Protein AF-A0A6M0C6T9-F1 (afdb_monomer)

Radius of gyration: 27.0 Å; Cα contacts (8 Å, |Δi|>4): 445; chains: 1; bounding box: 64×97×62 Å

Structure (mmCIF, N/CA/C/O backbone):
data_AF-A0A6M0C6T9-F1
#
_entry.id   AF-A0A6M0C6T9-F1
#
loop_
_atom_site.group_PDB
_atom_site.id
_atom_site.type_symbol
_atom_site.label_atom_id
_atom_site.label_alt_id
_atom_site.label_comp_id
_atom_site.label_asym_id
_atom_site.label_entity_id
_atom_site.label_seq_id
_atom_site.pdbx_PDB_ins_code
_atom_site.Cartn_x
_atom_site.Cartn_y
_atom_site.Cartn_z
_atom_site.occupancy
_atom_site.B_iso_or_equiv
_atom_site.auth_seq_id
_atom_site.auth_comp_id
_atom_site.auth_asym_id
_atom_site.auth_atom_id
_atom_site.pdbx_PDB_model_num
ATOM 1 N N . VAL A 1 1 ? 12.564 0.897 -23.174 1.00 91.88 1 VAL A N 1
ATOM 2 C CA . VAL A 1 1 ? 12.042 -0.488 -23.169 1.00 91.88 1 VAL A CA 1
ATOM 3 C C . VAL A 1 1 ? 11.862 -0.918 -24.610 1.00 91.88 1 VAL A C 1
ATOM 5 O O . VAL A 1 1 ? 11.403 -0.101 -25.399 1.00 91.88 1 VAL A O 1
ATOM 8 N N . TYR A 1 2 ? 12.271 -2.134 -24.960 1.00 96.06 2 TYR A N 1
ATOM 9 C CA . TYR A 1 2 ? 12.149 -2.689 -26.308 1.00 96.06 2 TYR A CA 1
ATOM 10 C C . TYR A 1 2 ? 11.137 -3.834 -26.308 1.00 96.06 2 TYR A C 1
ATOM 12 O O . TYR A 1 2 ? 11.176 -4.668 -25.407 1.00 96.06 2 TYR A O 1
ATOM 20 N N . HIS A 1 3 ? 10.261 -3.887 -27.311 1.00 96.38 3 HIS A N 1
ATOM 21 C CA . HIS A 1 3 ? 9.415 -5.054 -27.562 1.00 96.38 3 HIS A CA 1
ATOM 22 C C . HIS A 1 3 ? 10.214 -6.077 -28.382 1.00 96.38 3 HIS A C 1
ATOM 24 O O . HIS A 1 3 ? 10.801 -5.726 -29.409 1.00 96.38 3 HIS A O 1
ATOM 30 N N . ALA A 1 4 ? 10.281 -7.320 -27.910 1.00 96.69 4 ALA A N 1
ATOM 31 C CA . ALA A 1 4 ? 11.021 -8.397 -28.552 1.00 96.69 4 ALA A CA 1
ATOM 32 C C . ALA A 1 4 ? 10.250 -9.722 -28.487 1.00 96.69 4 ALA A C 1
ATOM 34 O O . ALA A 1 4 ? 9.297 -9.873 -27.728 1.00 96.69 4 ALA A O 1
ATOM 35 N N . ARG A 1 5 ? 10.700 -10.704 -29.273 1.00 97.06 5 ARG A N 1
ATOM 36 C CA . ARG A 1 5 ? 10.168 -12.070 -29.271 1.00 97.06 5 ARG A CA 1
ATOM 37 C C . ARG A 1 5 ? 11.281 -13.064 -28.965 1.00 97.06 5 ARG A C 1
ATOM 39 O O . ARG A 1 5 ? 12.334 -13.036 -29.607 1.00 97.06 5 ARG A O 1
ATOM 46 N N . LEU A 1 6 ? 11.058 -13.935 -27.986 1.00 95.44 6 LEU A N 1
ATOM 47 C CA . LEU A 1 6 ? 11.992 -14.999 -27.630 1.00 95.44 6 LEU A CA 1
ATOM 48 C C . LEU A 1 6 ? 12.040 -16.078 -28.715 1.00 95.44 6 LEU A C 1
ATOM 50 O O . LEU A 1 6 ? 11.132 -16.226 -29.530 1.00 95.44 6 LEU A O 1
ATOM 54 N N . ARG A 1 7 ? 13.092 -16.905 -28.691 1.00 93.75 7 ARG A N 1
ATOM 55 C CA . ARG A 1 7 ? 13.186 -18.078 -29.582 1.00 93.75 7 ARG A CA 1
ATOM 56 C C . ARG A 1 7 ? 12.076 -19.106 -29.332 1.00 93.75 7 ARG A C 1
ATOM 58 O O . ARG A 1 7 ? 11.797 -19.892 -30.228 1.00 93.75 7 ARG A O 1
ATOM 65 N N . SER A 1 8 ? 11.469 -19.099 -28.143 1.00 93.38 8 SER A N 1
ATOM 66 C CA . SER A 1 8 ? 10.277 -19.886 -27.805 1.00 93.38 8 SER A CA 1
ATOM 67 C C . SER A 1 8 ? 9.006 -19.387 -28.503 1.00 93.38 8 SER A C 1
ATOM 69 O O . SER A 1 8 ? 8.052 -20.147 -28.615 1.00 93.38 8 SER A O 1
ATOM 71 N N . GLY A 1 9 ? 8.993 -18.144 -28.998 1.00 94.12 9 GLY A N 1
ATOM 72 C CA . GLY A 1 9 ? 7.828 -17.492 -29.603 1.00 94.12 9 GLY A CA 1
ATOM 73 C C . GLY A 1 9 ? 7.107 -16.506 -28.680 1.00 94.12 9 GLY A C 1
ATOM 74 O O . GLY A 1 9 ? 6.299 -15.726 -29.172 1.00 94.12 9 GLY A O 1
ATOM 75 N N . GLU A 1 10 ? 7.429 -16.497 -27.385 1.00 95.75 10 GLU A N 1
ATOM 76 C CA . GLU A 1 10 ? 6.835 -15.597 -26.388 1.00 95.75 10 GLU A CA 1
ATOM 77 C C . GLU A 1 10 ? 7.254 -14.137 -26.612 1.00 95.75 10 GLU A C 1
ATOM 79 O O . GLU A 1 10 ? 8.410 -13.851 -26.948 1.00 95.75 10 GLU A O 1
ATOM 84 N N . GLU A 1 11 ? 6.315 -13.213 -26.415 1.00 97.38 11 GLU A N 1
ATOM 85 C CA . GLU A 1 11 ? 6.551 -11.771 -26.501 1.00 97.38 11 GLU A CA 1
ATOM 86 C C . GLU A 1 11 ? 7.011 -11.214 -25.153 1.00 97.38 11 GLU A C 1
ATOM 88 O O . GLU A 1 11 ? 6.469 -11.544 -24.095 1.00 97.38 11 GLU A O 1
ATOM 93 N N . VAL A 1 12 ? 8.050 -10.379 -25.192 1.00 97.56 12 VAL A N 1
ATOM 94 C CA . VAL A 1 12 ? 8.719 -9.862 -23.997 1.00 97.56 12 VAL A CA 1
ATOM 95 C C . VAL A 1 12 ? 9.021 -8.374 -24.114 1.00 97.56 12 VAL A C 1
ATOM 97 O O . VAL A 1 12 ? 9.359 -7.861 -25.186 1.00 97.56 12 VAL A O 1
ATOM 100 N N . ALA A 1 13 ? 8.953 -7.682 -22.981 1.00 96.94 13 ALA A N 1
ATOM 101 C CA . ALA A 1 13 ? 9.485 -6.342 -22.817 1.00 96.94 13 ALA A CA 1
ATOM 102 C C . ALA A 1 13 ? 10.906 -6.425 -22.237 1.00 96.94 13 ALA A C 1
ATOM 104 O O . ALA A 1 13 ? 11.138 -7.029 -21.190 1.00 96.94 13 ALA A O 1
ATOM 105 N N . VAL A 1 14 ? 11.867 -5.796 -22.914 1.00 97.06 14 VAL A N 1
ATOM 106 C CA . VAL A 1 14 ? 13.274 -5.749 -22.498 1.00 97.06 14 VAL A CA 1
ATOM 107 C C . VAL A 1 14 ? 13.610 -4.324 -22.051 1.00 97.06 14 VAL A C 1
ATOM 109 O O . VAL A 1 14 ? 13.744 -3.408 -22.876 1.00 97.06 14 VAL A O 1
ATOM 112 N N . LYS A 1 15 ? 13.725 -4.100 -20.738 1.00 95.44 15 LYS A N 1
ATOM 113 C CA . LYS A 1 15 ? 14.252 -2.848 -20.172 1.00 95.44 15 LYS A CA 1
ATOM 114 C C . LYS A 1 15 ? 15.780 -2.923 -20.200 1.00 95.44 15 LYS A C 1
ATOM 116 O O . LYS A 1 15 ? 16.364 -3.886 -19.718 1.00 95.44 15 LYS A O 1
ATOM 121 N N . VAL A 1 16 ? 16.429 -1.926 -20.798 1.00 95.25 16 VAL A N 1
ATOM 122 C CA . VAL A 1 16 ? 17.894 -1.855 -20.915 1.00 95.25 16 VAL A CA 1
ATOM 123 C C . VAL A 1 16 ? 18.353 -0.555 -20.283 1.00 95.25 16 VAL A C 1
ATOM 125 O O . VAL A 1 16 ? 17.882 0.520 -20.665 1.00 95.25 16 VAL A O 1
ATOM 128 N N . GLN A 1 17 ? 19.273 -0.665 -19.333 1.00 93.19 17 GLN A N 1
ATOM 129 C CA . GLN A 1 17 ? 19.860 0.478 -18.656 1.00 93.19 17 GLN A CA 1
ATOM 130 C C . GLN A 1 17 ? 20.741 1.281 -19.621 1.00 93.19 17 GLN A C 1
ATOM 132 O O . GLN A 1 17 ? 21.410 0.729 -20.499 1.00 93.19 17 GLN A O 1
ATOM 137 N N . ARG A 1 18 ? 20.759 2.608 -19.462 1.00 91.19 18 ARG A N 1
ATOM 138 C CA . ARG A 1 18 ? 21.672 3.468 -20.227 1.00 91.19 18 ARG A CA 1
ATOM 139 C C . ARG A 1 18 ? 23.130 3.148 -19.855 1.00 91.19 18 ARG A C 1
ATOM 141 O O . ARG A 1 18 ? 23.414 2.912 -18.680 1.00 91.19 18 ARG A O 1
ATOM 148 N N . PRO A 1 19 ? 24.068 3.158 -20.818 1.00 89.94 19 PRO A N 1
ATOM 149 C CA . PRO A 1 19 ? 25.471 2.885 -20.526 1.00 89.94 19 PRO A CA 1
ATOM 150 C C . PRO A 1 19 ? 26.045 3.932 -19.562 1.00 89.94 19 PRO A C 1
ATOM 152 O O . PRO A 1 19 ? 25.688 5.106 -19.633 1.00 89.94 19 PRO A O 1
ATOM 155 N N . ASN A 1 20 ? 26.965 3.503 -18.694 1.00 88.19 20 ASN A N 1
ATOM 156 C CA . ASN A 1 20 ? 27.674 4.349 -17.722 1.00 88.19 20 ASN A CA 1
ATOM 157 C C . ASN A 1 20 ? 26.776 5.085 -16.709 1.00 88.19 20 ASN A C 1
ATOM 159 O O . ASN A 1 20 ? 27.197 6.095 -16.148 1.00 88.19 20 ASN A O 1
ATOM 163 N N . LEU A 1 21 ? 25.571 4.576 -16.434 1.00 88.62 21 LEU A N 1
ATOM 164 C CA . LEU A 1 21 ? 24.651 5.210 -15.488 1.00 88.62 21 LEU A CA 1
ATOM 165 C C . LEU A 1 21 ? 25.230 5.280 -14.063 1.00 88.62 21 LEU A C 1
ATOM 167 O O . LEU A 1 21 ? 25.170 6.330 -13.434 1.00 88.62 21 LEU A O 1
ATOM 171 N N . VAL A 1 22 ? 25.850 4.197 -13.581 1.00 88.81 22 VAL A N 1
ATOM 172 C CA . VAL A 1 22 ? 26.401 4.114 -12.215 1.00 88.81 22 VAL A CA 1
ATOM 173 C C . VAL A 1 22 ? 27.467 5.190 -11.941 1.00 88.81 22 VAL A C 1
ATOM 175 O O . VAL A 1 22 ? 27.299 5.927 -10.975 1.00 88.81 22 VAL A O 1
ATOM 178 N N . PRO A 1 23 ? 28.530 5.359 -12.759 1.00 91.31 23 PRO A N 1
ATOM 179 C CA . PRO A 1 23 ? 29.503 6.434 -12.543 1.00 91.31 23 PRO A CA 1
ATOM 180 C C . PRO A 1 23 ? 28.897 7.841 -12.518 1.00 91.31 23 PRO A C 1
ATOM 182 O O . PRO A 1 23 ? 29.332 8.667 -11.719 1.00 91.31 23 PRO A O 1
ATOM 185 N N . ILE A 1 24 ? 27.911 8.110 -13.381 1.00 91.00 24 ILE A N 1
ATOM 186 C CA . ILE A 1 24 ? 27.249 9.419 -13.465 1.00 91.00 24 ILE A CA 1
ATOM 187 C C . ILE A 1 24 ? 26.451 9.676 -12.184 1.00 91.00 24 ILE A C 1
ATOM 189 O O . ILE A 1 24 ? 26.677 10.680 -11.518 1.00 91.00 24 ILE A O 1
ATOM 193 N N . LEU A 1 25 ? 25.603 8.724 -11.783 1.00 91.19 25 LEU A N 1
ATOM 194 C CA . LEU A 1 25 ? 24.799 8.839 -10.565 1.00 91.19 25 LEU A CA 1
ATOM 195 C C . LEU A 1 25 ? 25.659 8.958 -9.304 1.00 91.19 25 LEU A C 1
ATOM 197 O O . LEU A 1 25 ? 25.353 9.759 -8.425 1.00 91.19 25 LEU A O 1
ATOM 201 N N . SER A 1 26 ? 26.759 8.204 -9.222 1.00 92.44 26 SER A N 1
ATOM 202 C CA . SER A 1 26 ? 27.710 8.310 -8.111 1.00 92.44 26 SER A CA 1
ATOM 203 C C . SER A 1 26 ? 28.325 9.707 -8.007 1.00 92.44 26 SER A C 1
ATOM 205 O O . SER A 1 26 ? 28.487 10.222 -6.900 1.00 92.44 26 SER A O 1
ATOM 207 N N . LEU A 1 27 ? 28.675 10.325 -9.142 1.00 93.19 27 LEU A N 1
ATOM 208 C CA . LEU A 1 27 ? 29.213 11.684 -9.168 1.00 93.19 27 LEU A CA 1
ATOM 209 C C . LEU A 1 27 ? 28.150 12.707 -8.752 1.00 93.19 27 LEU A C 1
ATOM 211 O O . LEU A 1 27 ? 28.436 13.569 -7.923 1.00 93.19 27 LEU A O 1
ATOM 215 N N . ASP A 1 28 ? 26.932 12.585 -9.274 1.00 93.06 28 ASP A N 1
ATOM 216 C CA . ASP A 1 28 ? 25.831 13.491 -8.950 1.00 93.06 28 ASP A CA 1
ATOM 217 C C . ASP A 1 28 ? 25.480 13.427 -7.458 1.00 93.06 28 ASP A C 1
ATOM 219 O O . ASP A 1 28 ? 25.371 14.463 -6.802 1.00 93.06 28 ASP A O 1
ATOM 223 N N . LEU A 1 29 ? 25.389 12.223 -6.882 1.00 92.81 29 LEU A N 1
ATOM 224 C CA . LEU A 1 29 ? 25.153 12.033 -5.447 1.00 92.81 29 LEU A CA 1
ATOM 225 C C . LEU A 1 29 ? 26.291 12.593 -4.596 1.00 92.81 29 LEU A C 1
ATOM 227 O O . LEU A 1 29 ? 26.033 13.242 -3.583 1.00 92.81 29 LEU A O 1
ATOM 231 N N . TYR A 1 30 ? 27.544 12.411 -5.020 1.00 92.75 30 TYR A N 1
ATOM 232 C CA . TYR A 1 30 ? 28.689 13.015 -4.343 1.00 92.75 30 TYR A CA 1
ATOM 233 C C . TYR A 1 30 ? 28.597 14.549 -4.330 1.00 92.75 30 TYR A C 1
ATOM 235 O O . TYR A 1 30 ? 28.773 15.167 -3.279 1.00 92.75 30 TYR A O 1
ATOM 243 N N . LEU A 1 31 ? 28.284 15.165 -5.475 1.00 93.69 31 LEU A N 1
ATOM 244 C CA . LEU A 1 31 ? 28.146 16.617 -5.599 1.00 93.69 31 LEU A CA 1
ATOM 245 C C . LEU A 1 31 ? 26.959 17.150 -4.790 1.00 93.69 31 LEU A C 1
ATOM 247 O O . LEU A 1 31 ? 27.109 18.153 -4.093 1.00 93.69 31 LEU A O 1
ATOM 251 N N . MET A 1 32 ? 25.811 16.469 -4.830 1.00 91.38 32 MET A N 1
ATOM 252 C CA . MET A 1 32 ? 24.633 16.829 -4.034 1.00 91.38 32 MET A CA 1
ATOM 253 C C . MET A 1 32 ? 24.922 16.742 -2.539 1.00 91.38 32 MET A C 1
ATOM 255 O O . MET A 1 32 ? 24.594 17.668 -1.803 1.00 91.38 32 MET A O 1
ATOM 259 N N . ARG A 1 33 ? 25.590 15.678 -2.083 1.00 90.38 33 ARG A N 1
ATOM 260 C CA . ARG A 1 33 ? 25.945 15.500 -0.670 1.00 90.38 33 ARG A CA 1
ATOM 261 C C . ARG A 1 33 ? 26.963 16.540 -0.205 1.00 90.38 33 ARG A C 1
ATOM 263 O O . ARG A 1 33 ? 26.847 17.067 0.899 1.00 90.38 33 ARG A O 1
ATOM 270 N N . TRP A 1 34 ? 27.940 16.863 -1.053 1.00 91.19 34 TRP A N 1
ATOM 271 C CA . TRP A 1 34 ? 28.908 17.930 -0.798 1.00 91.19 34 TRP A CA 1
ATOM 272 C C . TRP A 1 34 ? 28.225 19.300 -0.689 1.00 91.19 34 TRP A C 1
ATOM 274 O O . TRP A 1 34 ? 28.457 20.025 0.279 1.00 91.19 34 TRP A O 1
ATOM 284 N N . ALA A 1 35 ? 27.336 19.628 -1.632 1.00 89.12 35 ALA A N 1
ATOM 285 C CA . ALA A 1 35 ? 26.567 20.869 -1.611 1.00 89.12 35 ALA A CA 1
ATOM 286 C C . ALA A 1 35 ? 25.640 20.940 -0.390 1.00 89.12 35 ALA A C 1
ATOM 288 O O . ALA A 1 35 ? 25.595 21.970 0.278 1.00 89.12 35 ALA A O 1
ATOM 289 N N . ALA A 1 36 ? 24.967 19.839 -0.046 1.00 86.75 36 ALA A N 1
ATOM 290 C CA . ALA A 1 36 ? 24.113 19.741 1.131 1.00 86.75 36 ALA A CA 1
ATOM 291 C C . ALA A 1 36 ? 24.883 20.048 2.421 1.00 86.75 36 ALA A C 1
ATOM 293 O O . ALA A 1 36 ? 24.445 20.887 3.204 1.00 86.75 36 ALA A O 1
ATOM 294 N N . GLY A 1 37 ? 26.060 19.443 2.610 1.00 83.81 37 GLY A N 1
ATOM 295 C CA . GLY A 1 37 ? 26.902 19.705 3.781 1.00 83.81 37 GLY A CA 1
ATOM 296 C C . GLY A 1 37 ? 27.427 21.144 3.844 1.00 83.81 37 GLY A C 1
ATOM 297 O O . GLY A 1 37 ? 27.578 21.699 4.930 1.00 83.81 37 GLY A O 1
ATOM 298 N N . TRP A 1 38 ? 27.677 21.771 2.691 1.00 83.44 38 TRP A N 1
ATOM 299 C CA . TRP A 1 38 ? 28.150 23.155 2.628 1.00 83.44 38 TRP A CA 1
ATOM 300 C C . TRP A 1 38 ? 27.034 24.190 2.827 1.00 83.44 38 TRP A C 1
ATOM 302 O O . TRP A 1 38 ? 27.259 25.218 3.460 1.00 83.44 38 TRP A O 1
ATOM 312 N N . MET A 1 39 ? 25.833 23.922 2.308 1.00 81.38 39 MET A N 1
ATOM 313 C CA . MET A 1 39 ? 24.688 24.838 2.364 1.00 81.38 39 MET A CA 1
ATOM 314 C C . MET A 1 39 ? 23.868 24.703 3.649 1.00 81.38 39 MET A C 1
ATOM 316 O O . MET A 1 39 ? 23.213 25.669 4.040 1.00 81.38 39 MET A O 1
ATOM 320 N N . ALA A 1 40 ? 23.902 23.544 4.318 1.00 75.31 40 ALA A N 1
ATOM 321 C CA . ALA A 1 40 ? 23.134 23.291 5.538 1.00 75.31 40 ALA A CA 1
ATOM 322 C C . ALA A 1 40 ? 23.291 24.385 6.619 1.00 75.31 40 ALA A C 1
ATOM 324 O O . ALA A 1 40 ? 22.270 24.810 7.154 1.00 75.31 40 ALA A O 1
ATOM 325 N N . PRO A 1 41 ? 24.494 24.933 6.905 1.00 72.94 41 PRO A N 1
ATOM 326 C CA . PRO A 1 41 ? 24.654 25.990 7.910 1.00 72.94 41 PRO A CA 1
ATOM 327 C C . PRO A 1 41 ? 24.055 27.349 7.517 1.00 72.94 41 PRO A C 1
ATOM 329 O O . PRO A 1 41 ? 23.946 28.232 8.365 1.00 72.94 41 PRO A O 1
ATOM 332 N N . TRP A 1 42 ? 23.749 27.569 6.234 1.00 71.38 42 TRP A N 1
ATOM 333 C CA . TRP A 1 42 ? 23.302 28.865 5.699 1.00 71.38 42 TRP A CA 1
ATOM 334 C C . TRP A 1 42 ? 21.811 28.899 5.374 1.00 71.38 42 TRP A C 1
ATOM 336 O O . TRP A 1 42 ? 21.258 29.967 5.109 1.00 71.38 42 TRP A O 1
ATOM 346 N N . LEU A 1 43 ? 21.156 27.742 5.381 1.00 67.81 43 LEU A N 1
ATOM 347 C CA . LEU A 1 43 ? 19.734 27.633 5.121 1.00 67.81 43 LEU A CA 1
ATOM 348 C C . LEU A 1 43 ? 18.959 27.841 6.432 1.00 67.81 43 LEU A C 1
ATOM 350 O O . LEU A 1 43 ? 19.192 27.109 7.392 1.00 67.81 43 LEU A O 1
ATOM 354 N N . PRO A 1 44 ? 17.992 28.776 6.487 1.00 57.88 44 PRO A N 1
ATOM 355 C CA . PRO A 1 44 ? 17.074 28.928 7.616 1.00 57.88 44 PRO A CA 1
ATOM 356 C C . PRO A 1 44 ? 15.989 27.840 7.568 1.00 57.88 44 PRO A C 1
ATOM 358 O O . PRO A 1 44 ? 14.797 28.108 7.700 1.00 57.88 44 PRO A O 1
ATOM 361 N N . LEU A 1 45 ? 16.391 26.604 7.284 1.00 57.56 45 LEU A N 1
ATOM 362 C CA . LEU A 1 45 ? 15.492 25.474 7.207 1.00 57.56 45 LEU A CA 1
ATOM 363 C C . LEU A 1 45 ? 15.418 24.871 8.603 1.00 57.56 45 LEU A C 1
ATOM 365 O O . LEU A 1 45 ? 16.322 24.168 9.039 1.00 57.56 45 LEU A O 1
ATOM 369 N N . ASN A 1 46 ? 14.301 25.115 9.284 1.00 51.41 46 ASN A N 1
ATOM 370 C CA . ASN A 1 46 ? 13.904 24.400 10.497 1.00 51.41 46 ASN A CA 1
ATOM 371 C C . ASN A 1 46 ? 13.465 22.955 10.151 1.00 51.41 46 ASN A C 1
ATOM 373 O O . ASN A 1 46 ? 12.474 22.441 10.662 1.00 51.41 46 ASN A O 1
ATOM 377 N N . LEU A 1 47 ? 14.162 22.320 9.203 1.00 53.06 47 LEU A N 1
ATOM 378 C CA . LEU A 1 47 ? 13.990 20.921 8.857 1.00 53.06 47 LEU A CA 1
ATOM 379 C C . LEU A 1 47 ? 14.597 20.145 10.018 1.00 53.06 47 LEU A C 1
ATOM 381 O O . LEU A 1 47 ? 15.790 20.255 10.276 1.00 53.06 47 LEU A O 1
ATOM 385 N N . GLY A 1 48 ? 13.801 19.359 10.733 1.00 51.47 48 GLY A N 1
ATOM 386 C CA . GLY A 1 48 ? 14.278 18.513 11.830 1.00 51.47 48 GLY A CA 1
ATOM 387 C C . GLY A 1 48 ? 15.278 17.410 11.425 1.00 51.47 48 GLY A C 1
ATOM 388 O O . GLY A 1 48 ? 15.415 16.450 12.177 1.00 51.47 48 GLY A O 1
ATOM 389 N N . HIS A 1 49 ? 15.936 17.518 10.262 1.00 56.59 49 HIS A N 1
ATOM 390 C CA . HIS A 1 49 ? 16.902 16.580 9.692 1.00 56.59 49 HIS A CA 1
ATOM 391 C C . HIS A 1 49 ? 18.102 17.301 9.061 1.00 56.59 49 HIS A C 1
ATOM 393 O O . HIS A 1 49 ? 17.971 18.370 8.466 1.00 56.59 49 HIS A O 1
ATOM 399 N N . ASP A 1 50 ? 19.268 16.660 9.146 1.00 70.31 50 ASP A N 1
ATOM 400 C CA . ASP A 1 50 ? 20.471 17.041 8.407 1.00 70.31 50 ASP A CA 1
ATOM 401 C C . ASP A 1 50 ? 20.226 16.846 6.900 1.00 70.31 50 ASP A C 1
ATOM 403 O O . ASP A 1 50 ? 19.852 15.758 6.459 1.00 70.31 50 ASP A O 1
ATOM 407 N N . LEU A 1 51 ? 20.429 17.896 6.098 1.00 75.19 51 LEU A N 1
ATOM 408 C CA . LEU A 1 51 ? 20.231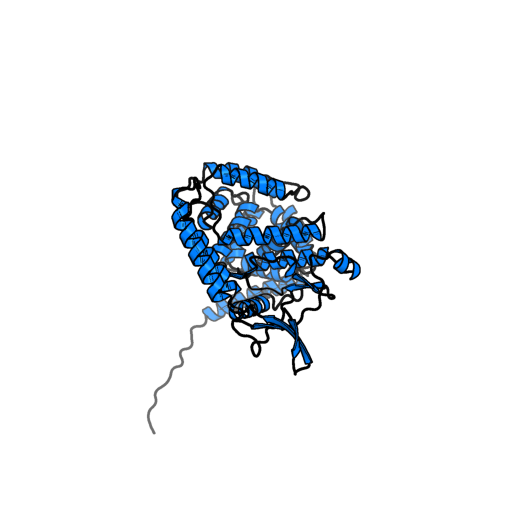 17.863 4.645 1.00 75.19 51 LEU A CA 1
ATOM 409 C C . LEU A 1 51 ? 21.069 16.758 3.978 1.00 75.19 51 LEU A C 1
ATOM 411 O O . LEU A 1 51 ? 20.670 16.211 2.952 1.00 75.19 51 LEU A O 1
ATOM 415 N N . THR A 1 52 ? 22.209 16.394 4.572 1.00 79.44 52 THR A N 1
ATOM 416 C CA . THR A 1 52 ? 23.040 15.284 4.088 1.00 79.44 52 THR A CA 1
ATOM 417 C C . THR A 1 52 ? 22.362 13.925 4.246 1.00 79.44 52 THR A C 1
ATOM 419 O O . THR A 1 52 ? 22.490 13.087 3.358 1.00 79.44 52 THR A O 1
ATOM 422 N N . LEU A 1 53 ? 21.574 13.728 5.306 1.00 78.62 53 LEU A N 1
ATOM 423 C CA . LEU A 1 53 ? 20.837 12.489 5.551 1.00 78.62 53 LEU A CA 1
ATOM 424 C C . LEU A 1 53 ? 19.733 12.278 4.507 1.00 78.62 53 LEU A C 1
ATOM 426 O O . LEU A 1 53 ? 19.550 11.166 4.023 1.00 78.62 53 LEU A O 1
ATOM 430 N N . ILE A 1 54 ? 19.064 13.358 4.092 1.00 79.75 54 ILE A N 1
ATOM 431 C CA . ILE A 1 54 ? 18.071 13.323 3.005 1.00 79.75 54 ILE A CA 1
ATOM 432 C C . ILE A 1 54 ? 18.730 12.886 1.690 1.00 79.75 54 ILE A C 1
ATOM 434 O O . ILE A 1 54 ? 18.181 12.060 0.961 1.00 79.75 54 ILE A O 1
ATOM 438 N N . VAL A 1 55 ? 19.919 13.418 1.384 1.00 85.88 55 VAL A N 1
ATOM 439 C CA . VAL A 1 55 ? 20.672 13.020 0.184 1.00 85.88 55 VAL A CA 1
ATOM 440 C C . VAL A 1 55 ? 21.118 11.559 0.266 1.00 85.88 55 VAL A C 1
ATOM 442 O O . VAL A 1 55 ? 21.043 10.851 -0.738 1.00 85.88 55 VAL A O 1
ATOM 445 N N . ASP A 1 56 ? 21.547 11.091 1.439 1.00 85.69 56 ASP A N 1
ATOM 446 C CA . ASP A 1 56 ? 21.956 9.699 1.645 1.00 85.69 56 ASP A CA 1
ATOM 447 C C . ASP A 1 56 ? 20.763 8.736 1.447 1.00 85.69 56 ASP A C 1
ATOM 449 O O . ASP A 1 56 ? 20.886 7.744 0.725 1.00 85.69 56 ASP A O 1
ATOM 453 N N . GLU A 1 57 ? 19.584 9.055 1.993 1.00 80.62 57 GLU A N 1
ATOM 454 C CA . GLU A 1 57 ? 18.351 8.283 1.771 1.00 80.62 57 GLU A CA 1
ATOM 455 C C . GLU A 1 57 ? 17.929 8.269 0.296 1.00 80.62 57 GLU A C 1
ATOM 457 O O . GLU A 1 57 ? 17.620 7.207 -0.258 1.00 80.62 57 GLU A O 1
ATOM 462 N N . PHE A 1 58 ? 17.964 9.432 -0.361 1.00 83.81 58 PHE A N 1
ATOM 463 C CA . PHE A 1 58 ? 17.691 9.548 -1.791 1.00 83.81 58 PHE A CA 1
ATOM 464 C C . PHE A 1 58 ? 18.647 8.676 -2.610 1.00 83.81 58 PHE A C 1
ATOM 466 O O . PHE A 1 58 ? 18.205 7.931 -3.484 1.00 83.81 58 PHE A O 1
ATOM 473 N N . GLY A 1 59 ? 19.942 8.704 -2.284 1.00 87.38 59 GLY A N 1
ATOM 474 C CA . GLY A 1 59 ? 20.960 7.889 -2.936 1.00 87.38 59 GLY A CA 1
ATOM 475 C C . GLY A 1 59 ? 20.692 6.393 -2.810 1.00 87.38 59 GLY A C 1
ATOM 476 O O . GLY A 1 59 ? 20.731 5.686 -3.816 1.00 87.38 59 GLY A O 1
ATOM 477 N N . VAL A 1 60 ? 20.359 5.907 -1.609 1.00 85.62 60 VAL A N 1
ATOM 478 C CA . VAL A 1 60 ? 20.011 4.491 -1.393 1.00 85.62 60 VAL A CA 1
ATOM 479 C C . VAL A 1 60 ? 18.852 4.069 -2.296 1.00 85.62 60 VAL A C 1
ATOM 481 O O . VAL A 1 60 ? 18.945 3.033 -2.955 1.00 85.62 60 VAL A O 1
ATOM 484 N N . LYS A 1 61 ? 17.787 4.875 -2.373 1.00 81.56 61 LYS A N 1
ATOM 485 C CA . LYS A 1 61 ? 16.623 4.574 -3.219 1.00 81.56 61 LYS A CA 1
ATOM 486 C C . LYS A 1 61 ? 16.966 4.586 -4.710 1.00 81.56 61 LYS A C 1
ATOM 488 O O . LYS A 1 61 ? 16.589 3.661 -5.421 1.00 81.56 61 LYS A O 1
ATOM 493 N N . LEU A 1 62 ? 17.763 5.552 -5.160 1.00 85.75 62 LEU A N 1
ATOM 494 C CA . LEU A 1 62 ? 18.235 5.638 -6.546 1.00 85.75 62 LEU A CA 1
ATOM 495 C C . LEU A 1 62 ? 19.051 4.406 -6.956 1.00 85.75 62 LEU A C 1
ATOM 497 O O . LEU A 1 62 ? 18.863 3.858 -8.040 1.00 85.75 62 LEU A O 1
ATOM 501 N N . PHE A 1 63 ? 19.945 3.938 -6.080 1.00 87.75 63 PHE A N 1
ATOM 502 C CA . PHE A 1 63 ? 20.741 2.739 -6.345 1.00 87.75 63 PHE A CA 1
ATOM 503 C C . PHE A 1 63 ? 19.908 1.450 -6.338 1.00 87.75 63 PHE A C 1
ATOM 505 O O . PHE A 1 63 ? 20.229 0.521 -7.077 1.00 87.75 63 PHE A O 1
ATOM 512 N N . GLN A 1 64 ? 18.840 1.392 -5.538 1.00 84.25 64 GLN A N 1
ATOM 513 C CA . GLN A 1 64 ? 17.883 0.281 -5.563 1.00 84.25 64 GLN A CA 1
ATOM 514 C C . GLN A 1 64 ? 17.075 0.244 -6.866 1.00 84.25 64 GLN A C 1
ATOM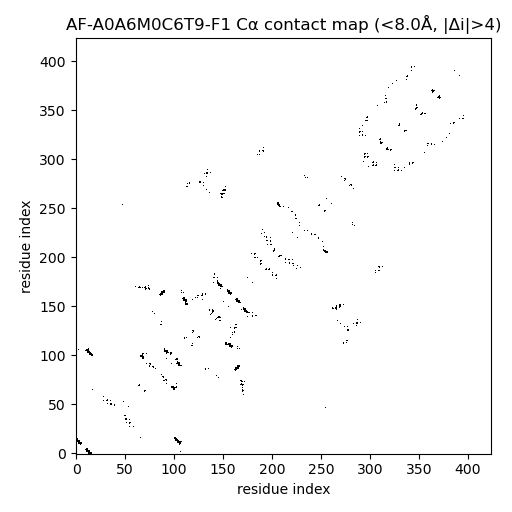 516 O O . GLN A 1 64 ? 16.815 -0.843 -7.378 1.00 84.25 64 GLN A O 1
ATOM 521 N N . GLU A 1 65 ? 16.717 1.406 -7.416 1.00 84.00 65 GLU A N 1
ATOM 522 C CA . GLU A 1 65 ? 15.938 1.529 -8.655 1.00 84.00 65 GLU A CA 1
ATOM 523 C C . GLU A 1 65 ? 16.732 1.089 -9.895 1.00 84.00 65 GLU A C 1
ATOM 525 O O . GLU A 1 65 ? 16.187 0.502 -10.828 1.00 84.00 65 GLU A O 1
ATOM 530 N N . ILE A 1 66 ? 18.046 1.327 -9.909 1.00 88.81 66 ILE A N 1
ATOM 531 C CA . ILE A 1 66 ? 18.902 0.936 -11.036 1.00 88.81 66 ILE A CA 1
ATOM 532 C C . ILE A 1 66 ? 19.337 -0.538 -11.003 1.00 88.81 66 ILE A C 1
ATOM 534 O O . ILE A 1 66 ? 19.975 -0.989 -11.959 1.00 88.81 66 ILE A O 1
ATOM 538 N N . ASP A 1 67 ? 19.032 -1.279 -9.931 1.00 92.12 67 ASP A N 1
ATOM 539 C CA . ASP A 1 67 ? 19.280 -2.719 -9.833 1.00 92.12 67 ASP A CA 1
ATOM 540 C C . ASP A 1 67 ? 18.079 -3.518 -10.359 1.00 92.12 67 ASP A C 1
ATOM 542 O O . ASP A 1 67 ? 17.131 -3.847 -9.642 1.00 92.12 67 ASP A O 1
ATOM 546 N N . TYR A 1 68 ? 18.152 -3.909 -11.629 1.00 95.12 68 TYR A N 1
ATOM 547 C CA . TYR A 1 68 ? 17.103 -4.699 -12.273 1.00 95.12 68 TYR A CA 1
ATOM 548 C C . TYR A 1 68 ? 16.945 -6.123 -11.725 1.00 95.12 68 TYR A C 1
ATOM 550 O O . TYR A 1 68 ? 15.893 -6.734 -11.924 1.00 95.12 68 TYR A O 1
ATOM 558 N N . LEU A 1 69 ? 17.930 -6.668 -10.999 1.00 95.38 69 LEU A N 1
ATOM 559 C CA . LEU A 1 69 ? 17.723 -7.932 -10.283 1.00 95.38 69 LEU A CA 1
ATOM 560 C C . LEU A 1 69 ? 16.798 -7.730 -9.084 1.00 95.38 69 LEU A C 1
ATOM 562 O O . LEU A 1 69 ? 15.980 -8.604 -8.792 1.00 95.38 69 LEU A O 1
ATOM 566 N N . ASN A 1 70 ? 16.921 -6.591 -8.400 1.00 94.00 70 ASN A N 1
ATOM 567 C CA . ASN A 1 70 ? 16.039 -6.223 -7.302 1.00 94.00 70 ASN A CA 1
ATOM 568 C C . ASN A 1 70 ? 14.605 -5.994 -7.803 1.00 94.00 70 ASN A C 1
ATOM 570 O O . ASN A 1 70 ? 13.678 -6.587 -7.257 1.00 94.00 70 ASN A O 1
ATOM 574 N N . GLU A 1 71 ? 14.432 -5.247 -8.898 1.00 94.75 71 GLU A N 1
ATOM 575 C CA . GLU A 1 71 ? 13.122 -5.050 -9.540 1.00 94.75 71 GLU A CA 1
ATOM 576 C C . GLU A 1 71 ? 12.463 -6.390 -9.924 1.00 94.75 71 GLU A C 1
ATOM 578 O O . GLU A 1 71 ? 11.294 -6.620 -9.614 1.00 94.75 71 GLU A O 1
ATOM 583 N N . GLY A 1 72 ? 13.216 -7.324 -10.520 1.00 96.00 72 GLY A N 1
ATOM 584 C CA . GLY A 1 72 ? 12.697 -8.655 -10.852 1.00 96.00 72 GLY A CA 1
ATOM 585 C C . GLY A 1 72 ? 12.247 -9.461 -9.624 1.00 96.00 72 GLY A C 1
ATOM 586 O O . GLY A 1 72 ? 11.193 -10.092 -9.650 1.00 96.00 72 GLY A O 1
ATOM 587 N N . ARG A 1 73 ? 13.005 -9.414 -8.519 1.00 96.19 73 ARG A N 1
ATOM 588 C CA . ARG A 1 73 ? 12.639 -10.101 -7.262 1.00 96.19 73 ARG A CA 1
ATOM 589 C C . ARG A 1 73 ? 11.409 -9.474 -6.616 1.00 96.19 73 ARG A C 1
ATOM 591 O O . ARG A 1 73 ? 10.564 -10.187 -6.080 1.00 96.19 73 ARG A O 1
ATOM 598 N N . ASN A 1 74 ? 11.307 -8.150 -6.678 1.00 95.94 74 ASN A N 1
ATOM 599 C CA . ASN A 1 74 ? 10.146 -7.411 -6.205 1.00 95.94 74 ASN A CA 1
ATOM 600 C C . ASN A 1 74 ? 8.885 -7.799 -6.983 1.00 95.94 74 ASN A C 1
ATOM 602 O O . ASN A 1 74 ? 7.852 -8.042 -6.361 1.00 95.94 74 ASN A O 1
ATOM 606 N N . ALA A 1 75 ? 8.985 -7.928 -8.309 1.00 95.94 75 ALA A N 1
ATOM 607 C CA . ALA A 1 75 ? 7.887 -8.381 -9.157 1.00 95.94 75 ALA A CA 1
ATOM 608 C C . ALA A 1 75 ? 7.417 -9.796 -8.781 1.00 95.94 75 ALA A C 1
ATOM 610 O O . ALA A 1 75 ? 6.222 -10.019 -8.608 1.00 95.94 75 ALA A O 1
ATOM 611 N N . GLU A 1 76 ? 8.335 -10.746 -8.576 1.00 96.38 76 GLU A N 1
ATOM 612 C CA . GLU A 1 76 ? 7.971 -12.107 -8.150 1.00 96.38 76 GLU A CA 1
ATOM 613 C C . GLU A 1 76 ? 7.331 -12.141 -6.762 1.00 96.38 76 GLU A C 1
ATOM 615 O O . GLU A 1 76 ? 6.337 -12.836 -6.554 1.00 96.38 76 GLU A O 1
ATOM 620 N N . LYS A 1 77 ? 7.866 -11.369 -5.811 1.00 96.62 77 LYS A N 1
ATOM 621 C CA . LYS A 1 77 ? 7.280 -11.254 -4.474 1.00 96.62 77 LYS A CA 1
ATOM 622 C C . LYS A 1 77 ? 5.874 -10.655 -4.532 1.00 96.62 77 LYS A C 1
ATOM 624 O O . LYS A 1 77 ? 4.972 -11.145 -3.858 1.00 96.62 77 LYS A O 1
ATOM 629 N N . PHE A 1 78 ? 5.676 -9.626 -5.352 1.00 96.25 78 PHE A N 1
ATOM 630 C CA . PHE A 1 78 ? 4.362 -9.035 -5.572 1.00 96.25 78 PHE A CA 1
ATOM 631 C C . PHE A 1 78 ? 3.402 -10.041 -6.226 1.00 96.25 78 PHE A C 1
ATOM 633 O O . PHE A 1 78 ? 2.283 -10.208 -5.750 1.00 96.25 78 PHE A O 1
ATOM 640 N N . ALA A 1 79 ? 3.849 -10.782 -7.245 1.00 95.75 79 ALA A N 1
ATOM 641 C CA . ALA A 1 79 ? 3.062 -11.846 -7.870 1.00 95.75 79 ALA A CA 1
ATOM 642 C C . ALA A 1 79 ? 2.655 -12.940 -6.872 1.00 95.75 79 ALA A C 1
ATOM 644 O O . ALA A 1 79 ? 1.519 -13.401 -6.910 1.00 95.75 79 ALA A O 1
ATOM 645 N N . ALA A 1 80 ? 3.551 -13.324 -5.959 1.00 96.06 80 ALA A N 1
ATOM 646 C CA . ALA A 1 80 ? 3.258 -14.307 -4.921 1.00 96.06 80 ALA A CA 1
ATOM 647 C C . ALA A 1 80 ? 2.191 -13.810 -3.931 1.00 96.06 80 ALA A C 1
ATOM 649 O O . ALA A 1 80 ? 1.290 -14.567 -3.582 1.00 96.06 80 ALA A O 1
ATOM 650 N N . ASN A 1 81 ? 2.247 -12.537 -3.525 1.00 94.81 81 ASN A N 1
ATOM 651 C CA . ASN A 1 81 ? 1.242 -11.941 -2.638 1.00 94.81 81 ASN A CA 1
ATOM 652 C C . ASN A 1 81 ? -0.161 -11.914 -3.273 1.00 94.81 81 ASN A C 1
ATOM 654 O O . ASN A 1 81 ? -1.163 -12.087 -2.584 1.00 94.81 81 ASN A O 1
ATOM 658 N N . PHE A 1 82 ? -0.238 -11.720 -4.590 1.00 95.25 82 PHE A N 1
ATOM 659 C CA . PHE A 1 82 ? -1.496 -11.675 -5.340 1.00 95.25 82 PHE A CA 1
ATOM 660 C C . PHE A 1 82 ? -1.847 -12.997 -6.044 1.00 95.25 82 PHE A C 1
ATOM 662 O O . PHE A 1 82 ? -2.737 -13.011 -6.889 1.00 95.25 82 PHE A O 1
ATOM 669 N N . ALA A 1 83 ? -1.203 -14.116 -5.694 1.00 92.38 83 ALA A N 1
ATOM 670 C CA . ALA A 1 83 ? -1.405 -15.400 -6.376 1.00 92.38 83 ALA A CA 1
ATOM 671 C C . ALA A 1 83 ? -2.870 -15.884 -6.353 1.00 92.38 83 ALA A C 1
ATOM 673 O O . ALA A 1 83 ? -3.341 -16.468 -7.329 1.00 92.38 83 ALA A O 1
ATOM 674 N N . ASP A 1 84 ? -3.593 -15.590 -5.270 1.00 88.75 84 ASP A N 1
ATOM 675 C CA . ASP A 1 84 ? -5.002 -15.961 -5.086 1.00 88.75 84 ASP A CA 1
ATOM 676 C C . ASP A 1 84 ? -5.991 -14.906 -5.623 1.00 88.75 84 ASP A C 1
ATOM 678 O O . ASP A 1 84 ? -7.208 -15.061 -5.491 1.00 88.75 84 ASP A O 1
ATOM 682 N N . ASP A 1 85 ? -5.498 -13.821 -6.230 1.00 91.00 85 ASP A N 1
ATOM 683 C CA . ASP A 1 85 ? -6.321 -12.724 -6.734 1.00 91.00 85 ASP A CA 1
ATOM 684 C C . ASP A 1 85 ? -6.263 -12.624 -8.262 1.00 91.00 85 ASP A C 1
ATOM 686 O O . ASP A 1 85 ? -5.322 -12.059 -8.823 1.00 91.00 85 ASP A O 1
ATOM 690 N N . PRO A 1 86 ? -7.296 -13.111 -8.972 1.00 90.56 86 PRO A N 1
ATOM 691 C CA . PRO A 1 86 ? -7.301 -13.082 -10.426 1.00 90.56 86 PRO A CA 1
ATOM 692 C C . PRO A 1 86 ? -7.457 -11.663 -10.990 1.00 90.56 86 PRO A C 1
ATOM 694 O O . PRO A 1 86 ? -7.328 -11.499 -12.198 1.00 90.56 86 PRO A O 1
ATOM 697 N N . SER A 1 87 ? -7.768 -10.650 -10.169 1.00 92.94 87 SER A N 1
ATOM 698 C CA . SER A 1 87 ? -7.965 -9.267 -10.630 1.00 92.94 87 SER A CA 1
ATOM 699 C C . SER A 1 87 ? -6.657 -8.517 -10.895 1.00 92.94 87 SER A C 1
ATOM 701 O O . SER A 1 87 ? -6.653 -7.559 -11.669 1.00 92.94 87 SER A O 1
ATOM 703 N N . VAL A 1 88 ? -5.543 -8.978 -10.319 1.00 95.06 88 VAL A N 1
ATOM 704 C CA . VAL A 1 88 ? -4.223 -8.352 -10.448 1.00 95.06 88 VAL A CA 1
ATOM 705 C C . VAL A 1 88 ? -3.344 -9.188 -11.376 1.00 95.06 88 VAL A C 1
ATOM 707 O O . VAL A 1 88 ? -3.230 -10.405 -11.244 1.00 95.06 88 VAL A O 1
ATOM 710 N N . LYS A 1 89 ? -2.702 -8.532 -12.344 1.00 95.38 89 LYS A N 1
AT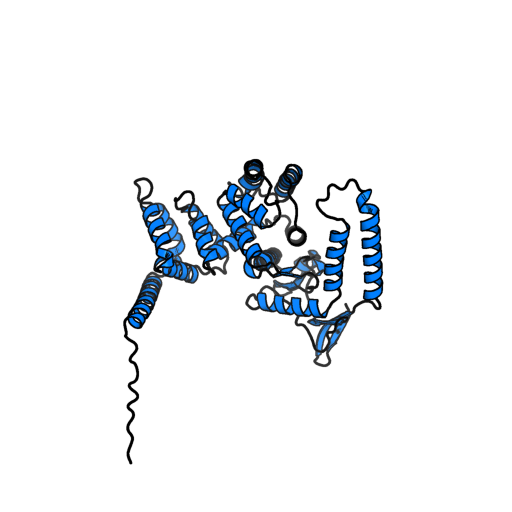OM 711 C CA . LYS A 1 89 ? -1.770 -9.148 -13.290 1.00 95.38 89 LYS A CA 1
ATOM 712 C C . LYS A 1 89 ? -0.361 -8.617 -13.048 1.00 95.38 89 LYS A C 1
ATOM 714 O O . LYS A 1 89 ? -0.113 -7.419 -12.989 1.00 95.38 89 LYS A O 1
ATOM 719 N N . VAL A 1 90 ? 0.584 -9.541 -12.957 1.00 96.12 90 VAL A N 1
ATOM 720 C CA . VAL A 1 90 ? 2.014 -9.248 -12.856 1.00 96.12 90 VAL A CA 1
ATOM 721 C C . VAL A 1 90 ? 2.710 -9.948 -14.020 1.00 96.12 90 VAL A C 1
ATOM 723 O O . VAL A 1 90 ? 2.383 -11.109 -14.301 1.00 96.12 90 VAL A O 1
ATOM 726 N N . PRO A 1 91 ? 3.608 -9.271 -14.754 1.00 95.94 91 PRO A N 1
ATOM 727 C CA . PRO A 1 91 ? 4.355 -9.898 -15.826 1.00 95.94 91 PRO A CA 1
ATOM 728 C C . PRO A 1 91 ? 5.340 -10.922 -15.263 1.00 95.94 91 PRO A C 1
ATOM 730 O O . PRO A 1 91 ? 6.037 -10.670 -14.280 1.00 95.94 91 PRO A O 1
ATOM 733 N N . SER A 1 92 ? 5.434 -12.071 -15.924 1.00 96.44 92 SER A N 1
ATOM 734 C CA . SER A 1 92 ? 6.433 -13.084 -15.573 1.00 96.44 92 SER A CA 1
ATOM 735 C C . SER A 1 92 ? 7.851 -12.578 -15.855 1.00 96.44 92 SER A C 1
ATOM 737 O O . SER A 1 92 ? 8.103 -11.980 -16.905 1.00 96.44 92 SER A O 1
ATOM 739 N N . ILE A 1 93 ? 8.792 -12.841 -14.944 1.00 97.50 93 ILE A N 1
ATOM 740 C CA . ILE A 1 93 ? 10.202 -12.468 -15.114 1.00 97.50 93 ILE A CA 1
ATOM 741 C C . ILE A 1 93 ? 10.965 -13.589 -15.817 1.00 97.50 93 ILE A C 1
ATOM 743 O O . ILE A 1 93 ? 10.977 -14.739 -15.382 1.00 97.50 93 ILE A O 1
ATOM 747 N N . TYR A 1 94 ? 11.678 -13.247 -16.889 1.00 97.31 94 TYR A N 1
ATOM 748 C CA . TYR A 1 94 ? 12.500 -14.200 -17.627 1.00 97.31 94 TYR A CA 1
ATOM 749 C C . TYR A 1 94 ? 13.954 -14.145 -17.150 1.00 97.31 94 TYR A C 1
ATOM 751 O O . TYR A 1 94 ? 14.828 -13.606 -17.829 1.00 97.31 94 TYR A O 1
ATOM 759 N N . TRP A 1 95 ? 14.235 -14.757 -15.995 1.00 97.25 95 TRP A N 1
ATOM 760 C CA . TRP A 1 95 ? 15.548 -14.711 -15.329 1.00 97.25 95 TRP A CA 1
ATOM 761 C C . TRP A 1 95 ? 16.740 -15.082 -16.207 1.00 97.25 95 TRP A C 1
ATOM 763 O O . TRP A 1 95 ? 17.812 -14.497 -16.078 1.00 97.25 95 TRP A O 1
ATOM 773 N N . ARG A 1 96 ? 16.556 -16.015 -17.147 1.00 96.56 96 ARG A N 1
ATOM 774 C CA . ARG A 1 96 ? 17.605 -16.416 -18.096 1.00 96.56 96 ARG A CA 1
ATOM 775 C C . ARG A 1 96 ? 18.110 -15.255 -18.967 1.00 96.56 96 ARG A C 1
ATOM 777 O O . ARG A 1 96 ? 19.236 -15.314 -19.454 1.00 96.56 96 ARG A O 1
ATOM 784 N N . TYR A 1 97 ? 17.277 -14.239 -19.180 1.00 96.00 97 TYR A N 1
ATOM 785 C CA . TYR A 1 97 ? 17.558 -13.056 -19.996 1.00 96.00 97 TYR A CA 1
ATOM 786 C C . TYR A 1 97 ? 17.626 -11.771 -19.156 1.00 96.00 97 TYR A C 1
ATOM 788 O O . TYR A 1 97 ? 17.622 -10.673 -19.713 1.00 96.00 97 TYR A O 1
ATOM 796 N N . THR A 1 98 ? 17.685 -11.897 -17.829 1.00 96.94 98 THR A N 1
ATOM 797 C CA . THR A 1 98 ? 17.750 -10.774 -16.891 1.00 96.94 98 THR A CA 1
ATOM 798 C C . THR A 1 98 ? 19.140 -10.702 -16.253 1.00 96.94 98 THR A C 1
ATOM 800 O O . THR A 1 98 ? 19.772 -11.713 -15.955 1.00 96.94 98 THR A O 1
ATOM 803 N N . SER A 1 99 ? 19.637 -9.485 -16.064 1.00 95.56 99 SER A N 1
ATOM 804 C CA . SER A 1 99 ? 20.903 -9.149 -15.409 1.00 95.56 99 SER A CA 1
ATOM 805 C C . SER A 1 99 ? 20.749 -7.825 -14.654 1.00 95.56 99 SER A C 1
ATOM 807 O O . SER A 1 99 ? 19.693 -7.203 -14.704 1.00 95.56 99 SER A O 1
ATOM 809 N N . THR A 1 100 ? 21.809 -7.336 -14.011 1.00 92.50 100 THR A N 1
ATOM 810 C CA . THR A 1 100 ? 21.796 -6.044 -13.297 1.00 92.50 100 THR A CA 1
ATOM 811 C C . THR A 1 100 ? 21.466 -4.843 -14.189 1.00 92.50 100 THR A C 1
ATOM 813 O O . THR A 1 100 ? 21.009 -3.826 -13.688 1.00 92.50 100 THR A O 1
ATOM 816 N N . CYS A 1 101 ? 21.693 -4.942 -15.505 1.00 94.31 101 CYS A N 1
ATOM 817 C CA . CYS A 1 101 ? 21.506 -3.839 -16.457 1.00 94.31 101 CYS A CA 1
ATOM 818 C C . CYS A 1 101 ? 20.432 -4.122 -17.521 1.00 94.31 101 CYS A C 1
ATOM 820 O O . CYS A 1 101 ? 20.148 -3.258 -18.355 1.00 94.31 101 CYS A O 1
ATOM 822 N N . VAL A 1 102 ? 19.851 -5.327 -17.528 1.00 96.31 102 VAL A N 1
ATOM 823 C CA . VAL A 1 102 ? 18.787 -5.722 -18.464 1.00 96.31 102 VAL A CA 1
ATOM 824 C C . VAL A 1 102 ? 17.697 -6.475 -17.708 1.00 96.31 102 VAL A C 1
ATOM 826 O O . VAL A 1 102 ? 17.994 -7.517 -17.138 1.00 96.31 102 VAL A O 1
ATOM 829 N N . LEU A 1 103 ? 16.452 -5.995 -17.744 1.00 97.00 103 LEU A N 1
ATOM 830 C CA . LEU A 1 103 ? 15.285 -6.701 -17.206 1.00 97.00 103 LEU A CA 1
ATOM 831 C C . LEU A 1 103 ? 14.418 -7.210 -18.353 1.00 97.00 103 LEU A C 1
ATOM 833 O O . LEU A 1 103 ? 13.957 -6.415 -19.174 1.00 97.00 103 LEU A O 1
ATOM 837 N N . THR A 1 104 ? 14.181 -8.520 -18.397 1.00 97.69 104 THR A N 1
ATOM 838 C CA . THR A 1 104 ? 13.277 -9.137 -19.373 1.00 97.69 104 THR A CA 1
ATOM 839 C C . THR A 1 104 ? 12.021 -9.637 -18.668 1.00 97.69 104 THR A C 1
ATOM 841 O O . THR A 1 104 ? 12.099 -10.501 -17.793 1.00 97.69 104 THR A O 1
ATOM 844 N N . LEU A 1 105 ? 10.868 -9.108 -19.071 1.00 96.88 105 LEU A N 1
ATOM 845 C CA . LEU A 1 105 ? 9.552 -9.423 -18.511 1.00 96.88 105 LEU A CA 1
ATOM 846 C C . LEU A 1 105 ? 8.541 -9.752 -19.619 1.00 96.88 105 LEU A C 1
ATOM 848 O O . LEU A 1 105 ? 8.747 -9.403 -20.780 1.00 96.88 105 LEU A O 1
ATOM 852 N N . GLU A 1 106 ? 7.459 -10.437 -19.262 1.00 97.06 106 GLU A N 1
ATOM 853 C CA . GLU A 1 106 ? 6.313 -10.696 -20.143 1.00 97.06 106 GLU A CA 1
ATOM 854 C C . GLU A 1 106 ? 5.790 -9.395 -20.760 1.00 97.06 106 GLU A C 1
ATOM 856 O O . GLU A 1 106 ? 5.648 -8.383 -20.071 1.00 97.06 106 GLU A O 1
ATOM 861 N N . TRP A 1 107 ? 5.519 -9.410 -22.067 1.00 96.19 107 TRP A N 1
ATOM 862 C CA . TRP A 1 107 ? 4.864 -8.279 -22.712 1.00 96.19 107 TRP A CA 1
ATOM 863 C C . TRP A 1 107 ? 3.403 -8.192 -22.258 1.00 96.19 107 TRP A C 1
ATOM 865 O O . TRP A 1 107 ? 2.640 -9.145 -22.409 1.00 96.19 107 TRP A O 1
ATOM 875 N N . ILE A 1 108 ? 3.018 -7.042 -21.705 1.00 94.88 108 ILE A N 1
ATOM 876 C CA . ILE A 1 108 ? 1.643 -6.762 -21.295 1.00 94.88 108 ILE A CA 1
ATOM 877 C C . ILE A 1 108 ? 0.963 -5.948 -22.391 1.00 94.88 108 ILE A C 1
ATOM 879 O O . ILE A 1 108 ? 1.320 -4.794 -22.629 1.00 94.88 108 ILE A O 1
ATOM 883 N N . ASP A 1 109 ? -0.025 -6.562 -23.039 1.00 91.38 109 ASP A N 1
ATOM 884 C CA . ASP A 1 109 ? -0.886 -5.910 -24.023 1.00 91.38 109 ASP A CA 1
ATOM 885 C C . ASP A 1 109 ? -2.158 -5.395 -23.335 1.00 91.38 109 ASP A C 1
ATOM 887 O O . ASP A 1 109 ? -3.138 -6.120 -23.150 1.00 91.38 109 ASP A O 1
ATOM 891 N N . GLY A 1 110 ? -2.093 -4.150 -22.864 1.00 91.06 110 GLY A N 1
ATOM 892 C CA . GLY A 1 110 ? -3.177 -3.486 -22.146 1.00 91.06 110 GLY A CA 1
ATOM 893 C C . GLY A 1 110 ? -3.219 -1.984 -22.415 1.00 91.06 110 GLY A C 1
ATOM 894 O O . GLY A 1 110 ? -2.324 -1.405 -23.036 1.00 91.06 110 GLY A O 1
ATOM 895 N N . TYR A 1 111 ? -4.263 -1.338 -21.910 1.00 90.62 111 TYR A N 1
ATOM 896 C CA . TYR A 1 111 ? -4.489 0.099 -22.034 1.00 90.62 111 TYR A CA 1
ATOM 897 C C . TYR A 1 111 ? -3.880 0.821 -20.838 1.00 90.62 111 TYR A C 1
ATOM 899 O O . TYR A 1 111 ? -4.131 0.452 -19.694 1.00 90.62 111 TYR A O 1
ATOM 907 N N . LYS A 1 112 ? -3.079 1.861 -21.067 1.00 89.44 112 LYS A N 1
ATOM 908 C CA . LYS A 1 112 ? -2.518 2.647 -19.960 1.00 89.44 112 LYS A CA 1
ATOM 909 C C . LYS A 1 112 ? -3.634 3.351 -19.195 1.00 89.44 112 LYS A C 1
ATOM 911 O O . LYS A 1 112 ? -4.495 3.971 -19.818 1.00 89.44 112 LYS A O 1
ATOM 916 N N . LEU A 1 113 ? -3.577 3.329 -17.862 1.00 83.88 113 LEU A N 1
ATOM 917 C CA . LEU A 1 113 ? -4.622 3.943 -17.032 1.00 83.88 113 LEU A CA 1
ATOM 918 C C . LEU A 1 113 ? -4.714 5.470 -17.170 1.00 83.88 113 LEU A C 1
ATOM 920 O O . LEU A 1 113 ? -5.753 6.043 -16.872 1.00 83.88 113 LEU A O 1
ATOM 924 N N . ASN A 1 114 ? -3.679 6.135 -17.690 1.00 80.94 114 ASN A N 1
ATOM 925 C CA . ASN A 1 114 ? -3.733 7.568 -17.995 1.00 80.94 114 ASN A CA 1
ATOM 926 C C . ASN A 1 114 ? -4.438 7.921 -19.320 1.00 80.94 114 ASN A C 1
ATOM 928 O O . ASN A 1 114 ? -4.507 9.099 -19.665 1.00 80.94 114 ASN A O 1
ATOM 932 N N . CYS A 1 115 ? -4.920 6.935 -20.081 1.00 82.31 115 CYS A N 1
ATOM 933 C CA . CYS A 1 115 ? -5.598 7.135 -21.360 1.00 82.31 115 CYS A CA 1
ATOM 934 C C . CYS A 1 115 ? -7.075 6.720 -21.261 1.00 82.31 115 CYS A C 1
ATOM 936 O O . CYS A 1 115 ? -7.480 5.712 -21.844 1.00 82.31 115 CYS A O 1
ATOM 938 N N . THR A 1 116 ? -7.878 7.517 -20.548 1.00 79.06 116 THR A N 1
ATOM 939 C CA . THR A 1 116 ? -9.330 7.313 -20.346 1.00 79.06 116 THR A CA 1
ATOM 940 C C . THR A 1 116 ? -10.071 7.003 -21.646 1.00 79.06 116 THR A C 1
ATOM 942 O O . THR A 1 116 ? -10.770 5.998 -21.723 1.00 79.06 116 THR A O 1
ATOM 945 N N . GLU A 1 117 ? -9.816 7.771 -22.709 1.00 82.81 117 GLU A N 1
ATOM 946 C CA . GLU A 1 117 ? -10.430 7.582 -24.033 1.00 82.81 117 GLU A CA 1
ATOM 947 C C . GLU A 1 117 ? -10.244 6.157 -24.581 1.00 82.81 117 GLU A C 1
ATOM 949 O O . GLU A 1 117 ? -11.146 5.592 -25.198 1.00 82.81 117 GLU A O 1
ATOM 954 N N . THR A 1 118 ? -9.074 5.548 -24.351 1.00 85.25 118 THR A N 1
ATOM 955 C CA . THR A 1 118 ? -8.783 4.190 -24.838 1.00 85.25 118 THR A CA 1
ATOM 956 C C . THR A 1 118 ? -9.487 3.111 -24.021 1.00 85.25 118 THR A C 1
ATOM 958 O O . THR A 1 118 ? -9.876 2.088 -24.578 1.00 85.25 118 THR A O 1
ATOM 961 N N . ILE A 1 119 ? -9.688 3.357 -22.726 1.00 86.06 119 ILE A N 1
ATOM 962 C CA . ILE A 1 119 ? -10.376 2.451 -21.798 1.00 86.06 119 ILE A CA 1
ATOM 963 C C . ILE A 1 119 ? -11.880 2.472 -22.077 1.00 86.06 119 ILE A C 1
ATOM 965 O O . ILE A 1 119 ? -12.501 1.416 -22.200 1.00 86.06 119 ILE A O 1
ATOM 969 N N . GLU A 1 120 ? -12.444 3.665 -22.271 1.00 83.69 120 GLU A N 1
ATOM 970 C CA . GLU A 1 120 ? -13.843 3.851 -22.662 1.00 83.69 120 GLU A CA 1
ATOM 971 C C . GLU A 1 120 ? -14.127 3.240 -24.039 1.00 83.69 120 GLU A C 1
ATOM 973 O O . GLU A 1 120 ? -15.104 2.510 -24.205 1.00 83.69 120 GLU A O 1
ATOM 978 N N . ALA A 1 121 ? -13.245 3.464 -25.022 1.00 86.88 121 ALA A N 1
ATOM 979 C CA . ALA A 1 121 ? -13.373 2.869 -26.352 1.00 86.88 121 ALA A CA 1
ATOM 980 C C . ALA A 1 121 ? -13.278 1.333 -26.333 1.00 86.88 121 ALA A C 1
ATOM 982 O O . ALA A 1 121 ? -13.882 0.669 -27.178 1.00 86.88 121 ALA A O 1
ATOM 983 N N . ALA A 1 122 ? -12.541 0.767 -25.374 1.00 87.00 122 ALA A N 1
ATOM 984 C CA . ALA A 1 122 ? -12.468 -0.673 -25.144 1.00 87.00 122 ALA A CA 1
ATOM 985 C C . ALA A 1 122 ? -13.698 -1.233 -24.401 1.00 87.00 122 ALA A C 1
ATOM 987 O O . ALA A 1 122 ? -13.835 -2.452 -24.295 1.00 87.00 122 ALA A O 1
ATOM 988 N N . GLY A 1 123 ? -14.602 -0.374 -23.911 1.00 86.94 123 GLY A N 1
ATOM 989 C CA . GLY A 1 123 ? -15.801 -0.773 -23.173 1.00 86.94 123 GLY A CA 1
ATOM 990 C C . GLY A 1 123 ? -15.502 -1.365 -21.795 1.00 86.94 123 GLY A C 1
ATOM 991 O O . GLY A 1 123 ? -16.286 -2.175 -21.300 1.00 86.94 123 GLY A O 1
ATOM 992 N N . LEU A 1 124 ? -14.360 -1.009 -21.201 1.00 89.38 124 LEU A N 1
ATOM 993 C CA . LEU A 1 124 ? -13.967 -1.484 -19.879 1.00 89.38 124 LEU A CA 1
ATOM 994 C C . LEU A 1 124 ? -14.716 -0.721 -18.784 1.00 89.38 124 LEU A C 1
ATOM 996 O O . LEU A 1 124 ? -14.935 0.485 -18.880 1.00 89.38 124 LEU A O 1
ATOM 1000 N N . ASP A 1 125 ? -15.080 -1.439 -17.725 1.00 88.62 125 ASP A N 1
ATOM 1001 C CA . ASP A 1 125 ? -15.718 -0.869 -16.540 1.00 88.62 125 ASP A CA 1
ATOM 1002 C C . ASP A 1 125 ? -14.667 -0.125 -15.698 1.00 88.62 125 ASP A C 1
ATOM 1004 O O . ASP A 1 125 ? -13.827 -0.734 -15.026 1.00 88.62 125 ASP A O 1
ATOM 1008 N N . THR A 1 126 ? -14.687 1.207 -15.777 1.00 87.44 126 THR A N 1
ATOM 1009 C CA . THR A 1 126 ? -13.761 2.087 -15.056 1.00 87.44 126 THR A CA 1
ATOM 1010 C C . THR A 1 126 ? -13.935 1.978 -13.546 1.00 87.44 126 THR A C 1
ATOM 1012 O O . THR A 1 126 ? -12.935 1.944 -12.831 1.00 87.44 126 THR A O 1
ATOM 1015 N N . ASP A 1 127 ? -15.165 1.829 -13.055 1.00 86.69 127 ASP A N 1
ATOM 1016 C CA . ASP A 1 127 ? -15.441 1.668 -11.627 1.00 86.69 127 ASP A CA 1
ATOM 1017 C C . ASP A 1 127 ? -14.889 0.337 -11.114 1.00 86.69 127 ASP A C 1
ATOM 1019 O O . ASP A 1 127 ? -14.297 0.276 -10.033 1.00 86.69 127 ASP A O 1
ATOM 1023 N N . ALA A 1 128 ? -15.010 -0.739 -11.894 1.00 87.94 128 ALA A N 1
ATOM 1024 C CA . ALA A 1 128 ? -14.386 -2.015 -11.556 1.00 87.94 128 ALA A CA 1
ATOM 1025 C C . ALA A 1 128 ? -12.853 -1.907 -11.490 1.00 87.94 128 ALA A C 1
ATOM 1027 O O . ALA A 1 128 ? -12.248 -2.429 -10.553 1.00 87.94 128 ALA A O 1
ATOM 1028 N N . LEU A 1 129 ? -12.220 -1.199 -12.431 1.00 89.50 129 LEU A N 1
ATOM 1029 C CA . LEU A 1 129 ? -10.768 -0.979 -12.423 1.00 89.50 129 LEU A CA 1
ATOM 1030 C C . LEU A 1 129 ? -10.321 -0.165 -11.205 1.00 89.50 129 LEU A C 1
ATOM 1032 O O . LEU A 1 129 ? -9.355 -0.541 -10.540 1.00 89.50 129 LEU A O 1
ATOM 1036 N N . ILE A 1 130 ? -11.039 0.909 -10.872 1.00 88.38 130 ILE A N 1
ATOM 1037 C CA . ILE A 1 130 ? -10.763 1.712 -9.675 1.00 88.38 130 ILE A CA 1
ATOM 1038 C C . ILE A 1 130 ? -10.888 0.849 -8.415 1.00 88.38 130 ILE A C 1
ATOM 1040 O O . ILE A 1 130 ? -9.999 0.866 -7.564 1.00 88.38 130 ILE A O 1
ATOM 1044 N N . ASN A 1 131 ? -11.946 0.039 -8.319 1.00 88.00 131 ASN A N 1
ATOM 1045 C CA . ASN A 1 131 ? -12.143 -0.884 -7.204 1.00 88.00 131 ASN A CA 1
ATOM 1046 C C . ASN A 1 131 ? -10.970 -1.860 -7.045 1.00 88.00 131 ASN A C 1
ATOM 1048 O O . ASN A 1 131 ? -10.525 -2.096 -5.919 1.00 88.00 131 ASN A O 1
ATOM 1052 N N . VAL A 1 132 ? -10.452 -2.407 -8.152 1.00 90.56 132 VAL A N 1
ATOM 1053 C CA . VAL A 1 132 ? -9.274 -3.288 -8.137 1.00 90.56 132 VAL A CA 1
ATOM 1054 C C . VAL A 1 132 ? -8.047 -2.541 -7.620 1.00 90.56 132 VAL A C 1
ATOM 1056 O O . VAL A 1 132 ? -7.388 -3.061 -6.725 1.00 90.56 132 VAL A O 1
ATOM 1059 N N . GLY A 1 133 ? -7.774 -1.329 -8.114 1.00 89.69 133 GLY A N 1
ATOM 1060 C CA . GLY A 1 133 ? -6.611 -0.533 -7.702 1.00 89.69 133 GLY A CA 1
ATOM 1061 C C . GLY A 1 133 ? -6.637 -0.130 -6.226 1.00 89.69 133 GLY A C 1
ATOM 1062 O O . GLY A 1 133 ? -5.659 -0.306 -5.507 1.00 89.69 133 GLY A O 1
ATOM 1063 N N . VAL A 1 134 ? -7.782 0.340 -5.732 1.00 87.69 134 VAL A N 1
ATOM 1064 C CA . VAL A 1 134 ? -7.925 0.737 -4.322 1.00 87.69 134 VAL A CA 1
ATOM 1065 C C . VAL A 1 134 ? -7.831 -0.483 -3.408 1.00 87.69 134 VAL A C 1
ATOM 1067 O O . VAL A 1 134 ? -7.146 -0.456 -2.385 1.00 87.69 134 VAL A O 1
ATOM 1070 N N . THR A 1 135 ? -8.480 -1.589 -3.783 1.00 88.38 135 THR A N 1
ATOM 1071 C CA . THR A 1 135 ? -8.422 -2.829 -3.000 1.00 88.38 135 THR A CA 1
ATOM 1072 C C . THR A 1 135 ? -7.003 -3.396 -2.985 1.00 88.38 135 THR A C 1
ATOM 1074 O O . THR A 1 135 ? -6.510 -3.761 -1.919 1.00 88.38 135 THR A O 1
ATOM 1077 N N . SER A 1 136 ? -6.308 -3.442 -4.125 1.00 91.25 136 SER A N 1
ATOM 1078 C CA . SER A 1 136 ? -4.928 -3.931 -4.195 1.00 91.25 136 SER A CA 1
ATOM 1079 C C . SER A 1 136 ? -3.969 -3.044 -3.393 1.00 91.25 136 SER A C 1
ATOM 1081 O O . SER A 1 136 ? -3.110 -3.582 -2.692 1.00 91.25 136 SER A O 1
ATOM 1083 N N . GLY A 1 137 ? -4.126 -1.716 -3.417 1.00 90.12 137 GLY A N 1
ATOM 1084 C CA . GLY A 1 137 ? -3.361 -0.779 -2.586 1.00 90.12 137 GLY A CA 1
ATOM 1085 C C . GLY A 1 137 ? -3.571 -1.017 -1.084 1.00 90.12 137 GLY A C 1
ATOM 1086 O O . GLY A 1 137 ? -2.614 -1.141 -0.313 1.00 90.12 137 GLY A O 1
ATOM 1087 N N . LEU A 1 138 ? -4.821 -1.209 -0.653 1.00 87.38 138 LEU A N 1
ATOM 1088 C CA . LEU A 1 138 ? -5.141 -1.522 0.746 1.00 87.38 138 LEU A CA 1
ATOM 1089 C C . LEU A 1 138 ? -4.602 -2.890 1.188 1.00 87.38 138 LEU A C 1
ATOM 1091 O O . LEU A 1 138 ? -4.162 -3.040 2.331 1.00 87.38 138 LEU A O 1
ATOM 1095 N N . ARG A 1 139 ? -4.604 -3.896 0.306 1.00 89.75 139 ARG A N 1
ATOM 1096 C CA . ARG A 1 139 ? -3.981 -5.207 0.564 1.00 89.75 139 ARG A CA 1
ATOM 1097 C C . ARG A 1 139 ? -2.470 -5.088 0.725 1.00 89.75 139 ARG A C 1
ATOM 1099 O O . ARG A 1 139 ? -1.917 -5.598 1.696 1.00 89.75 139 ARG A O 1
ATOM 1106 N N . GLN A 1 140 ? -1.806 -4.343 -0.152 1.00 91.81 140 GLN A N 1
ATOM 1107 C CA . GLN A 1 140 ? -0.371 -4.075 -0.042 1.00 91.81 140 GLN A CA 1
ATOM 1108 C C . GLN A 1 140 ? 0.017 -3.490 1.320 1.00 91.81 140 GLN A C 1
ATOM 1110 O O . GLN A 1 140 ? 0.930 -4.003 1.968 1.00 91.81 140 GLN A O 1
ATOM 1115 N N . LEU A 1 141 ? -0.703 -2.462 1.779 1.00 87.75 141 LEU A N 1
ATOM 1116 C CA . LEU A 1 141 ? -0.398 -1.777 3.037 1.00 87.75 141 LEU A CA 1
ATOM 1117 C C . LEU A 1 141 ? -0.790 -2.595 4.268 1.00 87.75 141 LEU A C 1
ATOM 1119 O O . LEU A 1 141 ? 0.015 -2.761 5.182 1.00 87.75 141 LEU A O 1
ATOM 1123 N N . LEU A 1 142 ? -2.021 -3.109 4.302 1.00 83.62 142 LEU A N 1
ATOM 1124 C CA . LEU A 1 142 ? -2.575 -3.706 5.514 1.00 83.62 142 LEU A CA 1
ATOM 1125 C C . LEU A 1 142 ? -2.301 -5.215 5.595 1.00 83.62 142 LEU A C 1
ATOM 1127 O O . LEU A 1 142 ? -2.196 -5.754 6.691 1.00 83.62 142 LEU A O 1
ATOM 1131 N N . GLU A 1 143 ? -2.260 -5.939 4.466 1.00 85.50 143 GLU A N 1
ATOM 1132 C CA . GLU A 1 143 ? -2.145 -7.417 4.395 1.00 85.50 143 GLU A CA 1
ATOM 1133 C C . GLU A 1 143 ? -0.692 -7.843 4.316 1.00 85.50 143 GLU A C 1
ATOM 1135 O O . GLU A 1 143 ? -0.166 -8.472 5.236 1.00 85.50 143 GLU A O 1
ATOM 1140 N N . PHE A 1 144 ? -0.033 -7.430 3.242 1.00 89.62 144 PHE A N 1
ATOM 1141 C CA . PHE A 1 144 ? 1.304 -7.902 2.918 1.00 89.62 144 PHE A CA 1
ATOM 1142 C C . PHE A 1 144 ? 2.393 -7.078 3.608 1.00 89.62 144 PHE A C 1
ATOM 1144 O O . PHE A 1 144 ? 3.517 -7.550 3.790 1.00 89.62 144 PHE A O 1
ATOM 1151 N N . GLY A 1 145 ? 2.083 -5.822 3.945 1.00 89.31 145 GLY A N 1
ATOM 1152 C CA . GLY A 1 145 ? 3.081 -4.823 4.318 1.00 89.31 145 GLY A CA 1
ATOM 1153 C C . GLY A 1 145 ? 4.099 -4.567 3.201 1.00 89.31 145 GLY A C 1
ATOM 1154 O O . GLY A 1 145 ? 5.127 -3.962 3.457 1.00 89.31 145 GLY A O 1
ATOM 1155 N N . PHE A 1 146 ? 3.857 -5.049 1.982 1.00 93.00 146 PHE A N 1
ATOM 1156 C CA . PHE A 1 146 ? 4.744 -4.908 0.834 1.00 93.00 146 PHE A CA 1
ATOM 1157 C C . PHE A 1 146 ? 4.024 -4.064 -0.203 1.00 93.00 146 PHE A C 1
ATOM 1159 O O . PHE A 1 146 ? 3.035 -4.522 -0.779 1.00 93.00 146 PHE A O 1
ATOM 1166 N N . PHE A 1 147 ? 4.485 -2.831 -0.393 1.00 90.25 147 PHE A N 1
ATOM 1167 C CA . PHE A 1 147 ? 3.729 -1.819 -1.121 1.00 90.25 147 PHE A CA 1
ATOM 1168 C C . PHE A 1 147 ? 4.542 -1.137 -2.210 1.00 90.25 147 PHE A C 1
ATOM 1170 O O . PHE A 1 147 ? 5.763 -0.987 -2.111 1.00 90.25 147 PHE A O 1
ATOM 1177 N N . HIS A 1 148 ? 3.821 -0.710 -3.240 1.00 90.06 148 HIS A N 1
ATOM 1178 C CA . HIS A 1 148 ? 4.335 0.082 -4.336 1.00 90.06 148 HIS A CA 1
ATOM 1179 C C . HIS A 1 148 ? 4.385 1.559 -3.922 1.00 90.06 148 HIS A C 1
ATOM 1181 O O . HIS A 1 148 ? 3.363 2.197 -3.675 1.00 90.06 148 HIS A O 1
ATOM 1187 N N . ALA A 1 149 ? 5.592 2.113 -3.825 1.00 83.81 149 ALA A N 1
ATOM 1188 C CA . ALA A 1 149 ? 5.850 3.472 -3.341 1.00 83.81 149 ALA A CA 1
ATOM 1189 C C . ALA A 1 149 ? 5.678 4.566 -4.416 1.00 83.81 149 ALA A C 1
ATOM 1191 O O . ALA A 1 149 ? 5.777 5.760 -4.109 1.00 83.81 149 ALA A O 1
ATOM 1192 N N . ASP A 1 150 ? 5.473 4.169 -5.674 1.00 81.12 150 ASP A N 1
ATOM 1193 C CA . ASP A 1 150 ? 5.197 5.087 -6.789 1.00 81.12 150 ASP A CA 1
ATOM 1194 C C . ASP A 1 150 ? 4.342 4.459 -7.914 1.00 81.12 150 ASP A C 1
ATOM 1196 O O . ASP A 1 150 ? 4.847 4.214 -9.011 1.00 81.12 150 ASP A O 1
ATOM 1200 N N . PRO A 1 151 ? 3.070 4.091 -7.664 1.00 80.00 151 PRO A N 1
ATOM 1201 C CA . PRO A 1 151 ? 2.195 3.440 -8.645 1.00 80.00 151 PRO A CA 1
ATOM 1202 C C . PRO A 1 151 ? 1.695 4.453 -9.688 1.00 80.00 151 PRO A C 1
ATOM 1204 O O . PRO A 1 151 ? 0.499 4.660 -9.883 1.00 80.00 151 PRO A O 1
ATOM 1207 N N . HIS A 1 152 ? 2.628 5.132 -10.355 1.00 77.56 152 HIS A N 1
ATOM 1208 C CA . HIS A 1 152 ? 2.333 6.152 -11.342 1.00 77.56 152 HIS A CA 1
ATOM 1209 C C . HIS A 1 152 ? 1.447 5.565 -12.458 1.00 77.56 152 HIS A C 1
ATOM 1211 O O . HIS A 1 152 ? 1.695 4.438 -12.899 1.00 77.56 152 HIS A O 1
ATOM 1217 N N . PRO A 1 153 ? 0.476 6.320 -13.009 1.00 75.50 153 PRO A N 1
ATOM 1218 C CA . PRO A 1 153 ? -0.441 5.831 -14.048 1.00 75.50 153 PRO A CA 1
ATOM 1219 C C . PRO A 1 153 ? 0.230 5.229 -15.294 1.00 75.50 153 PRO A C 1
ATOM 1221 O O . PRO A 1 153 ? -0.387 4.484 -16.047 1.00 75.50 153 PRO A O 1
ATOM 1224 N N . GLY A 1 154 ? 1.504 5.555 -15.532 1.00 80.88 154 GLY A N 1
ATOM 1225 C CA . GLY A 1 154 ? 2.315 4.966 -16.602 1.00 80.88 154 GLY A CA 1
ATOM 1226 C C . GLY A 1 154 ? 2.754 3.514 -16.361 1.00 80.88 154 GLY A C 1
ATOM 1227 O O . GLY A 1 154 ? 3.138 2.851 -17.323 1.00 80.88 154 GLY A O 1
ATOM 1228 N N . ASN A 1 155 ? 2.681 3.036 -15.119 1.00 87.62 155 ASN A N 1
ATOM 1229 C CA . ASN A 1 155 ? 3.098 1.702 -14.678 1.00 87.62 155 ASN A CA 1
ATOM 1230 C C . ASN A 1 155 ? 1.913 0.755 -14.435 1.00 87.62 155 ASN A C 1
ATOM 1232 O O . ASN A 1 155 ? 2.122 -0.417 -14.112 1.00 87.62 155 ASN A O 1
ATOM 1236 N N . LEU A 1 156 ? 0.688 1.254 -14.624 1.00 90.88 156 LEU A N 1
ATOM 1237 C CA . LEU A 1 156 ? -0.558 0.525 -14.436 1.00 90.88 156 LEU A CA 1
ATOM 1238 C C . LEU A 1 156 ? -1.336 0.431 -15.751 1.00 90.88 156 LEU A C 1
ATOM 1240 O O . LEU A 1 156 ? -1.529 1.424 -16.460 1.00 90.88 156 LEU A O 1
ATOM 1244 N N . PHE A 1 157 ? -1.784 -0.778 -16.073 1.00 92.88 157 PHE A N 1
ATOM 1245 C CA . PHE A 1 157 ? -2.458 -1.091 -17.327 1.00 92.88 157 PHE A CA 1
ATOM 1246 C C . PHE A 1 157 ? -3.793 -1.778 -17.049 1.00 92.88 157 PHE A C 1
ATOM 1248 O O . PHE A 1 157 ? -3.864 -2.720 -16.265 1.00 92.88 157 PHE A O 1
ATOM 1255 N N . ALA A 1 158 ? -4.848 -1.334 -17.721 1.00 93.75 158 ALA A N 1
ATOM 1256 C CA . ALA A 1 158 ? -6.108 -2.050 -17.799 1.00 93.75 158 ALA A CA 1
ATOM 1257 C C . ALA A 1 158 ? -6.008 -3.132 -18.877 1.00 93.75 158 ALA A C 1
ATOM 1259 O O . ALA A 1 158 ? -5.769 -2.847 -20.053 1.00 93.75 158 ALA A O 1
ATOM 1260 N N . MET A 1 159 ? -6.181 -4.384 -18.477 1.00 94.38 159 MET A N 1
ATOM 126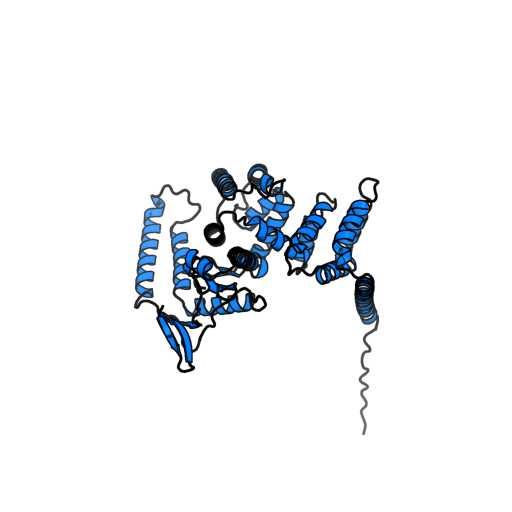1 C CA . MET A 1 159 ? -6.216 -5.511 -19.398 1.00 94.38 159 MET A CA 1
ATOM 1262 C C . MET A 1 159 ? -7.585 -5.584 -20.093 1.00 94.38 159 MET A C 1
ATOM 1264 O O . MET A 1 159 ? -8.597 -5.241 -19.477 1.00 94.38 159 MET A O 1
ATOM 1268 N N . PRO A 1 160 ? -7.665 -6.098 -21.335 1.00 90.31 160 PRO A N 1
ATOM 1269 C CA . PRO A 1 160 ? -8.940 -6.278 -22.038 1.00 90.31 160 PRO A CA 1
ATOM 1270 C C . PRO A 1 160 ? -9.954 -7.177 -21.308 1.00 90.31 160 PRO A C 1
ATOM 1272 O O . PRO A 1 160 ? -11.144 -7.127 -21.595 1.00 90.31 160 PRO A O 1
ATOM 1275 N N . ASP A 1 161 ? -9.491 -8.012 -20.375 1.00 89.50 161 ASP A N 1
ATOM 1276 C CA . ASP A 1 161 ? -10.320 -8.889 -19.542 1.00 89.50 161 ASP A CA 1
ATOM 1277 C C . ASP A 1 161 ? -10.735 -8.260 -18.197 1.00 89.50 161 ASP A C 1
ATOM 1279 O O . ASP A 1 161 ? -11.319 -8.941 -17.354 1.00 89.50 161 ASP A O 1
ATOM 1283 N N . GLY A 1 162 ? -10.448 -6.970 -17.992 1.00 88.31 162 GLY A N 1
ATOM 1284 C CA . GLY A 1 162 ? -10.815 -6.220 -16.790 1.00 88.31 162 GLY A CA 1
ATOM 1285 C C . GLY A 1 162 ? -9.835 -6.352 -15.620 1.00 88.31 162 GLY A C 1
ATOM 1286 O O . GLY A 1 162 ? -10.117 -5.840 -14.538 1.00 88.31 162 GLY A O 1
ATOM 1287 N N . ARG A 1 163 ? -8.687 -7.020 -15.802 1.00 93.25 163 ARG A N 1
ATOM 1288 C CA . ARG A 1 163 ? -7.621 -7.076 -14.785 1.00 93.25 163 ARG A CA 1
ATOM 1289 C C . ARG A 1 163 ? -6.771 -5.808 -14.772 1.00 93.25 163 ARG A C 1
ATOM 1291 O O . ARG A 1 163 ? -6.613 -5.147 -15.796 1.00 93.25 163 ARG A O 1
ATOM 1298 N N . MET A 1 164 ? -6.145 -5.521 -13.635 1.00 93.38 164 MET A N 1
ATOM 1299 C CA . MET A 1 164 ? -5.146 -4.459 -13.505 1.00 93.38 164 MET A CA 1
ATOM 1300 C C . MET A 1 164 ? -3.737 -5.047 -13.529 1.00 93.38 164 MET A C 1
ATOM 1302 O O . MET A 1 164 ? -3.382 -5.846 -12.665 1.00 93.38 164 MET A O 1
ATOM 1306 N N . ALA A 1 165 ? -2.927 -4.649 -14.507 1.00 94.75 165 ALA A N 1
ATOM 1307 C CA . ALA A 1 165 ? -1.547 -5.082 -14.640 1.00 94.75 165 ALA A CA 1
ATOM 1308 C C . ALA A 1 165 ? -0.551 -4.045 -14.102 1.00 94.75 165 ALA A C 1
ATOM 1310 O O . ALA A 1 165 ? -0.603 -2.877 -14.484 1.00 94.75 165 ALA A O 1
ATOM 1311 N N . TYR A 1 166 ? 0.384 -4.499 -13.268 1.00 94.31 166 TYR A N 1
ATOM 1312 C CA . TYR A 1 166 ? 1.505 -3.716 -12.738 1.00 94.31 166 TYR A CA 1
ATOM 1313 C C . TYR A 1 166 ? 2.778 -4.094 -13.502 1.00 94.31 166 TYR A C 1
ATOM 1315 O O . TYR A 1 166 ? 3.087 -5.280 -13.604 1.00 94.31 166 TYR A O 1
ATOM 1323 N N . ILE A 1 167 ? 3.514 -3.124 -14.056 1.00 91.75 167 ILE A N 1
ATOM 1324 C CA . ILE A 1 167 ? 4.688 -3.398 -14.923 1.00 91.75 167 ILE A CA 1
ATOM 1325 C C . ILE A 1 167 ? 6.012 -2.794 -14.435 1.00 91.75 167 ILE A C 1
ATOM 1327 O O . ILE A 1 167 ? 7.057 -2.934 -15.086 1.00 91.75 167 ILE A O 1
ATOM 1331 N N . ASP A 1 168 ? 5.972 -2.097 -13.311 1.00 90.69 168 ASP A N 1
ATOM 1332 C CA . ASP A 1 168 ? 7.130 -1.515 -12.650 1.00 90.69 168 ASP A CA 1
ATOM 1333 C C . ASP A 1 168 ? 7.101 -1.939 -11.188 1.00 90.69 168 ASP A C 1
ATOM 1335 O O . ASP A 1 168 ? 6.040 -1.987 -10.576 1.00 90.69 168 ASP A O 1
ATOM 1339 N N . PHE A 1 169 ? 8.265 -2.324 -10.681 1.00 92.69 169 PHE A N 1
ATOM 1340 C CA . PHE A 1 169 ? 8.471 -2.767 -9.305 1.00 92.69 169 PHE A CA 1
ATOM 1341 C C . PHE A 1 169 ? 9.806 -2.230 -8.764 1.00 92.69 169 PHE A C 1
ATOM 1343 O O . PHE A 1 169 ? 10.382 -2.791 -7.824 1.00 92.69 169 PHE A O 1
ATOM 1350 N N . GLY A 1 170 ? 10.336 -1.166 -9.387 1.00 86.62 170 GLY A N 1
ATOM 1351 C CA . GLY A 1 170 ? 11.590 -0.531 -8.983 1.00 86.62 170 GLY A CA 1
ATOM 1352 C C . GLY A 1 170 ? 11.464 0.158 -7.625 1.00 86.62 170 GLY A C 1
ATOM 1353 O O . GLY A 1 170 ? 12.392 0.124 -6.819 1.00 86.62 170 GLY A O 1
ATOM 1354 N N . MET A 1 171 ? 10.278 0.698 -7.328 1.00 86.56 171 MET A N 1
ATOM 1355 C CA . MET A 1 171 ? 9.962 1.366 -6.066 1.00 86.56 171 MET A CA 1
ATOM 1356 C C . MET A 1 171 ? 9.013 0.532 -5.198 1.00 86.56 171 MET A C 1
ATOM 1358 O O . MET A 1 171 ? 7.855 0.896 -5.001 1.00 86.56 171 MET A O 1
ATOM 1362 N N . MET A 1 172 ? 9.522 -0.567 -4.642 1.00 90.06 172 MET A N 1
ATOM 1363 C CA . MET A 1 172 ? 8.816 -1.352 -3.622 1.00 90.06 172 MET A CA 1
ATOM 1364 C C . MET A 1 172 ? 9.462 -1.177 -2.250 1.00 90.06 172 MET A C 1
ATOM 1366 O O . MET A 1 172 ? 10.685 -1.067 -2.142 1.00 90.06 172 MET A O 1
ATOM 1370 N N . ASP A 1 173 ? 8.652 -1.195 -1.195 1.00 88.69 173 ASP A N 1
ATOM 1371 C CA . ASP A 1 173 ? 9.143 -1.166 0.183 1.00 88.69 173 ASP A CA 1
ATOM 1372 C C . ASP A 1 173 ? 8.381 -2.151 1.080 1.00 88.69 173 ASP A C 1
ATOM 1374 O O . ASP A 1 173 ? 7.279 -2.600 0.754 1.00 88.69 173 ASP A O 1
ATOM 1378 N N . GLN A 1 174 ? 8.997 -2.514 2.205 1.00 90.31 174 GLN A N 1
ATOM 1379 C CA . GLN A 1 174 ? 8.446 -3.440 3.188 1.00 90.31 174 GLN A CA 1
ATOM 1380 C C . GLN A 1 174 ? 8.249 -2.732 4.528 1.00 90.31 174 GLN A C 1
ATOM 1382 O O . GLN A 1 174 ? 9.197 -2.287 5.172 1.00 90.31 174 GLN A O 1
ATOM 1387 N N . LEU A 1 175 ? 7.006 -2.711 4.989 1.00 88.38 175 LEU A N 1
ATOM 1388 C CA . LEU A 1 175 ? 6.646 -2.389 6.357 1.00 88.38 175 LEU A CA 1
ATOM 1389 C C . LEU A 1 175 ? 6.994 -3.561 7.267 1.00 88.38 175 LEU A C 1
ATOM 1391 O O . LEU A 1 175 ? 6.677 -4.719 6.973 1.00 88.38 175 LEU A O 1
ATOM 1395 N N . ASP A 1 176 ? 7.647 -3.238 8.377 1.00 88.06 176 ASP A N 1
ATOM 1396 C CA . ASP A 1 176 ? 7.812 -4.163 9.486 1.00 88.06 176 ASP A CA 1
ATOM 1397 C C . ASP A 1 176 ? 6.455 -4.475 10.140 1.00 88.06 176 ASP A C 1
ATOM 1399 O O . ASP A 1 176 ? 5.488 -3.714 10.032 1.00 88.06 176 ASP A O 1
ATOM 1403 N N . GLU A 1 177 ? 6.385 -5.623 10.814 1.00 84.81 177 GLU A N 1
ATOM 1404 C CA . GLU A 1 177 ? 5.136 -6.128 11.387 1.00 84.81 177 GLU A CA 1
ATOM 1405 C C . GLU A 1 177 ? 4.547 -5.160 12.422 1.00 84.81 177 GLU A C 1
ATOM 1407 O O . GLU A 1 177 ? 3.339 -4.955 12.442 1.00 84.81 177 GLU A O 1
ATOM 1412 N N . ILE A 1 178 ? 5.397 -4.499 13.214 1.00 87.25 178 ILE A N 1
ATOM 1413 C CA . ILE A 1 178 ? 4.983 -3.537 14.247 1.00 87.25 178 ILE A CA 1
ATOM 1414 C C . ILE A 1 178 ? 4.310 -2.321 13.608 1.00 87.25 178 ILE A C 1
ATOM 1416 O O . ILE A 1 178 ? 3.246 -1.892 14.053 1.00 87.25 178 ILE A O 1
ATOM 1420 N N . THR A 1 179 ? 4.906 -1.774 12.549 1.00 87.94 179 THR A N 1
ATOM 1421 C CA . THR A 1 179 ? 4.348 -0.650 11.792 1.00 87.94 179 THR A CA 1
ATOM 1422 C C . THR A 1 179 ? 3.017 -1.044 11.167 1.00 87.94 179 THR A C 1
ATOM 1424 O O . THR A 1 179 ? 2.047 -0.294 11.260 1.00 87.94 179 THR A O 1
ATOM 1427 N N . LYS A 1 180 ? 2.946 -2.235 10.563 1.00 85.88 180 LYS A N 1
ATOM 1428 C CA . LYS A 1 180 ? 1.712 -2.760 9.970 1.00 85.88 180 LYS A CA 1
ATOM 1429 C C . LYS A 1 180 ? 0.615 -2.925 11.022 1.00 85.88 180 LYS A C 1
ATOM 1431 O O . LYS A 1 180 ? -0.513 -2.506 10.794 1.00 85.88 180 LYS A O 1
ATOM 1436 N N . GLU A 1 181 ? 0.937 -3.499 12.178 1.00 84.50 181 GLU A N 1
ATOM 1437 C CA . GLU A 1 181 ? -0.005 -3.649 13.286 1.00 84.50 181 GLU A CA 1
ATOM 1438 C C . GLU A 1 181 ? -0.482 -2.294 13.808 1.00 84.50 181 GLU A C 1
ATOM 1440 O O . GLU A 1 181 ? -1.688 -2.088 13.915 1.00 84.50 181 GLU A O 1
ATOM 1445 N N . THR A 1 182 ? 0.438 -1.356 14.021 1.00 88.75 182 THR A N 1
ATOM 1446 C CA . THR A 1 182 ? 0.112 -0.020 14.532 1.00 88.75 182 THR A CA 1
ATOM 1447 C C . THR A 1 182 ? -0.756 0.762 13.543 1.00 88.75 182 THR A C 1
ATOM 1449 O O . THR A 1 182 ? -1.674 1.452 13.961 1.00 88.75 182 THR A O 1
ATOM 1452 N N . LEU A 1 183 ? -0.548 0.613 12.228 1.00 86.06 183 LEU A N 1
ATOM 1453 C CA . LEU A 1 183 ? -1.436 1.201 11.216 1.00 86.06 183 LEU A CA 1
ATOM 1454 C C . LEU A 1 183 ? -2.872 0.680 11.333 1.00 86.06 183 LEU A C 1
ATOM 1456 O O . LEU A 1 183 ? -3.821 1.454 11.212 1.00 86.06 183 LEU A O 1
ATOM 1460 N N . VAL A 1 184 ? -3.045 -0.621 11.574 1.00 82.81 184 VAL A N 1
ATOM 1461 C CA . VAL A 1 184 ? -4.380 -1.193 11.782 1.00 82.81 184 VAL A CA 1
ATOM 1462 C C . VAL A 1 184 ? -4.975 -0.700 13.107 1.00 82.81 184 VAL A C 1
ATOM 1464 O O . VAL A 1 184 ? -6.155 -0.353 13.127 1.00 82.81 184 VAL A O 1
ATOM 1467 N N . ASP A 1 185 ? -4.181 -0.618 14.181 1.00 84.88 185 ASP A N 1
ATOM 1468 C CA . ASP A 1 185 ? -4.613 -0.046 15.469 1.00 84.88 185 ASP A CA 1
ATOM 1469 C C . ASP A 1 185 ? -5.084 1.406 15.297 1.00 84.88 185 ASP A C 1
ATOM 1471 O O . ASP A 1 185 ? -6.178 1.756 15.733 1.00 84.88 185 ASP A O 1
ATOM 1475 N N . SER A 1 186 ? -4.349 2.226 14.540 1.00 87.88 186 SER A N 1
ATOM 1476 C CA . SER A 1 186 ? -4.730 3.615 14.259 1.00 87.88 186 SER A CA 1
ATOM 1477 C C . SER A 1 186 ? -6.073 3.721 13.545 1.00 87.88 186 SER A C 1
ATOM 1479 O O . SER A 1 186 ? -6.879 4.592 13.870 1.00 87.88 186 SER A O 1
ATOM 1481 N N . VAL A 1 187 ? -6.357 2.823 12.595 1.00 81.25 187 VAL A N 1
ATOM 1482 C CA . VAL A 1 187 ? -7.667 2.770 11.927 1.00 81.25 187 VAL A CA 1
ATOM 1483 C C . VAL A 1 187 ? -8.775 2.408 12.922 1.00 81.25 187 VAL A C 1
ATOM 1485 O O . VAL A 1 187 ? -9.854 2.999 12.878 1.00 81.25 187 VAL A O 1
ATOM 1488 N N . VAL A 1 188 ? -8.519 1.478 13.845 1.00 79.06 188 VAL A N 1
ATOM 1489 C CA . VAL A 1 188 ? -9.471 1.079 14.897 1.00 79.06 188 VAL A CA 1
ATOM 1490 C C . VAL A 1 188 ? -9.737 2.226 15.872 1.00 79.06 188 VAL A C 1
ATOM 1492 O O . VAL A 1 188 ? -10.899 2.572 16.098 1.00 79.06 188 VAL A O 1
ATOM 1495 N N . HIS A 1 189 ? -8.688 2.868 16.392 1.00 86.06 189 HIS A N 1
ATOM 1496 C CA . HIS A 1 189 ? -8.800 4.015 17.295 1.00 86.06 189 HIS A CA 1
ATOM 1497 C C . HIS A 1 189 ? -9.525 5.185 16.631 1.00 86.06 189 HIS A C 1
ATOM 1499 O O . HIS A 1 189 ? -10.399 5.802 17.243 1.00 86.06 189 HIS A O 1
ATOM 1505 N N . LEU A 1 190 ? -9.240 5.436 15.350 1.00 82.88 190 LEU A N 1
ATOM 1506 C CA . LEU A 1 190 ? -9.972 6.407 14.549 1.00 82.88 190 LEU A CA 1
ATOM 1507 C C . LEU A 1 190 ? -11.469 6.063 14.528 1.00 82.88 190 LEU A C 1
ATOM 1509 O O . LEU A 1 190 ? -12.267 6.887 14.968 1.00 82.88 190 LEU A O 1
ATOM 1513 N N . ILE A 1 191 ? -11.852 4.842 14.121 1.00 75.81 191 ILE A N 1
ATOM 1514 C CA . ILE A 1 191 ? -13.256 4.371 14.069 1.00 75.81 191 ILE A CA 1
ATOM 1515 C C . ILE A 1 191 ? -13.966 4.511 15.425 1.00 75.81 191 ILE A C 1
ATOM 1517 O O . ILE A 1 191 ? -15.140 4.901 15.490 1.00 75.81 191 ILE A O 1
ATOM 1521 N N . ASN A 1 192 ? -13.267 4.216 16.519 1.00 76.12 192 ASN A N 1
ATOM 1522 C CA . ASN A 1 192 ? -13.819 4.318 17.865 1.00 76.12 192 ASN A CA 1
ATOM 1523 C C . ASN A 1 192 ? -13.934 5.750 18.393 1.00 76.12 192 ASN A C 1
ATOM 1525 O O . ASN A 1 192 ? -14.713 5.984 19.331 1.00 76.12 192 ASN A O 1
ATOM 1529 N N . LYS A 1 193 ? -13.278 6.704 17.724 1.00 82.75 193 LYS A N 1
ATOM 1530 C CA . LYS A 1 193 ? -13.053 8.076 18.191 1.00 82.75 193 LYS A CA 1
ATOM 1531 C C . LYS A 1 193 ? -12.204 8.113 19.467 1.00 82.75 193 LYS A C 1
ATOM 1533 O O . LYS A 1 193 ? -12.419 8.962 20.328 1.00 82.75 193 LYS A O 1
ATOM 1538 N N . ASP A 1 194 ? -11.256 7.187 19.581 1.00 85.75 194 ASP A N 1
ATOM 1539 C CA . ASP A 1 194 ? -10.313 7.079 20.694 1.00 85.75 194 ASP A CA 1
ATOM 1540 C C . ASP A 1 194 ? -9.057 7.901 20.369 1.00 85.75 194 ASP A C 1
ATOM 1542 O O . ASP A 1 194 ? -7.973 7.378 20.120 1.00 85.75 194 ASP A O 1
ATOM 1546 N N . TYR A 1 195 ? -9.207 9.229 20.330 1.00 89.81 195 TYR A N 1
ATOM 1547 C CA . TYR A 1 195 ? -8.143 10.138 19.875 1.00 89.81 195 TYR A CA 1
ATOM 1548 C C . TYR A 1 195 ? -6.898 10.146 20.773 1.00 89.81 195 TYR A C 1
ATOM 1550 O O . TYR A 1 195 ? -5.821 10.520 20.316 1.00 89.81 195 TYR A O 1
ATOM 1558 N N . VAL A 1 196 ? -7.034 9.721 22.033 1.00 90.94 196 VAL A N 1
ATOM 1559 C CA . VAL A 1 196 ? -5.905 9.535 22.959 1.00 90.94 196 VAL A CA 1
ATOM 1560 C C . VAL A 1 196 ? -4.984 8.427 22.452 1.00 90.94 196 VAL A C 1
ATOM 1562 O O . VAL A 1 196 ? -3.782 8.640 22.306 1.00 90.94 196 VAL A O 1
ATOM 1565 N N . GLU A 1 197 ? -5.558 7.269 22.128 1.00 90.56 197 GLU A N 1
ATOM 1566 C CA . GLU A 1 197 ? -4.808 6.128 21.603 1.00 90.56 197 GLU A CA 1
ATOM 1567 C C . GLU A 1 197 ? -4.310 6.404 20.179 1.00 90.56 197 GLU A C 1
ATOM 1569 O O . GLU A 1 197 ? -3.167 6.093 19.853 1.00 90.56 197 GLU A O 1
ATOM 1574 N N . LEU A 1 198 ? -5.099 7.110 19.359 1.00 91.25 198 LEU A N 1
ATOM 1575 C CA . LEU A 1 198 ? -4.658 7.563 18.036 1.00 91.25 198 LEU A CA 1
ATOM 1576 C C . LEU A 1 198 ? -3.424 8.481 18.117 1.00 91.25 198 LEU A C 1
ATOM 1578 O O . LEU A 1 198 ? -2.493 8.346 17.324 1.00 91.25 198 LEU A O 1
ATOM 1582 N N . ALA A 1 199 ? -3.382 9.404 19.084 1.00 91.31 199 ALA A N 1
ATOM 1583 C CA . ALA A 1 199 ? -2.212 10.252 19.308 1.00 91.31 199 ALA A CA 1
ATOM 1584 C C . ALA A 1 199 ? -0.989 9.432 19.751 1.00 91.31 199 ALA A C 1
ATOM 1586 O O . ALA A 1 199 ? 0.125 9.687 19.289 1.00 91.31 199 ALA A O 1
ATOM 1587 N N . ALA A 1 200 ? -1.189 8.418 20.600 1.00 91.69 200 ALA A N 1
ATOM 1588 C CA . ALA A 1 200 ? -0.127 7.497 20.997 1.00 91.69 200 ALA A CA 1
ATOM 1589 C C . ALA A 1 200 ? 0.400 6.676 19.807 1.00 91.69 200 ALA A C 1
ATOM 1591 O O . ALA A 1 200 ? 1.605 6.436 19.706 1.00 91.69 200 ALA A O 1
ATOM 1592 N N . ASP A 1 201 ? -0.462 6.291 18.869 1.00 92.62 201 ASP A N 1
ATOM 1593 C CA . ASP A 1 201 ? -0.032 5.609 17.652 1.00 92.62 201 ASP A CA 1
ATOM 1594 C C . ASP A 1 201 ? 0.798 6.510 16.736 1.00 92.62 201 ASP A C 1
ATOM 1596 O O . ASP A 1 201 ? 1.806 6.054 16.197 1.00 92.62 201 ASP A O 1
ATOM 1600 N N . PHE A 1 202 ? 0.470 7.803 16.617 1.00 91.44 202 PHE A N 1
ATOM 1601 C CA . PHE A 1 202 ? 1.327 8.750 15.891 1.00 91.44 202 PHE A CA 1
ATOM 1602 C C . PHE A 1 202 ? 2.739 8.838 16.488 1.00 91.44 202 PHE A C 1
ATOM 1604 O O . PHE A 1 202 ? 3.704 8.994 15.738 1.00 91.44 202 PHE A O 1
ATOM 1611 N N . VAL A 1 203 ? 2.896 8.667 17.805 1.00 90.62 203 VAL A N 1
ATOM 1612 C CA . VAL A 1 203 ? 4.221 8.546 18.439 1.00 90.62 203 VAL A CA 1
ATOM 1613 C C . VAL A 1 203 ? 4.904 7.233 18.037 1.00 90.62 203 VAL A C 1
ATOM 1615 O O . VAL A 1 203 ? 6.055 7.251 17.603 1.00 90.62 203 VAL A O 1
ATOM 1618 N N . LYS A 1 204 ? 4.206 6.091 18.118 1.00 90.50 204 LYS A N 1
ATOM 1619 C CA . LYS A 1 204 ? 4.757 4.767 17.744 1.00 90.50 204 LYS A CA 1
ATOM 1620 C C . LYS A 1 204 ? 5.197 4.702 16.279 1.00 90.50 204 LYS A C 1
ATOM 1622 O O . LYS A 1 204 ? 6.218 4.098 15.966 1.00 90.50 204 LYS A O 1
ATOM 1627 N N . LEU A 1 205 ? 4.436 5.336 15.390 1.00 90.25 205 LEU A N 1
ATOM 1628 C CA . LEU A 1 205 ? 4.720 5.425 13.957 1.00 90.25 205 LEU A CA 1
ATOM 1629 C C . LEU A 1 205 ? 5.824 6.452 13.638 1.00 90.25 205 LEU A C 1
ATOM 1631 O O . LEU A 1 205 ? 6.290 6.519 12.503 1.00 90.25 205 LEU A O 1
ATOM 1635 N N . GLY A 1 206 ? 6.269 7.238 14.623 1.00 88.00 206 GLY A N 1
ATOM 1636 C CA . GLY A 1 206 ? 7.330 8.233 14.466 1.00 88.00 206 GLY A CA 1
ATOM 1637 C C . GLY A 1 206 ? 6.873 9.556 13.851 1.00 88.00 206 GLY A C 1
ATOM 1638 O O . GLY A 1 206 ? 7.719 10.354 13.447 1.00 88.00 206 GLY A O 1
ATOM 1639 N N . PHE A 1 207 ? 5.562 9.805 13.779 1.00 88.31 207 PHE A N 1
ATOM 1640 C CA . PHE A 1 207 ? 5.030 11.108 13.377 1.00 88.31 207 PHE A CA 1
ATOM 1641 C C . PHE A 1 207 ? 5.205 12.169 14.463 1.00 88.31 207 PHE A C 1
ATOM 1643 O O . PHE A 1 207 ? 5.348 13.350 14.162 1.00 88.31 207 PHE A O 1
ATOM 1650 N N . LEU A 1 208 ? 5.222 11.746 15.724 1.00 88.12 208 LEU A N 1
ATOM 1651 C CA . LEU A 1 208 ? 5.489 12.580 16.889 1.00 88.12 208 LEU A CA 1
ATOM 1652 C C . LEU A 1 208 ? 6.696 12.024 17.641 1.00 88.12 208 LEU A C 1
ATOM 1654 O O . LEU A 1 208 ? 6.919 10.812 17.657 1.00 88.12 208 LEU A O 1
ATOM 1658 N N . THR A 1 209 ? 7.488 12.894 18.272 1.00 85.31 209 THR A N 1
ATOM 1659 C CA . THR A 1 209 ? 8.598 12.415 19.107 1.00 85.31 209 THR A CA 1
ATOM 1660 C C . THR A 1 209 ? 8.065 11.895 20.448 1.00 85.31 209 THR A C 1
ATOM 1662 O O . THR A 1 209 ? 7.054 12.413 20.930 1.00 85.31 209 THR A O 1
ATOM 1665 N N . PRO A 1 210 ? 8.731 10.919 21.093 1.00 83.88 210 PRO A N 1
ATOM 1666 C CA . PRO A 1 210 ? 8.294 10.376 22.384 1.00 83.88 210 PRO A CA 1
ATOM 1667 C C . PRO A 1 210 ? 8.149 11.417 23.503 1.00 83.88 210 PRO A C 1
ATOM 1669 O O . PRO A 1 210 ? 7.416 11.199 24.461 1.00 83.88 210 PRO A O 1
ATOM 1672 N N . GLU A 1 211 ? 8.848 12.546 23.391 1.00 82.44 211 GLU A N 1
ATOM 1673 C CA . GLU A 1 211 ? 8.837 13.646 24.358 1.00 82.44 211 GLU A CA 1
ATOM 1674 C C . GLU A 1 211 ? 7.708 14.658 24.106 1.00 82.44 211 GLU A C 1
ATOM 1676 O O . GLU A 1 211 ? 7.553 15.607 24.876 1.00 82.44 211 GLU A O 1
ATOM 1681 N N . THR A 1 212 ? 6.944 14.501 23.019 1.00 83.94 212 THR A N 1
ATOM 1682 C CA . THR A 1 212 ? 5.855 15.416 22.670 1.00 83.94 212 THR A CA 1
ATOM 1683 C C . THR A 1 212 ? 4.672 15.224 23.619 1.00 83.94 212 THR A C 1
ATOM 1685 O O . THR A 1 212 ? 4.176 14.112 23.788 1.00 83.94 212 THR A O 1
ATOM 1688 N N . ASP A 1 213 ? 4.175 16.318 24.201 1.00 84.62 213 ASP A N 1
ATOM 1689 C CA . ASP A 1 213 ? 2.922 16.298 24.957 1.00 84.62 213 ASP A CA 1
ATOM 1690 C C . ASP A 1 213 ? 1.733 16.146 23.997 1.00 84.62 213 ASP A C 1
ATOM 1692 O O . ASP A 1 213 ? 1.413 17.047 23.219 1.00 84.62 213 ASP A O 1
ATOM 1696 N N . ILE A 1 214 ? 1.086 14.982 24.053 1.00 85.81 214 ILE A N 1
ATOM 1697 C CA . ILE A 1 214 ? -0.072 14.647 23.220 1.00 85.81 214 ILE A CA 1
ATOM 1698 C C . ILE A 1 214 ? -1.373 15.299 23.706 1.00 85.81 214 ILE A C 1
ATOM 1700 O O . ILE A 1 214 ? -2.334 15.363 22.940 1.00 85.81 214 ILE A O 1
ATOM 1704 N N . GLY A 1 215 ? -1.422 15.808 24.944 1.00 87.06 215 GLY A N 1
ATOM 1705 C CA . GLY A 1 215 ? -2.622 16.408 25.537 1.00 87.06 215 GLY A CA 1
ATOM 1706 C C . GLY A 1 215 ? -3.252 17.494 24.654 1.00 87.06 215 GLY A C 1
ATOM 1707 O O . GLY A 1 215 ? -4.432 17.395 24.312 1.00 87.06 215 GLY A O 1
ATOM 1708 N N . PRO A 1 216 ? -2.471 18.499 24.217 1.00 86.56 216 PRO A N 1
ATOM 1709 C CA . PRO A 1 216 ? -2.943 19.548 23.318 1.00 86.56 216 PRO A CA 1
ATOM 1710 C C . PRO A 1 216 ? -3.285 19.080 21.896 1.00 86.56 216 PRO A C 1
ATOM 1712 O O . PRO A 1 216 ? -4.017 19.787 21.211 1.00 86.56 216 PRO A O 1
ATOM 1715 N N . ILE A 1 217 ? -2.770 17.932 21.440 1.00 86.88 217 ILE A N 1
ATOM 1716 C CA . ILE A 1 217 ? -2.970 17.402 20.075 1.00 86.88 217 ILE A CA 1
ATOM 1717 C C . ILE A 1 217 ? -4.336 16.715 19.947 1.00 86.88 217 ILE A C 1
ATOM 1719 O O . ILE A 1 217 ? -4.962 16.759 18.889 1.00 86.88 217 ILE A O 1
ATOM 1723 N N . ILE A 1 218 ? -4.830 16.106 21.029 1.00 89.06 218 ILE A N 1
ATOM 1724 C CA . ILE A 1 218 ? -6.076 15.326 21.039 1.00 89.06 218 ILE A CA 1
ATOM 1725 C C . ILE A 1 218 ? -7.294 16.126 20.524 1.00 89.06 218 ILE A C 1
ATOM 1727 O O . ILE A 1 218 ? -7.963 15.629 19.615 1.00 89.06 218 ILE A O 1
ATOM 1731 N N . PRO A 1 219 ? -7.582 17.361 20.998 1.00 88.25 219 PRO A N 1
ATOM 1732 C CA . PRO A 1 219 ? -8.706 18.150 20.481 1.00 88.25 219 PRO A CA 1
ATOM 1733 C C . PRO A 1 219 ? -8.544 18.540 19.006 1.00 88.25 219 PRO A C 1
ATOM 1735 O O . PRO A 1 219 ? -9.530 18.663 18.275 1.00 88.25 219 PRO A O 1
ATOM 1738 N N . ALA A 1 220 ? -7.300 18.729 18.553 1.00 85.50 220 ALA A N 1
ATOM 1739 C CA . ALA A 1 220 ? -7.010 19.020 17.156 1.00 85.50 220 ALA A CA 1
ATOM 1740 C C . ALA A 1 220 ? -7.319 17.796 16.281 1.00 85.50 220 ALA A C 1
ATOM 1742 O O . ALA A 1 220 ? -8.049 17.920 15.300 1.00 85.50 220 ALA A O 1
ATOM 1743 N N . LEU A 1 221 ? -6.877 16.597 16.683 1.00 86.25 221 LEU A N 1
ATOM 1744 C CA . LEU A 1 221 ? -7.233 15.346 16.003 1.00 86.25 221 LEU A CA 1
ATOM 1745 C C . LEU A 1 221 ? -8.749 15.127 15.967 1.00 86.25 221 LEU A C 1
ATOM 1747 O O . LEU A 1 221 ? -9.284 14.771 14.920 1.00 86.25 221 LEU A O 1
ATOM 1751 N N . GLU A 1 222 ? -9.459 15.396 17.063 1.00 86.44 222 GLU A N 1
ATOM 1752 C CA . GLU A 1 222 ? -10.922 15.311 17.095 1.00 86.44 222 GLU A CA 1
ATOM 1753 C C . GLU A 1 222 ? -11.585 16.267 16.091 1.00 86.44 222 GLU A C 1
ATOM 1755 O O . GLU A 1 222 ? -12.541 15.889 15.417 1.00 86.44 222 GLU A O 1
ATOM 1760 N N . THR A 1 223 ? -11.050 17.475 15.924 1.00 83.19 223 THR A N 1
ATOM 1761 C CA . THR A 1 223 ? -11.567 18.472 14.970 1.00 83.19 223 THR A CA 1
ATOM 1762 C C . THR A 1 223 ? -11.301 18.087 13.507 1.00 83.19 223 THR A C 1
ATOM 1764 O O . THR A 1 223 ? -12.115 18.366 12.619 1.00 83.19 223 THR A O 1
ATOM 1767 N N . VAL 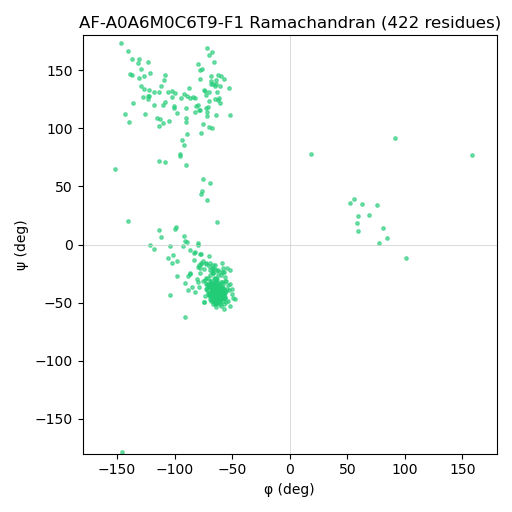A 1 224 ? -10.161 17.445 13.233 1.00 80.62 224 VAL A N 1
ATOM 1768 C CA . VAL A 1 224 ? -9.792 16.978 11.886 1.00 80.62 224 VAL A CA 1
ATOM 1769 C C . VAL A 1 224 ? -10.603 15.738 11.504 1.00 80.62 224 VAL A C 1
ATOM 1771 O O . VAL A 1 224 ? -11.186 15.686 10.422 1.00 80.62 224 VAL A O 1
ATOM 1774 N N . PHE A 1 225 ? -10.648 14.748 12.397 1.00 78.00 225 PHE A N 1
ATOM 1775 C CA . PHE A 1 225 ? -11.130 13.400 12.102 1.00 78.00 225 PHE A CA 1
ATOM 1776 C C . PHE A 1 225 ? -12.557 13.117 12.602 1.00 78.00 225 PHE A C 1
ATOM 1778 O O . PHE A 1 225 ? -13.189 12.163 12.144 1.00 78.00 225 PHE A O 1
ATOM 1785 N N . GLY A 1 226 ? -13.113 13.930 13.504 1.00 70.81 226 GLY A N 1
ATOM 1786 C CA . GLY A 1 226 ? -14.436 13.700 14.098 1.00 70.81 226 GLY A CA 1
ATOM 1787 C C . GLY A 1 226 ? -15.597 13.749 13.112 1.00 70.81 226 GLY A C 1
ATOM 1788 O O . GLY A 1 226 ? -16.577 13.010 13.292 1.00 70.81 226 GLY A O 1
ATOM 1789 N N . ASP A 1 227 ? -15.436 14.531 12.044 1.00 63.28 227 ASP A N 1
ATOM 1790 C CA . ASP A 1 227 ? -16.391 14.667 10.941 1.00 63.28 227 ASP A CA 1
ATOM 1791 C C . ASP A 1 227 ? -16.393 13.437 10.012 1.00 63.28 227 ASP A C 1
ATOM 1793 O O . ASP A 1 227 ? -17.380 13.176 9.332 1.00 63.28 227 ASP A O 1
ATOM 1797 N N . ILE A 1 228 ? -15.322 12.634 10.002 1.00 61.62 228 ILE A N 1
ATOM 1798 C CA . ILE A 1 228 ? -15.161 11.506 9.064 1.00 61.62 228 ILE A CA 1
ATOM 1799 C C . ILE A 1 228 ? -16.103 10.345 9.404 1.00 61.62 228 ILE A C 1
ATOM 1801 O O . ILE A 1 228 ? -16.595 9.649 8.518 1.00 61.62 228 ILE A O 1
ATOM 1805 N N . ILE A 1 229 ? -16.371 10.133 10.694 1.00 56.91 229 ILE A N 1
ATOM 1806 C CA . ILE A 1 229 ? -17.151 8.984 11.192 1.00 56.91 229 ILE A CA 1
ATOM 1807 C C . ILE A 1 229 ? -18.599 9.383 11.531 1.00 56.91 229 ILE A C 1
ATOM 1809 O O . ILE A 1 229 ? -19.447 8.530 11.795 1.00 56.91 229 ILE A O 1
ATOM 1813 N N . GLY A 1 230 ? -18.920 10.681 11.525 1.00 49.91 230 GLY A N 1
ATOM 1814 C CA . GLY A 1 230 ? -20.258 11.205 11.807 1.00 49.91 230 GLY A CA 1
ATOM 1815 C C . GLY A 1 230 ? -21.027 11.574 10.537 1.00 49.91 230 GLY A C 1
ATOM 1816 O O . GLY A 1 230 ? -20.613 12.460 9.813 1.00 49.91 230 GLY A O 1
ATOM 1817 N N . GLN A 1 231 ? -22.154 10.897 10.288 1.00 42.03 231 GLN A N 1
ATOM 1818 C CA . GLN A 1 231 ? -23.231 11.238 9.336 1.00 42.03 231 GLN A CA 1
ATOM 1819 C C . GLN A 1 231 ? -22.908 12.253 8.217 1.00 42.03 231 GLN A C 1
ATOM 1821 O O . GLN A 1 231 ? -23.340 13.400 8.257 1.00 42.03 231 GLN A O 1
ATOM 1826 N N . LYS A 1 232 ? -22.216 11.760 7.188 1.00 46.41 232 LYS A N 1
ATOM 1827 C CA . LYS A 1 232 ? -22.471 11.876 5.736 1.00 46.41 232 LYS A CA 1
ATOM 1828 C C . LYS A 1 232 ? -21.135 11.621 5.042 1.00 46.41 232 LYS A C 1
ATOM 1830 O O . LYS A 1 232 ? -20.490 12.524 4.530 1.00 46.41 232 LYS A O 1
ATOM 1835 N N . VAL A 1 233 ? -20.751 10.345 4.978 1.00 49.88 233 VAL A N 1
ATOM 1836 C CA . VAL A 1 233 ? -19.614 9.870 4.162 1.00 49.88 233 VAL A CA 1
ATOM 1837 C C . VAL A 1 233 ? -19.735 10.347 2.700 1.00 49.88 233 VAL A C 1
ATOM 1839 O O . VAL A 1 233 ? -18.745 10.485 1.995 1.00 49.88 233 VAL A O 1
ATOM 1842 N N . GLN A 1 234 ? -20.952 10.676 2.259 1.00 45.47 234 GLN A N 1
ATOM 1843 C CA . GLN A 1 234 ? -21.234 11.238 0.942 1.00 45.47 234 GLN A CA 1
ATOM 1844 C C . GLN A 1 234 ? -20.692 12.663 0.720 1.00 45.47 234 GLN A C 1
ATOM 1846 O O . GLN A 1 234 ? -20.453 12.996 -0.437 1.00 45.47 234 GLN A O 1
ATOM 1851 N N . ASP A 1 235 ? -20.455 13.461 1.769 1.00 50.81 235 ASP A N 1
ATOM 1852 C CA . ASP A 1 235 ? -19.876 14.819 1.679 1.00 50.81 235 ASP A CA 1
ATOM 1853 C C . ASP A 1 235 ? -18.359 14.822 1.996 1.00 50.81 235 ASP A C 1
ATOM 1855 O O . ASP A 1 235 ? -17.753 15.872 2.221 1.00 50.81 235 ASP A O 1
ATOM 1859 N N . PHE A 1 236 ? -17.730 13.638 2.035 1.00 57.84 236 PHE A N 1
ATOM 1860 C CA . PHE A 1 236 ? -16.311 13.460 2.341 1.00 57.84 236 PHE A CA 1
ATOM 1861 C C . PHE A 1 236 ? -15.428 14.121 1.273 1.00 57.84 236 PHE A C 1
ATOM 1863 O O . PHE A 1 236 ? -15.361 13.663 0.134 1.00 57.84 236 PHE A O 1
ATOM 1870 N N . ASN A 1 237 ? -14.736 15.200 1.646 1.00 59.38 237 ASN A N 1
ATOM 1871 C CA . ASN A 1 237 ? -13.810 15.914 0.773 1.00 59.38 237 ASN A CA 1
ATOM 1872 C C . ASN A 1 237 ? -12.371 15.749 1.284 1.00 59.38 237 ASN A C 1
ATOM 1874 O O . ASN A 1 237 ? -11.984 16.345 2.293 1.00 59.38 237 ASN A O 1
ATOM 1878 N N . PHE A 1 238 ? -11.577 14.954 0.564 1.00 63.09 238 PHE A N 1
ATOM 1879 C CA . PHE A 1 238 ? -10.184 14.652 0.903 1.00 63.09 238 PHE A CA 1
ATOM 1880 C C . PHE A 1 238 ? -9.301 15.906 0.970 1.00 63.09 238 PHE A C 1
ATOM 1882 O O . PHE A 1 238 ? -8.407 16.002 1.815 1.00 63.09 238 PHE A O 1
ATOM 1889 N N . LYS A 1 239 ? -9.597 16.917 0.143 1.00 65.38 239 LYS A N 1
ATOM 1890 C CA . LYS A 1 239 ? -8.886 18.198 0.163 1.00 65.38 239 LYS A CA 1
ATOM 1891 C C . LYS A 1 239 ? -9.065 18.908 1.502 1.00 65.38 239 LYS A C 1
ATOM 1893 O O . LYS A 1 239 ? -8.082 19.318 2.101 1.00 65.38 239 LYS A O 1
ATOM 1898 N N . THR A 1 240 ? -10.293 18.971 2.017 1.00 68.25 240 THR A N 1
ATOM 1899 C CA . THR A 1 240 ? -10.582 19.609 3.311 1.00 68.25 240 THR A CA 1
ATOM 1900 C C . THR A 1 240 ? -9.838 18.931 4.461 1.00 68.25 240 THR A C 1
ATOM 1902 O O . THR A 1 240 ? -9.356 19.609 5.363 1.00 68.25 240 THR A O 1
ATOM 1905 N N . ILE A 1 241 ? -9.724 17.600 4.443 1.00 70.75 241 ILE A N 1
ATOM 1906 C CA . ILE A 1 241 ? -8.984 16.854 5.473 1.00 70.75 241 ILE A CA 1
ATOM 1907 C C . ILE A 1 241 ? -7.488 17.110 5.341 1.00 70.75 241 ILE A C 1
ATOM 1909 O O . ILE A 1 241 ? -6.828 17.341 6.347 1.00 70.75 241 ILE A O 1
ATOM 1913 N N . THR A 1 242 ? -6.965 17.106 4.116 1.00 70.75 242 THR A N 1
ATOM 1914 C CA . THR A 1 242 ? -5.552 17.397 3.850 1.00 70.75 242 THR A CA 1
ATOM 1915 C C . THR A 1 242 ? -5.185 18.810 4.305 1.00 70.75 242 THR A C 1
ATOM 1917 O O . THR A 1 242 ? -4.150 18.991 4.944 1.00 70.75 242 THR A O 1
ATOM 1920 N N . ASP A 1 243 ? -6.050 19.795 4.051 1.00 74.94 243 ASP A N 1
ATOM 1921 C CA . ASP A 1 243 ? -5.875 21.182 4.493 1.00 74.94 243 ASP A CA 1
ATOM 1922 C C . ASP A 1 243 ? -5.890 21.265 6.032 1.00 74.94 243 ASP A C 1
ATOM 1924 O O . ASP A 1 243 ? -4.930 21.745 6.636 1.00 74.94 243 ASP A O 1
ATOM 1928 N N . LYS A 1 244 ? -6.913 20.689 6.684 1.00 76.38 244 LYS A N 1
ATOM 1929 C CA . LYS A 1 244 ? -7.023 20.627 8.155 1.00 76.38 244 LYS A CA 1
ATOM 1930 C C . LYS A 1 244 ? -5.845 19.883 8.810 1.00 76.38 244 LYS A C 1
ATOM 1932 O O . LYS A 1 244 ? -5.373 20.265 9.877 1.00 76.38 244 LYS A O 1
ATOM 1937 N N . PHE A 1 245 ? -5.360 18.808 8.191 1.00 77.94 245 PHE A N 1
ATOM 1938 C CA . PHE A 1 245 ? -4.211 18.048 8.685 1.00 77.94 245 PHE A CA 1
ATOM 1939 C C . PHE A 1 245 ? -2.899 18.819 8.489 1.00 77.94 245 PHE A C 1
ATOM 1941 O O . PHE A 1 245 ? -2.018 18.750 9.341 1.00 77.94 245 PHE A O 1
ATOM 1948 N N . SER A 1 246 ? -2.781 19.601 7.412 1.00 76.25 246 SER A N 1
ATOM 1949 C CA . SER A 1 246 ? -1.626 20.477 7.176 1.00 76.25 246 SER A CA 1
ATOM 1950 C C . SER A 1 246 ? -1.530 21.589 8.225 1.00 76.25 246 SER A C 1
ATOM 1952 O O . SER A 1 246 ? -0.430 21.891 8.682 1.00 76.25 246 SER A O 1
ATOM 1954 N N . GLU A 1 247 ? -2.663 22.158 8.653 1.00 79.69 247 GLU A N 1
ATOM 1955 C CA . GLU A 1 247 ? -2.715 23.100 9.784 1.00 79.69 247 GLU A CA 1
ATOM 1956 C C . GLU A 1 247 ? -2.222 22.436 11.078 1.00 79.69 247 GLU A C 1
ATOM 1958 O O . GLU A 1 247 ? -1.346 22.962 11.762 1.00 79.69 247 GLU A O 1
ATOM 1963 N N . LEU A 1 248 ? -2.689 21.216 11.358 1.00 79.94 248 LEU A N 1
ATOM 1964 C CA . LEU A 1 248 ? -2.248 20.438 12.517 1.00 79.94 248 LEU A CA 1
ATOM 1965 C C . LEU A 1 248 ? -0.738 20.135 12.465 1.00 79.94 248 LEU A C 1
ATOM 1967 O O . LEU A 1 248 ? -0.051 20.217 13.482 1.00 79.94 248 LEU A O 1
ATOM 1971 N N . MET A 1 249 ? -0.194 19.844 11.282 1.00 80.25 249 MET A N 1
ATOM 1972 C CA . MET A 1 249 ? 1.248 19.663 11.099 1.00 80.25 249 MET A CA 1
ATOM 1973 C C . MET A 1 249 ? 2.069 20.940 11.317 1.00 80.25 249 MET A C 1
ATOM 1975 O O . MET A 1 249 ? 3.263 20.845 11.594 1.00 80.25 249 MET A O 1
ATOM 1979 N N . TYR A 1 250 ? 1.465 22.118 11.157 1.00 77.62 250 TYR A N 1
ATOM 1980 C CA . TYR A 1 250 ? 2.121 23.401 11.398 1.00 77.62 250 TYR A CA 1
ATOM 1981 C C . TYR A 1 250 ? 2.114 23.775 12.886 1.00 77.62 250 TYR A C 1
ATOM 1983 O O . TYR A 1 250 ? 3.124 24.250 13.408 1.00 77.62 250 TYR A O 1
ATOM 1991 N N . ASP A 1 251 ? 0.995 23.533 13.570 1.00 80.50 251 ASP A N 1
ATOM 1992 C CA . ASP A 1 251 ? 0.797 23.926 14.970 1.00 80.50 251 ASP A CA 1
ATOM 1993 C C . ASP A 1 251 ? 1.498 22.994 15.972 1.00 80.50 251 ASP A C 1
ATOM 1995 O O . ASP A 1 251 ? 1.830 23.402 17.089 1.00 80.50 251 ASP A O 1
ATOM 1999 N N . TYR A 1 252 ? 1.755 21.746 15.577 1.00 80.81 252 TYR A N 1
ATOM 2000 C CA . TYR A 1 252 ? 2.355 20.716 16.423 1.00 80.81 252 TYR A CA 1
ATOM 2001 C C . TYR A 1 252 ? 3.629 20.153 15.785 1.00 80.81 252 TYR A C 1
ATOM 2003 O O . TYR A 1 252 ? 3.788 20.222 14.569 1.00 80.81 252 TYR A O 1
ATOM 2011 N N . PRO A 1 253 ? 4.555 19.560 16.566 1.00 80.56 253 PRO A N 1
ATOM 2012 C CA . PRO A 1 253 ? 5.845 19.081 16.063 1.00 80.56 253 PRO A CA 1
ATOM 2013 C C . PRO A 1 253 ? 5.724 17.759 15.280 1.00 80.56 253 PRO A C 1
ATOM 2015 O O . PRO A 1 253 ? 6.510 16.832 15.491 1.00 80.56 253 PRO A O 1
ATOM 2018 N N . PHE A 1 254 ? 4.747 17.667 14.375 1.00 82.81 254 PHE A N 1
ATOM 2019 C CA . PHE A 1 254 ? 4.613 16.547 13.460 1.00 82.81 254 PHE A CA 1
ATOM 2020 C C . PHE A 1 254 ? 5.810 16.484 12.527 1.00 82.81 254 PHE A C 1
ATOM 2022 O O . PHE A 1 254 ? 6.299 17.476 11.984 1.00 82.81 254 PHE A O 1
ATOM 2029 N N . ARG A 1 255 ? 6.270 15.262 12.316 1.00 78.31 255 ARG A N 1
ATOM 2030 C CA . ARG A 1 255 ? 7.292 14.912 11.343 1.00 78.31 255 ARG A CA 1
ATOM 2031 C C . ARG A 1 255 ? 6.716 13.813 10.480 1.00 78.31 255 ARG A C 1
ATOM 2033 O O . ARG A 1 255 ? 5.958 12.985 10.959 1.00 78.31 255 ARG A O 1
ATOM 2040 N N . VAL A 1 256 ? 7.056 13.798 9.201 1.00 80.94 256 VAL A N 1
ATOM 2041 C CA . VAL A 1 256 ? 6.645 12.709 8.314 1.00 80.94 256 VAL A CA 1
ATOM 2042 C C . VAL A 1 256 ? 7.877 11.849 8.076 1.00 80.94 256 VAL A C 1
ATOM 2044 O O . VAL A 1 256 ? 8.780 12.293 7.363 1.00 80.94 256 VAL A O 1
ATOM 2047 N N . PRO A 1 257 ? 7.965 10.643 8.669 1.00 80.75 257 PRO A N 1
ATOM 2048 C CA . PRO A 1 257 ? 9.077 9.751 8.382 1.00 80.75 257 PRO A CA 1
ATOM 2049 C C . PRO A 1 257 ? 9.115 9.411 6.889 1.00 80.75 257 PRO A C 1
ATOM 2051 O O . PRO A 1 257 ? 8.068 9.240 6.260 1.00 80.75 257 PRO A O 1
ATOM 2054 N N . ALA A 1 258 ? 10.316 9.248 6.329 1.00 75.06 258 ALA A N 1
ATOM 2055 C CA . ALA A 1 258 ? 10.512 9.034 4.892 1.00 75.06 258 ALA A CA 1
ATOM 2056 C C . ALA A 1 258 ? 9.671 7.873 4.330 1.00 75.06 258 ALA A C 1
ATOM 2058 O O . ALA A 1 258 ? 9.067 7.997 3.264 1.00 75.06 258 ALA A O 1
ATOM 2059 N N . LYS A 1 259 ? 9.543 6.771 5.087 1.00 78.25 259 LYS A N 1
ATOM 2060 C CA . LYS A 1 259 ? 8.697 5.627 4.705 1.00 78.25 259 LYS A CA 1
ATOM 2061 C C . LYS A 1 259 ? 7.226 6.018 4.498 1.00 78.25 259 LYS A C 1
ATOM 2063 O O . LYS A 1 259 ? 6.608 5.565 3.542 1.00 78.25 259 LYS A O 1
ATOM 2068 N N . PHE A 1 260 ? 6.676 6.894 5.341 1.00 83.12 260 PHE A N 1
ATOM 2069 C CA . PHE A 1 260 ? 5.285 7.339 5.237 1.00 83.12 260 PHE A CA 1
ATOM 2070 C C . PHE A 1 260 ? 5.104 8.416 4.179 1.00 83.12 260 PHE A C 1
ATOM 2072 O O . PHE A 1 260 ? 4.058 8.441 3.542 1.00 83.12 260 PHE A O 1
ATOM 2079 N N . ALA A 1 261 ? 6.118 9.247 3.922 1.00 80.69 261 ALA A N 1
ATOM 2080 C CA . ALA A 1 261 ? 6.082 10.178 2.796 1.00 80.69 261 ALA A CA 1
ATOM 2081 C C . ALA A 1 261 ? 5.862 9.434 1.466 1.00 80.69 261 ALA A C 1
ATOM 2083 O O . ALA A 1 261 ? 5.052 9.861 0.644 1.00 80.69 261 ALA A O 1
ATOM 2084 N N . LEU A 1 262 ? 6.522 8.283 1.283 1.00 80.75 262 LEU A N 1
ATOM 2085 C CA . LEU A 1 262 ? 6.329 7.421 0.114 1.00 80.75 262 LEU A CA 1
ATOM 2086 C C . LEU A 1 262 ? 4.920 6.816 0.049 1.00 80.75 262 LEU A C 1
ATOM 2088 O O . LEU A 1 262 ? 4.317 6.808 -1.022 1.00 80.75 262 LEU A O 1
ATOM 2092 N N . ILE A 1 263 ? 4.380 6.351 1.180 1.00 84.56 263 ILE A N 1
ATOM 2093 C CA . ILE A 1 263 ? 3.011 5.809 1.259 1.00 84.56 263 ILE A CA 1
ATOM 2094 C C . ILE A 1 263 ? 1.981 6.887 0.925 1.00 84.56 263 ILE A C 1
ATOM 2096 O O . ILE A 1 263 ? 1.119 6.667 0.083 1.00 84.56 263 ILE A O 1
ATOM 2100 N N . ILE A 1 264 ? 2.087 8.064 1.547 1.00 82.38 264 ILE A N 1
ATOM 2101 C CA . ILE A 1 264 ? 1.172 9.188 1.317 1.00 82.38 264 ILE A CA 1
ATOM 2102 C C . ILE A 1 264 ? 1.215 9.594 -0.158 1.00 82.38 264 ILE A C 1
ATOM 2104 O O . ILE A 1 264 ? 0.171 9.729 -0.787 1.00 82.38 264 ILE A O 1
ATOM 2108 N N . ARG A 1 265 ? 2.413 9.725 -0.740 1.00 82.44 265 ARG A N 1
ATOM 2109 C CA . ARG A 1 265 ? 2.578 10.031 -2.167 1.00 82.44 265 ARG A CA 1
ATOM 2110 C C . ARG A 1 265 ? 1.936 8.970 -3.065 1.00 82.44 265 ARG A C 1
ATOM 2112 O O . ARG A 1 265 ? 1.295 9.331 -4.049 1.00 82.44 265 ARG A O 1
ATOM 2119 N N . SER A 1 266 ? 2.104 7.692 -2.728 1.00 83.75 266 SER A N 1
ATOM 2120 C CA . SER A 1 266 ? 1.491 6.571 -3.447 1.00 83.75 266 SER A CA 1
ATOM 2121 C C . SER A 1 266 ? -0.040 6.671 -3.425 1.00 83.75 266 SER A C 1
ATOM 2123 O O . SER A 1 266 ? -0.655 6.740 -4.486 1.00 83.75 266 SER A O 1
ATOM 2125 N N . LEU A 1 267 ? -0.638 6.844 -2.241 1.00 82.00 267 LEU A N 1
ATOM 2126 C CA . LEU A 1 267 ? -2.088 6.993 -2.070 1.00 82.00 267 LEU A CA 1
ATOM 2127 C C . LEU A 1 267 ? -2.658 8.207 -2.817 1.00 82.00 267 LEU A C 1
ATOM 2129 O O . LEU A 1 267 ? -3.672 8.085 -3.495 1.00 82.00 267 LEU A O 1
ATOM 2133 N N . VAL A 1 268 ? -1.992 9.364 -2.743 1.00 80.94 268 VAL A N 1
ATOM 2134 C CA . VAL A 1 268 ? -2.407 10.579 -3.471 1.00 80.94 268 VAL A CA 1
ATOM 2135 C C . VAL A 1 268 ? -2.351 10.363 -4.987 1.00 80.94 268 VAL A C 1
ATOM 2137 O O . VAL A 1 268 ? -3.199 10.864 -5.724 1.00 80.94 268 VAL A O 1
ATOM 2140 N N . THR A 1 269 ? -1.367 9.601 -5.469 1.00 83.00 269 THR A N 1
ATOM 2141 C CA . THR A 1 269 ? -1.233 9.280 -6.897 1.00 83.00 269 THR A CA 1
ATOM 2142 C C . THR A 1 269 ? -2.332 8.320 -7.357 1.00 83.00 269 THR A C 1
ATOM 2144 O O . THR A 1 269 ? -2.929 8.545 -8.410 1.00 83.00 269 THR A O 1
ATOM 2147 N N . GLU A 1 270 ? -2.639 7.287 -6.566 1.00 82.38 270 GLU A N 1
ATOM 2148 C CA . GLU A 1 270 ? -3.737 6.350 -6.843 1.00 82.38 270 GLU A CA 1
ATOM 2149 C C . GLU A 1 270 ? -5.106 7.042 -6.797 1.00 82.38 270 GLU A C 1
ATOM 2151 O O . GLU A 1 270 ? -5.939 6.809 -7.672 1.00 82.38 270 GLU A O 1
ATOM 2156 N N . GLU A 1 271 ? -5.335 7.941 -5.837 1.00 81.62 271 GLU A N 1
ATOM 2157 C CA . GLU A 1 271 ? -6.567 8.731 -5.762 1.00 81.62 271 GLU A CA 1
ATOM 2158 C C . GLU A 1 271 ? -6.702 9.670 -6.965 1.00 81.62 271 GLU A C 1
ATOM 2160 O O . GLU A 1 271 ? -7.753 9.707 -7.605 1.00 81.62 271 GLU A O 1
ATOM 2165 N N . GLY A 1 272 ? -5.633 10.388 -7.324 1.00 82.00 272 GLY A N 1
ATOM 2166 C CA . GLY A 1 272 ? -5.625 11.245 -8.509 1.00 82.00 272 GLY A CA 1
ATOM 2167 C C . GLY A 1 272 ? -5.933 10.466 -9.791 1.00 82.00 272 GLY A C 1
ATOM 2168 O O . GLY A 1 272 ? -6.659 10.956 -10.656 1.00 82.00 272 GLY A O 1
ATOM 2169 N N . LEU A 1 273 ? -5.440 9.227 -9.893 1.00 83.50 273 LEU A N 1
ATOM 2170 C CA . LEU A 1 273 ? -5.768 8.321 -10.990 1.00 83.50 273 LEU A CA 1
ATOM 2171 C C . LEU A 1 273 ? -7.241 7.901 -10.965 1.00 83.50 273 LEU A C 1
ATOM 2173 O O . LEU A 1 273 ? -7.907 7.973 -11.997 1.00 83.50 273 LEU A O 1
ATOM 2177 N N . ALA A 1 274 ? -7.765 7.511 -9.805 1.00 85.06 274 ALA A N 1
ATOM 2178 C CA . ALA A 1 274 ? -9.165 7.139 -9.657 1.00 85.06 274 ALA A CA 1
ATOM 2179 C C . ALA A 1 274 ? -10.105 8.293 -10.041 1.00 85.06 274 ALA A C 1
ATOM 2181 O O . ALA A 1 274 ? -11.021 8.091 -10.833 1.00 85.06 274 ALA A O 1
ATOM 2182 N N . LEU A 1 275 ? -9.813 9.516 -9.589 1.00 84.25 275 LEU A N 1
ATOM 2183 C CA . LEU A 1 275 ? -10.568 10.724 -9.940 1.00 84.25 275 LEU A CA 1
ATOM 2184 C C . LEU A 1 275 ? -10.459 11.092 -11.425 1.00 84.25 275 LEU A C 1
ATOM 2186 O O . LEU A 1 275 ? -11.383 11.681 -11.984 1.00 84.25 275 LEU A O 1
ATOM 2190 N N . SER A 1 276 ? -9.347 10.744 -12.080 1.00 83.69 276 SER A N 1
ATOM 2191 C CA . SER A 1 276 ? -9.200 10.935 -13.528 1.00 83.69 276 SER A CA 1
ATOM 2192 C C . SER A 1 276 ? -10.071 9.975 -14.346 1.00 83.69 276 SER A C 1
ATOM 2194 O O . SER A 1 276 ? -10.484 10.328 -15.448 1.00 83.69 276 SER A O 1
ATOM 2196 N N . LEU A 1 277 ? -10.363 8.787 -13.803 1.00 83.50 277 LEU A N 1
ATOM 2197 C CA . LEU A 1 277 ? -11.204 7.761 -14.426 1.00 83.50 277 LEU A CA 1
ATOM 2198 C C . LEU A 1 277 ? -12.691 7.953 -14.087 1.00 83.50 277 LEU A C 1
ATOM 2200 O O . LEU A 1 277 ? -13.544 7.759 -14.948 1.00 83.50 277 LEU A O 1
ATOM 2204 N N . ASN A 1 278 ? -13.003 8.342 -12.850 1.00 84.44 278 ASN A N 1
ATOM 2205 C CA . ASN A 1 278 ? -14.347 8.675 -12.388 1.00 84.44 278 ASN A CA 1
ATOM 2206 C C . ASN A 1 278 ? -14.288 9.908 -11.457 1.00 84.44 278 ASN A C 1
ATOM 2208 O O . ASN A 1 278 ? -13.899 9.778 -10.296 1.00 84.44 278 ASN A O 1
ATOM 2212 N N . PRO A 1 279 ? -14.712 11.098 -11.921 1.00 83.25 279 PRO A N 1
ATOM 2213 C CA . PRO A 1 279 ? -14.685 12.325 -11.117 1.00 83.25 279 PRO A CA 1
ATOM 2214 C C . PRO A 1 279 ? -15.567 12.302 -9.861 1.00 83.25 279 PRO A C 1
ATOM 2216 O O . PRO A 1 279 ? -15.313 13.061 -8.929 1.00 83.25 279 PRO A O 1
ATOM 2219 N N . GLU A 1 280 ? -16.595 11.451 -9.829 1.00 79.81 280 GLU A N 1
ATOM 2220 C CA . GLU A 1 280 ? -17.506 11.291 -8.687 1.00 79.81 280 GLU A CA 1
ATOM 2221 C C . GLU A 1 280 ? -17.022 10.206 -7.708 1.00 79.81 280 GLU A C 1
ATOM 2223 O O . GLU A 1 280 ? -17.705 9.902 -6.725 1.00 79.81 280 GLU A O 1
ATOM 2228 N N . PHE A 1 281 ? -15.853 9.608 -7.968 1.00 81.56 281 PHE A N 1
ATOM 2229 C CA . PHE A 1 281 ? -15.283 8.554 -7.144 1.00 81.56 281 PHE A CA 1
ATOM 2230 C C . PHE A 1 281 ? -15.027 9.018 -5.707 1.00 81.56 281 PHE A C 1
ATOM 2232 O O . PHE A 1 281 ? -14.465 10.085 -5.455 1.00 81.56 281 PHE A O 1
ATOM 2239 N N . LYS A 1 282 ? -15.380 8.157 -4.748 1.00 75.44 282 LYS A N 1
ATOM 2240 C CA . LYS A 1 282 ? -15.129 8.369 -3.321 1.00 75.44 282 LYS A CA 1
ATOM 2241 C C . LYS A 1 282 ? -14.372 7.183 -2.751 1.00 75.44 282 LYS A C 1
ATOM 2243 O O . LYS A 1 282 ? -14.933 6.106 -2.570 1.00 75.44 282 LYS A O 1
ATOM 2248 N N . ILE A 1 283 ? -13.114 7.407 -2.368 1.00 76.94 283 ILE A N 1
ATOM 2249 C CA . ILE A 1 283 ? -12.238 6.365 -1.808 1.00 76.94 283 ILE A CA 1
ATOM 2250 C C . ILE A 1 283 ? -12.856 5.632 -0.613 1.00 76.94 283 ILE A C 1
ATOM 2252 O O . ILE A 1 283 ? -12.689 4.421 -0.464 1.00 76.94 283 ILE A O 1
ATOM 2256 N N . VAL A 1 284 ? -13.627 6.344 0.212 1.00 73.69 284 VAL A N 1
ATOM 2257 C CA . VAL A 1 284 ? -14.263 5.781 1.408 1.00 73.69 284 VAL A CA 1
ATOM 2258 C C . VAL A 1 284 ? -15.290 4.702 1.059 1.00 73.69 284 VAL A C 1
ATOM 2260 O O . VAL A 1 284 ? -15.435 3.746 1.820 1.00 73.69 284 VAL A O 1
ATOM 2263 N N . GLU A 1 285 ? -15.954 4.801 -0.096 1.00 73.81 285 GLU A N 1
ATOM 2264 C CA . GLU A 1 285 ? -16.953 3.819 -0.540 1.00 73.81 285 GLU A CA 1
ATOM 2265 C C . GLU A 1 285 ? -16.336 2.450 -0.848 1.00 73.81 285 GLU A C 1
ATOM 2267 O O . GLU A 1 285 ? -17.039 1.448 -0.770 1.00 73.81 285 GLU A O 1
ATOM 2272 N N . VAL A 1 286 ? -15.026 2.389 -1.116 1.00 78.31 286 VAL A N 1
ATOM 2273 C CA . VAL A 1 286 ? -14.284 1.143 -1.378 1.00 78.31 286 VAL A CA 1
ATOM 2274 C C . VAL A 1 286 ? -13.447 0.727 -0.170 1.00 78.31 286 VAL A C 1
ATOM 2276 O O . VAL A 1 286 ? -13.450 -0.437 0.238 1.00 78.31 286 VAL A O 1
ATOM 2279 N N . ALA A 1 287 ? -12.761 1.686 0.453 1.00 78.56 287 ALA A N 1
ATOM 2280 C CA . ALA A 1 287 ? -11.852 1.413 1.557 1.00 78.56 287 ALA A CA 1
ATOM 2281 C C . ALA A 1 287 ? -12.578 0.932 2.818 1.00 78.56 287 ALA A C 1
ATOM 2283 O O . ALA A 1 287 ? -12.122 -0.010 3.471 1.00 78.56 287 ALA A O 1
ATOM 2284 N N . TYR A 1 288 ? -13.723 1.537 3.151 1.00 75.94 288 TYR A N 1
ATOM 2285 C CA . TYR A 1 288 ? -14.469 1.173 4.354 1.00 75.94 288 TYR A CA 1
ATOM 2286 C C . TYR A 1 288 ? -15.016 -0.267 4.298 1.00 75.94 288 TYR A C 1
ATOM 2288 O O . TYR A 1 288 ? -14.749 -1.016 5.243 1.00 75.94 288 TYR A O 1
ATOM 2296 N N . PRO A 1 289 ? -15.703 -0.718 3.222 1.00 76.81 289 PRO A N 1
ATOM 2297 C CA . PRO A 1 289 ? -16.111 -2.119 3.101 1.00 76.81 289 PRO A CA 1
ATOM 2298 C C . PRO A 1 289 ? -14.952 -3.105 3.209 1.00 76.81 289 PRO A C 1
ATOM 2300 O O . PRO A 1 289 ? -15.078 -4.119 3.896 1.00 76.81 289 PRO A O 1
ATOM 2303 N N . TYR A 1 290 ? -13.818 -2.801 2.574 1.00 81.38 290 TYR A N 1
ATOM 2304 C CA . TYR A 1 290 ? -12.641 -3.661 2.622 1.00 81.38 290 TYR A CA 1
ATOM 2305 C C . TYR A 1 290 ? -12.110 -3.818 4.057 1.00 81.38 290 TYR A C 1
ATOM 2307 O O . TYR A 1 290 ? -11.930 -4.942 4.534 1.00 81.38 290 TYR A O 1
ATOM 2315 N N . VAL A 1 291 ? -11.924 -2.708 4.781 1.00 78.88 291 VAL A N 1
ATOM 2316 C CA . VAL A 1 291 ? -11.466 -2.732 6.181 1.00 78.88 291 VAL A CA 1
ATOM 2317 C C . VAL A 1 291 ? -12.479 -3.450 7.075 1.00 78.88 291 VAL A C 1
ATOM 2319 O O . VAL A 1 291 ? -12.090 -4.289 7.889 1.00 78.88 291 VAL A O 1
ATOM 2322 N N . ALA A 1 292 ? -13.776 -3.177 6.905 1.00 76.94 292 ALA A N 1
ATOM 2323 C CA . ALA A 1 292 ? -14.833 -3.813 7.684 1.00 76.94 292 ALA A CA 1
ATOM 2324 C C . ALA A 1 292 ? -14.844 -5.335 7.488 1.00 76.94 292 ALA A C 1
ATOM 2326 O O . ALA A 1 292 ? -14.816 -6.084 8.466 1.00 76.94 292 ALA A O 1
ATOM 2327 N N . LYS A 1 293 ? -14.810 -5.798 6.234 1.00 78.62 293 LYS A N 1
ATOM 2328 C CA . LYS A 1 293 ? -14.728 -7.219 5.874 1.00 78.62 293 LYS A CA 1
ATOM 2329 C C . LYS A 1 293 ? -13.509 -7.885 6.497 1.00 78.62 293 LYS A C 1
ATOM 2331 O O . LYS A 1 293 ? -13.612 -8.968 7.067 1.00 78.62 293 LYS A O 1
ATOM 2336 N N . ARG A 1 294 ? -12.361 -7.219 6.438 1.00 79.88 294 ARG A N 1
ATOM 2337 C CA . ARG A 1 294 ? -11.124 -7.759 6.984 1.00 79.88 294 ARG A CA 1
ATOM 2338 C C . ARG A 1 294 ? -11.138 -7.890 8.505 1.00 79.88 294 ARG A C 1
ATOM 2340 O O . ARG A 1 294 ? -10.697 -8.908 9.037 1.00 79.88 294 ARG A O 1
ATOM 2347 N N . LEU A 1 295 ? -11.661 -6.885 9.206 1.00 77.69 295 LEU A N 1
ATOM 2348 C CA . LEU A 1 295 ? -11.859 -6.964 10.652 1.00 77.69 295 LEU A CA 1
ATOM 2349 C C . LEU A 1 295 ? -12.816 -8.109 11.005 1.00 77.69 295 LEU A C 1
ATOM 2351 O O . LEU A 1 295 ? -12.517 -8.883 11.912 1.00 77.69 295 LEU A O 1
ATOM 2355 N N . LEU A 1 296 ? -13.916 -8.261 10.256 1.00 77.38 296 LEU A N 1
ATOM 2356 C CA . LEU A 1 296 ? -14.887 -9.342 10.451 1.00 77.38 296 LEU A CA 1
ATOM 2357 C C . LEU A 1 296 ? -14.278 -10.732 10.231 1.00 77.38 296 LEU A C 1
ATOM 2359 O O . LEU A 1 296 ? -14.576 -11.640 11.002 1.00 77.38 296 LEU A O 1
ATOM 2363 N N . ASN A 1 297 ? -13.413 -10.903 9.227 1.00 76.12 297 ASN A N 1
ATOM 2364 C CA . ASN A 1 297 ? -12.758 -12.183 8.946 1.00 76.12 297 ASN A CA 1
ATOM 2365 C C . ASN A 1 297 ? -11.858 -12.667 10.092 1.00 76.12 297 ASN A C 1
ATOM 2367 O O . ASN A 1 297 ? -11.662 -13.872 10.237 1.00 76.12 297 ASN A O 1
ATOM 2371 N N . GLY A 1 298 ? -11.320 -11.758 10.916 1.00 71.50 298 GLY A N 1
ATOM 2372 C CA . GLY A 1 298 ? -10.577 -12.131 12.123 1.00 71.50 298 GLY A CA 1
ATOM 2373 C C . GLY A 1 298 ? -9.398 -13.074 11.851 1.00 71.50 298 GLY A C 1
ATOM 2374 O O . GLY A 1 298 ? -9.156 -14.001 12.630 1.00 71.50 298 GLY A O 1
ATOM 2375 N N . GLU A 1 299 ? -8.686 -12.846 10.741 1.00 71.31 299 GLU A N 1
ATOM 2376 C CA . GLU A 1 299 ? -7.629 -13.716 10.190 1.00 71.31 299 GLU A CA 1
ATOM 2377 C C . GLU A 1 299 ? -6.479 -13.967 11.175 1.00 71.31 299 GLU A C 1
ATOM 2379 O O . GLU A 1 299 ? -5.802 -14.990 11.105 1.00 71.31 299 GLU A O 1
ATOM 2384 N N . SER A 1 300 ? -6.283 -13.062 12.137 1.00 74.62 300 SER A N 1
ATOM 2385 C CA . SER A 1 300 ? -5.291 -13.192 13.201 1.00 74.62 300 SER A CA 1
ATOM 2386 C C . SER A 1 300 ? -5.891 -12.908 14.584 1.00 74.62 300 SER A C 1
ATOM 2388 O O . SER A 1 300 ? -6.866 -12.156 14.698 1.00 74.62 300 SER A O 1
ATOM 2390 N N . PRO A 1 301 ? -5.294 -13.432 15.674 1.00 75.12 301 PRO A N 1
ATOM 2391 C CA . PRO A 1 301 ? -5.691 -13.073 17.038 1.00 75.12 301 PRO A CA 1
ATOM 2392 C C . PRO A 1 301 ? -5.647 -11.561 17.309 1.00 75.12 301 PRO A C 1
ATOM 2394 O O . PRO A 1 301 ? -6.445 -11.048 18.091 1.00 75.12 301 PRO A O 1
ATOM 2397 N N . ALA A 1 302 ? -4.740 -10.825 16.656 1.00 76.00 302 ALA A N 1
ATOM 2398 C CA . ALA A 1 302 ? -4.693 -9.366 16.727 1.00 76.00 302 ALA A CA 1
ATOM 2399 C C . ALA A 1 302 ? -5.925 -8.724 16.067 1.00 76.00 302 ALA A C 1
ATOM 2401 O O . ALA A 1 302 ? -6.591 -7.910 16.698 1.00 76.00 302 ALA A O 1
ATOM 2402 N N . LEU A 1 303 ? -6.295 -9.148 14.852 1.00 78.06 303 LEU A N 1
ATOM 2403 C CA . LEU A 1 303 ? -7.499 -8.654 14.172 1.00 78.06 303 LEU A CA 1
ATOM 2404 C C . LEU A 1 303 ? -8.786 -8.991 14.933 1.00 78.06 303 LEU A C 1
ATOM 2406 O O . LEU A 1 303 ? -9.691 -8.166 14.980 1.00 78.06 303 LEU A O 1
ATOM 2410 N N . ARG A 1 304 ? -8.860 -10.156 15.587 1.00 78.12 304 ARG A N 1
ATOM 2411 C CA . ARG A 1 304 ? -10.005 -10.501 16.448 1.00 78.12 304 ARG A CA 1
ATOM 2412 C C . ARG A 1 304 ? -10.116 -9.570 17.651 1.00 78.12 304 ARG A C 1
ATOM 2414 O O . ARG A 1 304 ? -11.212 -9.114 17.950 1.00 78.12 304 ARG A O 1
ATOM 2421 N N . ARG A 1 305 ? -9.002 -9.264 18.328 1.00 78.94 305 ARG A N 1
ATOM 2422 C CA . ARG A 1 305 ? -8.988 -8.296 19.442 1.00 78.94 305 ARG A CA 1
ATOM 2423 C C . ARG A 1 305 ? -9.443 -6.910 18.983 1.00 78.94 305 ARG A C 1
ATOM 2425 O O . ARG A 1 305 ? -10.339 -6.344 19.594 1.00 78.94 305 ARG A O 1
ATOM 2432 N N . ARG A 1 306 ? -8.936 -6.451 17.842 1.00 81.25 306 ARG A N 1
ATOM 2433 C CA . ARG A 1 306 ? -9.345 -5.192 17.204 1.00 81.25 306 ARG A CA 1
ATOM 2434 C C . ARG A 1 306 ? -10.819 -5.160 16.825 1.00 81.25 306 ARG A C 1
ATOM 2436 O O . ARG A 1 306 ? -11.488 -4.160 17.039 1.00 81.25 306 ARG A O 1
ATOM 2443 N N . LEU A 1 307 ? -11.360 -6.257 16.289 1.00 81.19 307 LEU A N 1
ATOM 2444 C CA . LEU A 1 307 ? -12.794 -6.361 16.025 1.00 81.19 307 LEU A CA 1
ATOM 2445 C C . LEU A 1 307 ? -13.593 -6.196 17.324 1.00 81.19 307 LEU A C 1
ATOM 2447 O O . LEU A 1 307 ? -14.585 -5.476 17.338 1.00 81.19 307 LEU A O 1
ATOM 2451 N N . ILE A 1 308 ? -13.156 -6.820 18.421 1.00 77.88 308 ILE A N 1
ATOM 2452 C CA . ILE A 1 308 ? -13.791 -6.645 19.734 1.00 77.88 308 ILE A CA 1
ATOM 2453 C C . ILE A 1 308 ? -13.716 -5.175 20.162 1.00 77.88 308 ILE A C 1
ATOM 2455 O O . ILE A 1 308 ? -14.733 -4.619 20.556 1.00 77.88 308 ILE A O 1
ATOM 2459 N N . GLU A 1 309 ? -12.568 -4.519 20.026 1.00 79.94 309 GLU A N 1
ATOM 2460 C CA . GLU A 1 309 ? -12.420 -3.090 20.333 1.00 79.94 309 GLU A CA 1
ATOM 2461 C C . GLU A 1 309 ? -13.340 -2.212 19.475 1.00 79.94 309 GLU A C 1
ATOM 2463 O O . GLU A 1 309 ? -13.960 -1.293 19.993 1.00 79.94 309 GLU A O 1
ATOM 2468 N N . VAL A 1 310 ? -13.522 -2.504 18.185 1.00 78.81 310 VAL A N 1
ATOM 2469 C CA . VAL A 1 310 ? -14.469 -1.759 17.330 1.00 78.81 310 VAL A CA 1
ATOM 2470 C C . VAL A 1 310 ? -15.922 -1.961 17.777 1.00 78.81 310 VAL A C 1
ATOM 2472 O O . VAL A 1 310 ? -16.748 -1.038 17.723 1.00 78.81 310 VAL A O 1
ATOM 2475 N N . LEU A 1 311 ? -16.253 -3.180 18.206 1.00 81.62 311 LEU A N 1
ATOM 2476 C CA . LEU A 1 311 ? -17.603 -3.571 18.601 1.00 81.62 311 LEU A CA 1
ATOM 2477 C C . LEU A 1 311 ? -17.960 -3.193 20.042 1.00 81.62 311 LEU A C 1
ATOM 2479 O O . LEU A 1 311 ? -19.141 -3.223 20.383 1.00 81.62 311 LEU A O 1
ATOM 2483 N N . PHE A 1 312 ? -16.996 -2.811 20.877 1.00 79.19 312 PHE A N 1
ATOM 2484 C CA . PHE A 1 312 ? -17.223 -2.398 22.259 1.00 79.19 312 PHE A CA 1
ATOM 2485 C C . PHE A 1 312 ? -16.679 -0.994 22.506 1.00 79.19 312 PHE A C 1
ATOM 2487 O O . PHE A 1 312 ? -15.510 -0.723 22.285 1.00 79.19 312 PHE A O 1
ATOM 2494 N N . LYS A 1 313 ? -17.513 -0.108 23.050 1.00 74.25 313 LYS A N 1
ATOM 2495 C CA . LYS A 1 313 ? -17.094 1.225 23.495 1.00 74.25 313 LYS A CA 1
ATOM 2496 C C . LYS A 1 313 ? -17.526 1.440 24.937 1.00 74.25 313 LYS A C 1
ATOM 2498 O O . LYS A 1 313 ? -18.693 1.221 25.250 1.00 74.25 313 LYS A O 1
ATOM 2503 N N . ASP A 1 314 ? -16.593 1.818 25.812 1.00 72.19 314 ASP A N 1
ATOM 2504 C CA . ASP A 1 314 ? -16.832 2.015 27.253 1.00 72.19 314 ASP A CA 1
ATOM 2505 C C . ASP A 1 314 ? -17.499 0.802 27.938 1.00 72.19 314 ASP A C 1
ATOM 2507 O O . ASP A 1 314 ? -18.362 0.938 28.805 1.00 72.19 314 ASP A O 1
ATOM 2511 N N . GLY A 1 315 ? -17.138 -0.413 27.501 1.00 70.38 315 GLY A N 1
ATOM 2512 C CA . GLY A 1 315 ? -17.736 -1.669 27.974 1.00 70.38 315 GLY A CA 1
ATOM 2513 C C . GLY A 1 315 ? -19.114 -1.997 27.385 1.00 70.38 315 GLY A C 1
ATOM 2514 O O . GLY A 1 315 ? -19.671 -3.040 27.716 1.00 70.38 315 GLY A O 1
ATOM 2515 N N . LYS A 1 316 ? -19.647 -1.153 26.493 1.00 75.50 316 LYS A N 1
ATOM 2516 C CA . LYS A 1 316 ? -20.961 -1.319 25.858 1.00 75.50 316 LYS A CA 1
ATOM 2517 C C . LYS A 1 316 ? -20.842 -1.834 24.438 1.00 75.50 316 LYS A C 1
ATOM 2519 O O . LYS A 1 316 ? -20.099 -1.269 23.627 1.00 75.50 316 LYS A O 1
ATOM 2524 N N . PHE A 1 317 ? -21.631 -2.847 24.103 1.00 79.75 317 PHE A N 1
ATOM 2525 C CA . PHE A 1 317 ? -21.645 -3.393 22.750 1.00 79.75 317 PHE A CA 1
ATOM 2526 C C . PHE A 1 317 ? -22.357 -2.461 21.765 1.00 79.75 317 PHE A C 1
ATOM 2528 O O . PHE A 1 317 ? -23.475 -1.997 21.992 1.00 79.75 317 PHE A O 1
ATOM 2535 N N . GLN A 1 318 ? -21.715 -2.215 20.631 1.00 80.94 318 GLN A N 1
ATOM 2536 C CA . GLN A 1 318 ? -22.176 -1.315 19.586 1.00 80.94 318 GLN A CA 1
ATOM 2537 C C . GLN A 1 318 ? -22.920 -2.104 18.501 1.00 80.94 318 GLN A C 1
ATOM 2539 O O . GLN A 1 318 ? -22.400 -2.326 17.407 1.00 80.94 318 GLN A O 1
ATOM 2544 N N . TRP A 1 319 ? -24.161 -2.510 18.793 1.00 76.69 319 TRP A N 1
ATOM 2545 C CA . TRP A 1 319 ? -25.007 -3.305 17.885 1.00 76.69 319 TRP A CA 1
ATOM 2546 C C . TRP A 1 319 ? -25.081 -2.726 16.467 1.00 76.69 319 TRP A C 1
ATOM 2548 O O . TRP A 1 319 ? -24.862 -3.436 15.487 1.00 76.69 319 TRP A O 1
ATOM 2558 N N . HIS A 1 320 ? -25.300 -1.414 16.366 1.00 76.12 320 HIS A N 1
ATOM 2559 C CA . HIS A 1 320 ? -25.416 -0.723 15.084 1.00 76.12 320 HIS A CA 1
ATOM 2560 C C . HIS A 1 320 ? -24.113 -0.746 14.267 1.00 76.12 320 HIS A C 1
ATOM 2562 O O . HIS A 1 320 ? -24.155 -0.769 13.040 1.00 76.12 320 HIS A O 1
ATOM 2568 N N . ARG A 1 321 ? -22.940 -0.783 14.919 1.00 76.81 321 ARG A N 1
ATOM 2569 C CA . ARG A 1 321 ? -21.655 -0.901 14.210 1.00 76.81 321 ARG A CA 1
ATOM 2570 C C . ARG A 1 321 ? -21.503 -2.277 13.581 1.00 76.81 321 ARG A C 1
ATOM 2572 O O . ARG A 1 321 ? -21.163 -2.348 12.406 1.00 76.81 321 ARG A O 1
ATOM 2579 N N . LEU A 1 322 ? -21.799 -3.345 14.328 1.00 79.62 322 LEU A N 1
ATOM 2580 C CA . LEU A 1 322 ? -21.766 -4.705 13.782 1.00 79.62 322 LEU A CA 1
ATOM 2581 C C . LEU A 1 322 ? -22.736 -4.843 12.607 1.00 79.62 322 LEU A C 1
ATOM 2583 O O . LEU A 1 322 ? -22.372 -5.375 11.563 1.00 79.62 322 LEU A O 1
ATOM 2587 N N . GLU A 1 323 ? -23.957 -4.336 12.775 1.00 75.12 323 GLU A N 1
ATOM 2588 C CA . GLU A 1 323 ? -24.978 -4.338 11.733 1.00 75.12 323 GLU A CA 1
ATOM 2589 C C . GLU A 1 323 ? -24.495 -3.618 10.469 1.00 75.12 323 GLU A C 1
ATOM 2591 O O . GLU A 1 323 ? -24.514 -4.208 9.390 1.00 75.12 323 GLU A O 1
ATOM 2596 N N . ASN A 1 324 ? -23.974 -2.395 10.600 1.00 74.50 324 ASN A N 1
ATOM 2597 C CA . ASN A 1 324 ? -23.445 -1.633 9.469 1.00 74.50 324 ASN A CA 1
ATOM 2598 C C . ASN A 1 324 ? -22.258 -2.337 8.802 1.00 74.50 324 ASN A C 1
ATOM 2600 O O . ASN A 1 324 ? -22.218 -2.420 7.578 1.00 74.50 324 ASN A O 1
ATOM 2604 N N . MET A 1 325 ? -21.318 -2.888 9.577 1.00 74.94 325 MET A N 1
ATOM 2605 C CA . MET A 1 325 ? -20.182 -3.637 9.031 1.00 74.94 325 MET A CA 1
ATOM 2606 C C . MET A 1 325 ? -20.647 -4.865 8.243 1.00 74.94 325 MET A C 1
ATOM 2608 O O . MET A 1 325 ? -20.126 -5.117 7.163 1.00 74.94 325 MET A O 1
ATOM 2612 N N . ILE A 1 326 ? -21.646 -5.602 8.741 1.00 75.06 326 ILE A N 1
ATOM 2613 C CA . ILE A 1 326 ? -22.224 -6.757 8.043 1.00 75.06 326 ILE A CA 1
ATOM 2614 C C . ILE A 1 326 ? -22.950 -6.320 6.769 1.00 75.06 326 ILE A C 1
ATOM 2616 O O . ILE A 1 326 ? -22.727 -6.903 5.713 1.00 75.06 326 ILE A O 1
ATOM 2620 N N . VAL A 1 327 ? -23.809 -5.300 6.844 1.00 74.31 327 VAL A N 1
ATOM 2621 C CA . VAL A 1 327 ? -24.551 -4.781 5.683 1.00 74.31 327 VAL A CA 1
ATOM 2622 C C . VAL A 1 327 ? -23.591 -4.342 4.582 1.00 74.31 327 VAL A C 1
ATOM 2624 O O . VAL A 1 327 ? -23.777 -4.704 3.422 1.00 74.31 327 VAL A O 1
ATOM 2627 N N . ILE A 1 328 ? -22.546 -3.604 4.955 1.00 70.69 328 ILE A N 1
ATOM 2628 C CA . ILE A 1 328 ? -21.554 -3.082 4.020 1.00 70.69 328 ILE A CA 1
ATOM 2629 C C . ILE A 1 328 ? -20.646 -4.200 3.495 1.00 70.69 328 ILE A C 1
ATOM 2631 O O . ILE A 1 328 ? -20.3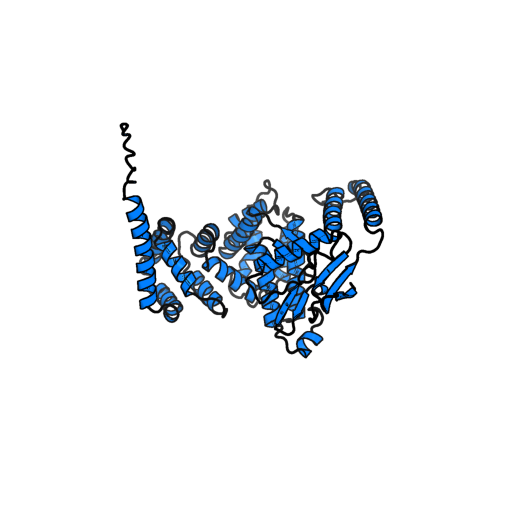39 -4.226 2.312 1.00 70.69 328 ILE A O 1
ATOM 2635 N N . ALA A 1 329 ? -20.254 -5.173 4.317 1.00 69.06 329 ALA A N 1
ATOM 2636 C CA . ALA A 1 329 ? -19.485 -6.314 3.824 1.00 69.06 329 ALA A CA 1
ATOM 2637 C C . ALA A 1 329 ? -20.295 -7.163 2.827 1.00 69.06 329 ALA A C 1
ATOM 2639 O O . ALA A 1 329 ? -19.725 -7.710 1.890 1.00 69.06 329 ALA A O 1
ATOM 2640 N N . ARG A 1 330 ? -21.625 -7.245 2.987 1.00 69.31 330 ARG A N 1
ATOM 2641 C CA . ARG A 1 330 ? -22.522 -7.988 2.083 1.00 69.31 330 ARG A CA 1
ATOM 2642 C C . ARG A 1 330 ? -22.832 -7.281 0.766 1.00 69.31 330 ARG A C 1
ATOM 2644 O O . ARG A 1 330 ? -23.327 -7.941 -0.147 1.00 69.31 330 ARG A O 1
ATOM 2651 N N . SER A 1 331 ? -22.594 -5.975 0.642 1.00 65.88 331 SER A N 1
ATOM 2652 C CA . SER A 1 331 ? -22.752 -5.300 -0.654 1.00 65.88 331 SER A CA 1
ATOM 2653 C C . SER A 1 331 ? -21.674 -5.734 -1.657 1.00 65.88 331 SER A C 1
ATOM 2655 O O . SER A 1 331 ? -21.905 -5.674 -2.866 1.00 65.88 331 SER A O 1
ATOM 2657 N N . ASP A 1 332 ? -20.542 -6.257 -1.173 1.00 60.81 332 ASP A N 1
ATOM 2658 C CA . ASP A 1 332 ? -19.530 -6.935 -1.980 1.00 60.81 332 ASP A CA 1
ATOM 2659 C C . ASP A 1 332 ? -19.971 -8.377 -2.302 1.00 60.81 332 ASP A C 1
ATOM 2661 O O . ASP A 1 332 ? -20.071 -9.242 -1.428 1.00 60.81 332 ASP A O 1
ATOM 2665 N N . ARG A 1 333 ? -20.183 -8.667 -3.594 1.00 54.75 333 ARG A N 1
ATOM 2666 C CA . ARG A 1 333 ? -20.613 -9.988 -4.099 1.00 54.75 333 ARG A CA 1
ATOM 2667 C C . ARG A 1 333 ? -19.653 -11.131 -3.744 1.00 54.75 333 ARG A C 1
ATOM 2669 O O . ARG A 1 333 ? -20.036 -12.290 -3.881 1.00 54.75 333 ARG A O 1
ATOM 2676 N N . LYS A 1 334 ? -18.414 -10.831 -3.333 1.00 58.09 334 LYS A N 1
ATOM 2677 C CA . LYS A 1 334 ? -17.395 -11.825 -2.958 1.00 58.09 334 LYS A CA 1
ATOM 2678 C C . LYS A 1 334 ? -17.370 -12.160 -1.462 1.00 58.09 334 LYS A C 1
ATOM 2680 O O . LYS A 1 334 ? -16.509 -12.934 -1.047 1.00 58.09 334 LYS A O 1
ATOM 2685 N N . PHE A 1 335 ? -18.212 -11.555 -0.624 1.00 63.38 335 PHE A N 1
ATOM 2686 C CA . PHE A 1 335 ? -18.235 -11.868 0.806 1.00 63.38 335 PHE A CA 1
ATOM 2687 C C . PHE A 1 335 ? -19.217 -13.004 1.115 1.00 63.38 335 PHE A C 1
ATOM 2689 O O . PHE A 1 335 ? -20.430 -12.816 1.054 1.00 63.38 335 PHE A O 1
ATOM 2696 N N . ASP A 1 336 ? -18.686 -14.179 1.467 1.00 63.97 336 ASP A N 1
ATOM 2697 C CA . ASP A 1 336 ? -19.478 -15.255 2.066 1.00 63.97 336 ASP A CA 1
ATOM 2698 C C . ASP A 1 336 ? -19.457 -15.106 3.588 1.00 63.97 336 ASP A C 1
ATOM 2700 O O . ASP A 1 336 ? -18.408 -15.169 4.231 1.00 63.97 336 ASP A O 1
ATOM 2704 N N . LEU A 1 337 ? -20.634 -14.889 4.165 1.00 69.50 337 LEU A N 1
ATOM 2705 C CA . LEU A 1 337 ? -20.791 -14.623 5.586 1.00 69.50 337 LEU A CA 1
ATOM 2706 C C . LEU A 1 337 ? -20.734 -15.909 6.427 1.00 69.50 337 LEU A C 1
ATOM 2708 O O . LEU A 1 337 ? -20.470 -15.849 7.627 1.00 69.50 337 LEU A O 1
ATOM 2712 N N . LEU A 1 338 ? -20.956 -17.078 5.814 1.00 67.75 338 LEU A N 1
ATOM 2713 C CA . LEU A 1 338 ? -20.998 -18.370 6.502 1.00 67.75 338 LEU A CA 1
ATOM 2714 C C . LEU A 1 338 ? -19.655 -18.760 7.143 1.00 67.75 338 LEU A C 1
ATOM 2716 O O . LEU A 1 338 ? -19.663 -19.040 8.346 1.00 67.75 338 LEU A O 1
ATOM 2720 N N . PRO A 1 339 ? -18.515 -18.779 6.419 1.00 67.69 339 PRO A N 1
ATOM 2721 C CA . PRO A 1 339 ? -17.218 -19.110 7.011 1.00 67.69 339 PRO A CA 1
ATOM 2722 C C . PRO A 1 339 ? -16.841 -18.146 8.136 1.00 67.69 339 PRO A C 1
ATOM 2724 O O . PRO A 1 339 ? -16.409 -18.570 9.206 1.00 67.69 339 PRO A O 1
ATOM 2727 N N . THR A 1 340 ? -17.081 -16.850 7.936 1.00 69.75 340 THR A N 1
ATOM 2728 C CA . THR A 1 340 ? -16.796 -15.811 8.931 1.00 69.75 340 THR A CA 1
ATOM 2729 C C . THR A 1 340 ? -17.665 -15.974 10.179 1.00 69.75 340 THR A C 1
ATOM 2731 O O . THR A 1 340 ? -17.163 -15.909 11.301 1.00 69.75 340 THR A O 1
ATOM 2734 N N . ALA A 1 341 ? -18.957 -16.275 10.016 1.00 70.19 341 ALA A N 1
ATOM 2735 C CA . ALA A 1 341 ? -19.852 -16.568 11.133 1.00 70.19 341 ALA A CA 1
ATOM 2736 C C . ALA A 1 341 ? -19.453 -17.853 11.874 1.00 70.19 341 ALA A C 1
ATOM 2738 O O . ALA A 1 341 ? -19.524 -17.892 13.101 1.00 70.19 341 ALA A O 1
ATOM 2739 N N . GLN A 1 342 ? -19.006 -18.891 11.160 1.00 64.69 342 GLN A N 1
ATOM 2740 C CA . GLN A 1 342 ? -18.497 -20.124 11.765 1.00 64.69 342 GLN A CA 1
ATOM 2741 C C . GLN A 1 342 ? -17.233 -19.870 12.587 1.00 64.69 342 GLN A C 1
ATOM 2743 O O . GLN A 1 342 ? -17.181 -20.299 13.737 1.00 64.69 342 GLN A O 1
ATOM 2748 N N . LEU A 1 343 ? -16.263 -19.129 12.044 1.00 65.31 343 LEU A N 1
ATOM 2749 C CA . LEU A 1 343 ? -15.053 -18.722 12.764 1.00 65.31 343 LEU A CA 1
ATOM 2750 C C . LEU A 1 343 ? -15.393 -17.889 14.003 1.00 65.31 343 LEU A C 1
ATOM 2752 O O . LEU A 1 343 ? -14.858 -18.138 15.082 1.00 65.31 343 LEU A O 1
ATOM 2756 N N . GLY A 1 344 ? -16.332 -16.947 13.880 1.00 69.00 344 GLY A N 1
ATOM 2757 C CA . GLY A 1 344 ? -16.827 -16.159 15.008 1.00 69.00 344 GLY A CA 1
ATOM 2758 C C . GLY A 1 344 ? -17.482 -17.024 16.090 1.00 69.00 344 GLY A C 1
ATOM 2759 O O . GLY A 1 344 ? -17.222 -16.832 17.278 1.00 69.00 344 GLY A O 1
ATOM 2760 N N . LEU A 1 345 ? -18.288 -18.016 15.701 1.00 68.56 345 LEU A N 1
ATOM 2761 C CA . LEU A 1 345 ? -18.952 -18.931 16.632 1.00 68.56 345 LEU A CA 1
ATOM 2762 C C . LEU A 1 345 ? -17.956 -19.888 17.304 1.00 68.56 345 LEU A C 1
ATOM 2764 O O . LEU A 1 345 ? -18.032 -20.097 18.512 1.00 68.56 345 LEU A O 1
ATOM 2768 N N . GLN A 1 346 ? -17.000 -20.428 16.545 1.00 64.94 346 GLN A N 1
ATOM 2769 C CA . GLN A 1 346 ? -15.894 -21.234 17.067 1.00 64.94 346 GLN A CA 1
ATOM 2770 C C . GLN A 1 346 ? -15.062 -20.436 18.069 1.00 64.94 346 GLN A C 1
ATOM 2772 O O . GLN A 1 346 ? -14.781 -20.929 19.159 1.00 64.94 346 GLN A O 1
ATOM 2777 N N . PHE A 1 347 ? -14.735 -19.182 17.745 1.00 69.00 347 PHE A N 1
ATOM 2778 C CA . PHE A 1 347 ? -14.033 -18.290 18.658 1.00 69.00 347 PHE A CA 1
ATOM 2779 C C . PHE A 1 347 ? -14.846 -18.036 19.929 1.00 69.00 347 PHE A C 1
ATOM 2781 O O . PHE A 1 347 ? -14.316 -18.185 21.021 1.00 69.00 347 PHE A O 1
ATOM 2788 N N . LEU A 1 348 ? -16.145 -17.733 19.828 1.00 71.69 348 LEU A N 1
ATOM 2789 C CA . LEU A 1 348 ? -17.010 -17.567 21.003 1.00 71.69 348 LEU A CA 1
ATOM 2790 C C . LEU A 1 348 ? -17.037 -18.818 21.891 1.00 71.69 348 LEU A C 1
ATOM 2792 O O . LEU A 1 348 ? -17.056 -18.705 23.117 1.00 71.69 348 LEU A O 1
ATOM 2796 N N . LEU A 1 349 ? -17.046 -20.008 21.295 1.00 70.94 349 LEU A N 1
ATOM 2797 C CA . LEU A 1 349 ? -17.066 -21.277 22.022 1.00 70.94 349 LEU A CA 1
ATOM 2798 C C . LEU A 1 349 ? -15.693 -21.683 22.581 1.00 70.94 349 LEU A C 1
ATOM 2800 O O . LEU A 1 349 ? -15.652 -22.497 23.504 1.00 70.94 349 LEU A O 1
ATOM 2804 N N . SER A 1 350 ? -14.597 -21.100 22.092 1.00 73.75 350 SER A N 1
ATOM 2805 C CA . SER A 1 350 ? -13.247 -21.389 22.575 1.00 73.75 350 SER A CA 1
ATOM 2806 C C . SER A 1 350 ? -12.984 -20.812 23.976 1.00 73.75 350 SER A C 1
ATOM 2808 O O . SER A 1 350 ? -13.768 -20.026 24.530 1.00 73.75 350 SER A O 1
ATOM 2810 N N . GLU A 1 351 ? -11.863 -21.214 24.586 1.00 69.12 351 GLU A N 1
ATOM 2811 C CA . GLU A 1 351 ? -11.413 -20.625 25.855 1.00 69.12 351 GLU A CA 1
ATOM 2812 C C . GLU A 1 351 ? -10.967 -19.164 25.676 1.00 69.12 351 GLU A C 1
ATOM 2814 O O . GLU A 1 351 ? -11.213 -18.335 26.552 1.00 69.12 351 GLU A O 1
ATOM 2819 N N . GLU A 1 352 ? -10.429 -18.816 24.505 1.00 65.50 352 GLU A N 1
ATOM 2820 C CA . GLU A 1 352 ? -10.031 -17.450 24.137 1.00 65.50 352 GLU A CA 1
ATOM 2821 C C . GLU A 1 352 ? -11.246 -16.512 24.025 1.00 65.50 352 GLU A C 1
ATOM 2823 O O . GLU A 1 352 ? -11.183 -15.349 24.429 1.00 65.50 352 GLU A O 1
ATOM 2828 N N . GLY A 1 353 ? -12.392 -17.019 23.556 1.00 67.94 353 GLY A N 1
ATOM 2829 C CA . GLY A 1 353 ? -13.640 -16.257 23.474 1.00 67.94 353 GLY A CA 1
ATOM 2830 C C . GLY A 1 353 ? -14.404 -16.123 24.788 1.00 67.94 353 GLY A C 1
ATOM 2831 O O . GLY A 1 353 ? -15.467 -15.499 24.805 1.00 67.94 353 GLY A O 1
ATOM 2832 N N . ALA A 1 354 ? -13.906 -16.664 25.906 1.00 72.69 354 ALA A N 1
ATOM 2833 C CA . ALA A 1 354 ? -14.602 -16.592 27.193 1.00 72.69 354 ALA A CA 1
ATOM 2834 C C . ALA A 1 354 ? -14.859 -15.145 27.651 1.00 72.69 354 ALA A C 1
ATOM 2836 O O . ALA A 1 354 ? -15.928 -14.852 28.198 1.00 72.69 354 ALA A O 1
ATOM 2837 N N . PHE A 1 355 ? -13.912 -14.238 27.385 1.00 71.00 355 PHE A N 1
ATOM 2838 C CA . PHE A 1 355 ? -14.080 -12.805 27.630 1.00 71.00 355 PHE A CA 1
ATOM 2839 C C . PHE A 1 355 ? -15.212 -12.229 26.775 1.00 71.00 355 PHE A C 1
ATOM 2841 O O . PHE A 1 355 ? -16.139 -11.622 27.310 1.00 71.00 355 PHE A O 1
ATOM 2848 N N . LEU A 1 356 ? -15.188 -12.497 25.466 1.00 70.81 356 LEU A N 1
ATOM 2849 C CA . LEU A 1 356 ? -16.189 -12.001 24.526 1.00 70.81 356 LEU A CA 1
ATOM 2850 C C . LEU A 1 356 ? -17.592 -12.532 24.846 1.00 70.81 356 LEU A C 1
ATOM 2852 O O . LEU A 1 356 ? -18.541 -11.755 24.859 1.00 70.81 356 LEU A O 1
ATOM 2856 N N . ARG A 1 357 ? -17.740 -13.820 25.192 1.00 74.69 357 ARG A N 1
ATOM 2857 C CA . ARG A 1 357 ? -19.031 -14.372 25.642 1.00 74.69 357 ARG A CA 1
ATOM 2858 C C . ARG A 1 357 ? -19.571 -13.631 26.854 1.00 74.69 357 ARG A C 1
ATOM 2860 O O . ARG A 1 357 ? -20.756 -13.322 26.897 1.00 74.69 357 ARG A O 1
ATOM 2867 N N . ARG A 1 358 ? -18.722 -13.370 27.854 1.00 73.19 358 ARG A N 1
ATOM 2868 C CA . ARG A 1 358 ? -19.135 -12.656 29.067 1.00 73.19 358 ARG A CA 1
ATOM 2869 C C . ARG A 1 358 ? -19.569 -11.230 28.734 1.00 73.19 358 ARG A C 1
ATOM 2871 O O . ARG A 1 358 ? -20.599 -10.797 29.233 1.00 73.19 358 ARG A O 1
ATOM 2878 N N . GLN A 1 359 ? -18.825 -10.542 27.875 1.00 72.00 359 GLN A N 1
ATOM 2879 C CA . GLN A 1 359 ? -19.156 -9.189 27.434 1.00 72.00 359 GLN A CA 1
ATOM 2880 C C . GLN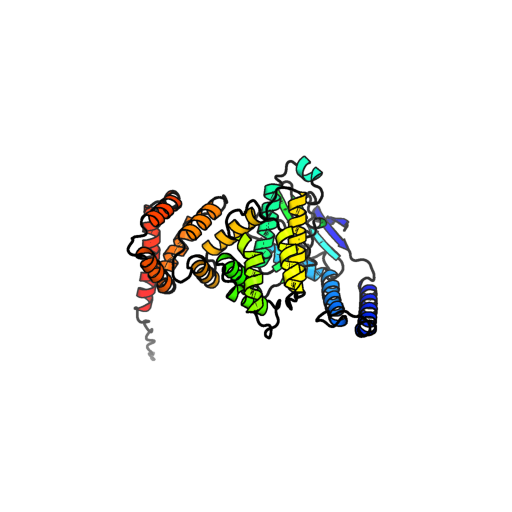 A 1 359 ? -20.454 -9.142 26.615 1.00 72.00 359 GLN A C 1
ATOM 2882 O O . GLN A 1 359 ? -21.302 -8.298 26.872 1.00 72.00 359 GLN A O 1
ATOM 2887 N N . LEU A 1 360 ? -20.676 -10.093 25.703 1.00 72.06 360 LEU A N 1
ATOM 2888 C CA . LEU A 1 360 ? -21.932 -10.203 24.953 1.00 72.06 360 LEU A CA 1
ATOM 2889 C C . LEU A 1 360 ? -23.126 -10.540 25.855 1.00 72.06 360 LEU A C 1
ATOM 2891 O O . LEU A 1 360 ? -24.211 -10.003 25.659 1.00 72.06 360 LEU A O 1
ATOM 2895 N N . LEU A 1 361 ? -22.941 -11.396 26.865 1.00 73.44 361 LEU A N 1
ATOM 2896 C CA . LEU A 1 361 ? -23.979 -11.687 27.860 1.00 73.44 361 LEU A CA 1
ATOM 2897 C C . LEU A 1 361 ? -24.335 -10.454 28.696 1.00 73.44 361 LEU A C 1
ATOM 2899 O O . LEU A 1 361 ? -25.509 -10.236 28.976 1.00 73.44 361 LEU A O 1
ATOM 2903 N N . LEU A 1 362 ? -23.341 -9.648 29.075 1.00 70.56 362 LEU A N 1
ATOM 2904 C CA . LEU A 1 362 ? -23.573 -8.377 29.763 1.00 70.56 362 LEU A CA 1
ATOM 2905 C C . LEU A 1 362 ? -24.281 -7.375 28.848 1.00 70.56 362 LEU A C 1
ATOM 2907 O O . LEU A 1 362 ? -25.259 -6.769 29.269 1.00 70.56 362 LEU A O 1
ATOM 2911 N N . ALA A 1 363 ? -23.855 -7.276 27.589 1.00 68.56 363 ALA A N 1
ATOM 2912 C CA . ALA A 1 363 ? -24.477 -6.418 26.586 1.00 68.56 363 ALA A CA 1
ATOM 2913 C C . ALA A 1 363 ? -25.937 -6.795 26.290 1.00 68.56 363 ALA A C 1
ATOM 2915 O O . ALA A 1 363 ? -26.757 -5.925 26.022 1.00 68.56 363 ALA A O 1
ATOM 2916 N N . LEU A 1 364 ? -26.291 -8.082 26.360 1.00 68.81 364 LEU A N 1
ATOM 2917 C CA . LEU A 1 364 ? -27.671 -8.552 26.201 1.00 68.81 364 LEU A CA 1
ATOM 2918 C C . LEU A 1 364 ? -28.598 -8.106 27.341 1.00 68.81 364 LEU A C 1
ATOM 2920 O O . LEU A 1 364 ? -29.807 -8.057 27.130 1.00 68.81 364 LEU A O 1
ATOM 2924 N N . ILE A 1 365 ? -28.048 -7.818 28.526 1.00 67.69 365 ILE A N 1
ATOM 2925 C CA . ILE A 1 365 ? -28.784 -7.490 29.762 1.00 67.69 365 ILE A CA 1
ATOM 2926 C C . ILE A 1 365 ? -28.567 -6.007 30.150 1.00 67.69 365 ILE A C 1
ATOM 2928 O O . ILE A 1 365 ? -28.981 -5.552 31.216 1.00 67.69 365 ILE A O 1
ATOM 2932 N N . GLU A 1 366 ? -27.903 -5.225 29.297 1.00 62.34 366 GLU A N 1
ATOM 2933 C CA . GLU A 1 366 ? -27.503 -3.859 29.616 1.00 62.34 366 GLU A CA 1
ATOM 2934 C C . GLU A 1 366 ? -28.707 -2.895 29.685 1.00 62.34 366 GLU A C 1
ATOM 2936 O O . GLU A 1 366 ? -29.550 -2.839 28.791 1.00 62.34 366 GLU A O 1
ATOM 2941 N N . GLY A 1 367 ? -28.782 -2.092 30.755 1.00 54.00 367 GLY A N 1
ATOM 2942 C CA . GLY A 1 367 ? -29.780 -1.023 30.899 1.00 54.00 367 GLY A CA 1
ATOM 2943 C C . GLY A 1 367 ? -31.204 -1.474 31.256 1.00 54.00 367 GLY A C 1
ATOM 2944 O O . GLY A 1 367 ? -32.152 -0.844 30.793 1.00 54.00 367 GLY A O 1
ATOM 2945 N N . ASP A 1 368 ? -31.362 -2.542 32.051 1.00 55.50 368 ASP A N 1
ATOM 2946 C CA . ASP A 1 368 ? -32.659 -3.119 32.474 1.00 55.50 368 ASP A CA 1
ATOM 2947 C C . ASP A 1 368 ? -33.572 -3.566 31.313 1.00 55.50 368 ASP A C 1
ATOM 2949 O O . ASP A 1 368 ? -34.775 -3.781 31.483 1.00 55.50 368 ASP A O 1
ATOM 2953 N N . ARG A 1 369 ? -33.003 -3.756 30.117 1.00 56.75 369 ARG A N 1
ATOM 2954 C CA . ARG A 1 369 ? -33.712 -4.252 28.937 1.00 56.75 369 ARG A CA 1
ATOM 2955 C C . ARG A 1 369 ? -32.945 -5.391 28.285 1.00 56.75 369 ARG A C 1
ATOM 2957 O O . ARG A 1 369 ? -31.722 -5.384 28.215 1.00 56.75 369 ARG A O 1
ATOM 2964 N N . LEU A 1 370 ? -33.691 -6.362 27.769 1.00 65.88 370 LEU A N 1
ATOM 2965 C CA . LEU A 1 370 ? -33.142 -7.346 26.848 1.00 65.88 370 LEU A CA 1
ATOM 2966 C C . LEU A 1 370 ? -33.072 -6.701 25.464 1.00 65.88 370 LEU A C 1
ATOM 2968 O O . LEU A 1 370 ? -34.117 -6.335 24.919 1.00 65.88 370 LEU A O 1
ATOM 2972 N N . HIS A 1 371 ? -31.872 -6.604 24.893 1.00 68.25 371 HIS A N 1
ATOM 2973 C CA . HIS A 1 371 ? -31.613 -6.121 23.525 1.00 68.25 371 HIS A CA 1
ATOM 2974 C C . HIS A 1 371 ? -32.119 -7.111 22.450 1.00 68.25 371 HIS A C 1
ATOM 2976 O O . HIS A 1 371 ? -31.385 -7.612 21.601 1.00 68.25 371 HIS A O 1
ATOM 2982 N N . THR A 1 372 ? -33.395 -7.489 22.545 1.00 67.25 372 THR A N 1
ATOM 2983 C CA . THR A 1 372 ? -34.035 -8.498 21.692 1.00 67.25 372 THR A CA 1
ATOM 2984 C C . THR A 1 372 ? -34.303 -7.987 20.282 1.00 67.25 372 THR A C 1
ATOM 2986 O O . THR A 1 372 ? -34.239 -8.776 19.343 1.00 67.25 372 THR A O 1
ATOM 2989 N N . GLU A 1 373 ? -34.546 -6.686 20.111 1.00 69.81 373 GLU A N 1
ATOM 2990 C CA . GLU A 1 373 ? -34.786 -6.072 18.802 1.00 69.81 373 GLU A CA 1
ATOM 2991 C C . GLU A 1 373 ? -33.509 -6.048 17.955 1.00 69.81 373 GLU A C 1
ATOM 2993 O O . GLU A 1 373 ? -33.535 -6.427 16.784 1.00 69.81 373 GLU A O 1
ATOM 2998 N N . GLU A 1 374 ? -32.371 -5.693 18.554 1.00 70.69 374 GLU A N 1
ATOM 2999 C CA . GLU A 1 374 ? -31.069 -5.652 17.888 1.00 70.69 374 GLU A CA 1
ATOM 3000 C C . GLU A 1 374 ? -30.596 -7.056 17.496 1.00 70.69 374 GLU A C 1
ATOM 3002 O O . GLU A 1 374 ? -30.151 -7.282 16.368 1.00 70.69 374 GLU A O 1
ATOM 3007 N N . VAL A 1 375 ? -30.779 -8.033 18.391 1.00 69.88 375 VAL A N 1
ATOM 3008 C CA . VAL A 1 375 ? -30.519 -9.449 18.094 1.00 69.88 375 VAL A CA 1
ATOM 3009 C C . VAL A 1 375 ? -31.430 -9.946 16.975 1.00 69.88 375 VAL A C 1
ATOM 3011 O O . VAL A 1 375 ? -30.978 -10.683 16.101 1.00 69.88 375 VAL A O 1
ATOM 3014 N N . GLN A 1 376 ? -32.701 -9.540 16.959 1.00 70.12 376 GLN A N 1
ATOM 3015 C CA . GLN A 1 376 ? -33.629 -9.920 15.899 1.00 70.12 376 GLN A CA 1
ATOM 3016 C C . GLN A 1 376 ? -33.274 -9.258 14.557 1.00 70.12 376 GLN A C 1
ATOM 3018 O O . GLN A 1 376 ? -33.449 -9.897 13.517 1.00 70.12 376 GLN A O 1
ATOM 3023 N N . SER A 1 377 ? -32.755 -8.024 14.555 1.00 68.31 377 SER A N 1
ATOM 3024 C CA . SER A 1 377 ? -32.261 -7.352 13.342 1.00 68.31 377 SER A CA 1
ATOM 3025 C C . SER A 1 377 ? -31.046 -8.075 12.764 1.00 68.31 377 SER A C 1
ATOM 3027 O O . SER A 1 377 ? -31.053 -8.477 11.598 1.00 68.31 377 SER A O 1
ATOM 3029 N N . LEU A 1 378 ? -30.052 -8.368 13.608 1.00 67.88 378 LEU A N 1
ATOM 3030 C CA . LEU A 1 378 ? -28.892 -9.168 13.215 1.00 67.88 378 LEU A CA 1
ATOM 3031 C C . LEU A 1 378 ? -29.304 -10.564 12.743 1.00 67.88 378 LEU A C 1
ATOM 3033 O O . LEU A 1 378 ? -28.822 -11.037 11.717 1.00 67.88 378 LEU A O 1
ATOM 3037 N N . TRP A 1 379 ? -30.240 -11.217 13.433 1.00 69.31 379 TRP A N 1
ATOM 3038 C CA . TRP A 1 379 ? -30.745 -12.516 13.003 1.00 69.31 379 TRP A CA 1
ATOM 3039 C C . TRP A 1 379 ? -31.377 -12.439 11.611 1.00 69.31 379 TRP A C 1
ATOM 3041 O O . TRP A 1 379 ? -31.048 -13.258 10.763 1.00 69.31 379 TRP A O 1
ATOM 3051 N N . LYS A 1 380 ? -32.210 -11.432 11.319 1.00 73.44 380 LYS A N 1
ATOM 3052 C CA . LYS A 1 380 ? -32.788 -11.238 9.975 1.00 73.44 380 LYS A CA 1
ATOM 3053 C C . LYS A 1 380 ? -31.726 -11.012 8.898 1.00 73.44 380 LYS A C 1
ATOM 3055 O O . LYS A 1 380 ? -31.912 -11.463 7.771 1.00 73.44 380 LYS A O 1
ATOM 3060 N N . LEU A 1 381 ? -30.632 -10.332 9.234 1.00 67.62 381 LEU A N 1
ATOM 3061 C CA . LEU A 1 381 ? -29.521 -10.093 8.314 1.00 67.62 381 LEU A CA 1
ATOM 3062 C C . LEU A 1 381 ? -28.777 -11.377 7.953 1.00 67.62 381 LEU A C 1
ATOM 3064 O O . LEU A 1 381 ? -28.425 -11.561 6.790 1.00 67.62 381 LEU A O 1
ATOM 3068 N N . ILE A 1 382 ? -28.564 -12.257 8.927 1.00 68.88 382 ILE A N 1
ATOM 3069 C CA . ILE A 1 382 ? -27.667 -13.412 8.805 1.00 68.88 382 ILE A CA 1
ATOM 3070 C C . ILE A 1 382 ? -28.454 -14.705 8.472 1.00 68.88 382 ILE A C 1
ATOM 3072 O O . ILE A 1 382 ? -27.939 -15.598 7.801 1.00 68.88 382 ILE A O 1
ATOM 3076 N N . GLN A 1 383 ? -29.735 -14.799 8.854 1.00 63.34 383 GLN A N 1
ATOM 3077 C CA . GLN A 1 383 ? -30.628 -15.947 8.609 1.00 63.34 383 GLN A CA 1
ATOM 3078 C C . GLN A 1 383 ? -30.671 -16.450 7.148 1.00 63.34 383 GLN A C 1
ATOM 3080 O O . GLN A 1 383 ? -30.755 -17.666 6.974 1.00 63.34 383 GLN A O 1
ATOM 3085 N N . PRO A 1 384 ? -30.635 -15.602 6.098 1.00 66.00 384 PRO A N 1
ATOM 3086 C CA . PRO A 1 384 ? -30.664 -16.077 4.711 1.00 66.00 384 PRO A CA 1
ATOM 3087 C C . PRO A 1 384 ? -29.471 -16.971 4.349 1.00 66.00 384 PRO A C 1
ATOM 3089 O O . PRO A 1 384 ? -29.632 -17.930 3.595 1.00 66.00 384 PRO A O 1
ATOM 3092 N N . ASP A 1 385 ? -28.303 -16.680 4.924 1.00 62.59 385 ASP A N 1
ATOM 3093 C CA . ASP A 1 385 ? -27.053 -17.398 4.660 1.00 62.59 385 ASP A CA 1
ATOM 3094 C C . ASP A 1 385 ? -26.913 -18.601 5.615 1.00 62.59 385 ASP A C 1
ATOM 3096 O O . ASP A 1 385 ? -26.344 -19.642 5.289 1.00 62.59 385 ASP A O 1
ATOM 3100 N N . LEU A 1 386 ? -27.535 -18.513 6.791 1.00 58.16 386 LEU A N 1
ATOM 3101 C CA . LEU A 1 386 ? -27.549 -19.550 7.812 1.00 58.16 386 LEU A CA 1
ATOM 3102 C C . LEU A 1 386 ? -28.749 -20.493 7.661 1.00 58.16 386 LEU A C 1
ATOM 3104 O O . LEU A 1 386 ? -29.761 -20.363 8.351 1.00 58.16 386 LEU A O 1
ATOM 3108 N N . GLN A 1 387 ? -28.628 -21.529 6.832 1.00 54.62 387 GLN A N 1
ATOM 3109 C CA . GLN A 1 387 ? -29.573 -22.647 6.927 1.00 54.62 387 GLN A CA 1
ATOM 3110 C C . GLN A 1 387 ? -29.470 -23.282 8.336 1.00 54.62 387 GLN A C 1
ATOM 3112 O O . GLN A 1 387 ? -28.386 -23.756 8.694 1.00 54.62 387 GLN A O 1
ATOM 3117 N N . PRO A 1 388 ? -30.560 -23.356 9.134 1.00 53.72 388 PRO A N 1
ATOM 3118 C CA . PRO A 1 388 ? -30.496 -23.767 10.543 1.00 53.72 388 PRO A CA 1
ATOM 3119 C C . PRO A 1 388 ? -29.851 -25.147 10.754 1.00 53.72 388 PRO A C 1
ATOM 3121 O O . PRO A 1 388 ? -29.154 -25.368 11.741 1.00 53.72 388 PRO A O 1
ATOM 3124 N N . GLY A 1 389 ? -30.012 -26.060 9.789 1.00 53.22 389 GLY A N 1
ATOM 3125 C CA . GLY A 1 389 ? -29.395 -27.389 9.823 1.00 53.22 389 GLY A CA 1
ATOM 3126 C C . GLY A 1 389 ? -27.869 -27.394 9.648 1.00 53.22 389 GLY A C 1
ATOM 3127 O O . GLY A 1 389 ? -27.210 -28.298 10.151 1.00 53.22 389 GLY A O 1
ATOM 3128 N N . ARG A 1 390 ? -27.279 -26.393 8.978 1.00 52.59 390 ARG A N 1
ATOM 3129 C CA . ARG A 1 390 ? -25.821 -26.306 8.763 1.00 52.59 390 ARG A CA 1
ATOM 3130 C C . ARG A 1 390 ? -25.095 -25.665 9.939 1.00 52.59 390 ARG A C 1
ATOM 3132 O O . ARG A 1 390 ? -24.019 -26.131 10.289 1.00 52.59 390 ARG A O 1
ATOM 3139 N N . LEU A 1 391 ? -25.694 -24.667 10.589 1.00 49.94 391 LEU A N 1
ATOM 3140 C CA . LEU A 1 391 ? -25.155 -24.097 11.828 1.00 49.94 391 LEU A CA 1
ATOM 3141 C C . LEU A 1 391 ? -25.192 -25.076 12.987 1.00 49.94 391 LEU A C 1
ATOM 3143 O O . LEU A 1 391 ? -24.221 -25.163 13.726 1.00 49.94 391 LEU A O 1
ATOM 3147 N N . PHE A 1 392 ? -26.296 -25.808 13.146 1.00 51.50 392 PHE A N 1
ATOM 3148 C CA . PHE A 1 392 ? -26.409 -26.786 14.221 1.00 51.50 392 PHE A CA 1
ATOM 3149 C C . PHE A 1 392 ? -25.360 -27.891 14.051 1.00 51.50 392 PHE A C 1
ATOM 3151 O O . PHE A 1 392 ? -24.686 -28.233 15.015 1.00 51.50 392 PHE A O 1
ATOM 3158 N N . ASN A 1 393 ? -25.129 -28.355 12.816 1.00 53.50 393 ASN A N 1
ATOM 3159 C CA . ASN A 1 393 ? -24.064 -29.309 12.499 1.00 53.50 393 ASN A CA 1
ATOM 3160 C C . ASN A 1 393 ? -22.649 -28.715 12.620 1.00 53.50 393 ASN A C 1
ATOM 3162 O O . ASN A 1 393 ? -21.751 -29.424 13.055 1.00 53.50 393 ASN A O 1
ATOM 3166 N N . ALA A 1 394 ? -22.435 -27.438 12.288 1.00 51.66 394 ALA A N 1
ATOM 3167 C CA . ALA A 1 394 ? -21.140 -26.770 12.459 1.00 51.66 394 ALA A CA 1
ATOM 3168 C C . ALA A 1 394 ? -20.815 -26.503 13.939 1.00 51.66 394 ALA A C 1
ATOM 3170 O O . ALA A 1 394 ? -19.685 -26.711 14.367 1.00 51.66 394 ALA A O 1
ATOM 3171 N N . ALA A 1 395 ? -21.808 -26.110 14.740 1.00 51.66 395 ALA A N 1
ATOM 3172 C CA . ALA A 1 395 ? -21.678 -25.949 16.185 1.00 51.66 395 ALA A CA 1
ATOM 3173 C C . ALA A 1 395 ? -21.473 -27.303 16.885 1.00 51.66 395 ALA A C 1
ATOM 3175 O O . ALA A 1 395 ? -20.626 -27.405 17.767 1.00 51.66 395 ALA A O 1
ATOM 3176 N N . LEU A 1 396 ? -22.187 -28.357 16.465 1.00 53.38 396 LEU A N 1
ATOM 3177 C CA . LEU A 1 396 ? -21.949 -29.731 16.928 1.00 53.38 396 LEU A CA 1
ATOM 3178 C C . LEU A 1 396 ? -20.585 -30.265 16.491 1.00 53.38 396 LEU A C 1
ATOM 3180 O O . LEU A 1 396 ? -19.944 -30.941 17.283 1.00 53.38 396 LEU A O 1
ATOM 3184 N N . GLY A 1 397 ? -20.134 -29.953 15.275 1.00 54.75 397 GLY A N 1
ATOM 3185 C CA . GLY A 1 397 ? -18.804 -30.306 14.777 1.00 54.75 397 GLY A CA 1
ATOM 3186 C C . GLY A 1 397 ? -17.698 -29.630 15.584 1.00 54.75 397 GLY A C 1
ATOM 3187 O O . GLY A 1 397 ? -16.809 -30.313 16.076 1.00 54.75 397 GLY A O 1
ATOM 3188 N N . ALA A 1 398 ? -17.820 -28.323 15.829 1.00 52.38 398 ALA A N 1
ATOM 3189 C CA . ALA A 1 398 ? -16.892 -27.572 16.670 1.00 52.38 398 ALA A CA 1
ATOM 3190 C C . ALA A 1 398 ? -16.873 -28.094 18.116 1.00 52.38 398 ALA A C 1
ATOM 3192 O O . ALA A 1 398 ? -15.807 -28.258 18.696 1.00 52.38 398 ALA A O 1
ATOM 3193 N N . LEU A 1 399 ? -18.038 -28.418 18.695 1.00 49.12 399 LEU A N 1
ATOM 3194 C CA . LEU A 1 399 ? -18.132 -29.036 20.024 1.00 49.12 399 LEU A CA 1
ATOM 3195 C C . LEU A 1 399 ? -17.561 -30.464 20.053 1.00 49.12 399 LEU A C 1
ATOM 3197 O O . LEU A 1 399 ? -16.978 -30.864 21.061 1.00 49.12 399 LEU A O 1
ATOM 3201 N N . ALA A 1 400 ? -17.719 -31.232 18.972 1.00 53.44 400 ALA A N 1
ATOM 3202 C CA . ALA A 1 400 ? -17.184 -32.584 18.844 1.00 53.44 400 ALA A CA 1
ATOM 3203 C C . ALA A 1 400 ? -15.656 -32.581 18.696 1.00 53.44 400 ALA A C 1
ATOM 3205 O O . ALA A 1 400 ? -15.002 -33.369 19.373 1.00 53.44 400 ALA A O 1
ATOM 3206 N N . GLU A 1 401 ? -15.086 -31.664 17.908 1.00 51.47 401 GLU A N 1
ATOM 3207 C CA . GLU A 1 401 ? -13.633 -31.462 17.793 1.00 51.47 401 GLU A CA 1
ATOM 3208 C C . GLU A 1 401 ? -13.020 -31.036 19.138 1.00 51.47 401 GLU A C 1
ATOM 3210 O O . GLU A 1 401 ? -12.056 -31.649 19.609 1.00 51.47 401 GLU A O 1
ATOM 3215 N N . PHE A 1 402 ? -13.661 -30.093 19.838 1.00 48.19 402 PHE A N 1
ATOM 3216 C CA . PHE A 1 402 ? -13.265 -29.666 21.188 1.00 48.19 402 PHE A CA 1
ATOM 3217 C C . PHE A 1 402 ? -13.341 -30.810 22.216 1.00 48.19 402 PHE A C 1
ATOM 3219 O O . PHE A 1 402 ? -12.503 -30.941 23.113 1.00 48.19 402 PHE A O 1
ATOM 3226 N N . SER A 1 403 ? -14.359 -31.668 22.091 1.00 48.50 403 SER A N 1
ATOM 3227 C CA . SER A 1 403 ? -14.520 -32.874 22.906 1.00 48.50 403 SER A CA 1
ATOM 3228 C C . SER A 1 403 ? -13.432 -33.905 22.611 1.00 48.50 403 SER A C 1
ATOM 3230 O O . SER A 1 403 ? -12.958 -34.560 23.538 1.00 48.50 403 SER A O 1
ATOM 3232 N N . THR A 1 404 ? -13.032 -34.078 21.349 1.00 50.66 404 THR A N 1
ATOM 3233 C CA . THR A 1 404 ? -11.965 -35.014 20.977 1.00 50.66 404 THR A CA 1
ATOM 3234 C C . THR A 1 404 ? -10.588 -34.546 21.433 1.00 50.66 404 THR A C 1
ATOM 3236 O O . THR A 1 404 ? -9.824 -35.378 21.915 1.00 50.66 404 THR A O 1
ATOM 3239 N N . GLU A 1 405 ? -10.289 -33.243 21.397 1.00 50.12 405 GLU A N 1
ATOM 3240 C CA . GLU A 1 405 ? -9.048 -32.699 21.970 1.00 50.12 405 GLU A CA 1
ATOM 3241 C C . GLU A 1 405 ? -8.989 -32.892 23.491 1.00 50.12 405 GLU A C 1
ATOM 3243 O O . GLU A 1 405 ? -7.976 -33.350 24.025 1.00 50.12 405 GLU A O 1
ATOM 3248 N N . ARG A 1 406 ? -10.101 -32.653 24.204 1.00 41.75 406 ARG A N 1
ATOM 3249 C CA . ARG A 1 406 ? -10.192 -32.955 25.644 1.00 41.75 406 ARG A CA 1
ATOM 3250 C C . ARG A 1 406 ? -10.096 -34.451 25.945 1.00 41.75 406 ARG A C 1
ATOM 3252 O O . ARG A 1 406 ? -9.458 -34.823 26.923 1.00 41.75 406 ARG A O 1
ATOM 3259 N N . ALA A 1 407 ? -10.700 -35.313 25.128 1.00 40.97 407 ALA A N 1
ATOM 3260 C CA . ALA A 1 407 ? -10.610 -36.763 25.302 1.00 40.97 407 ALA A CA 1
ATOM 3261 C C . ALA A 1 407 ? -9.187 -37.289 25.035 1.00 40.97 407 ALA A C 1
ATOM 3263 O O . ALA A 1 407 ? -8.709 -38.155 25.767 1.00 40.97 407 ALA A O 1
ATOM 3264 N N . ALA A 1 408 ? -8.486 -36.726 24.046 1.00 44.44 408 ALA A N 1
ATOM 3265 C CA . ALA A 1 408 ? -7.090 -37.042 23.754 1.00 44.44 408 ALA A CA 1
ATOM 3266 C C . ALA A 1 408 ? -6.140 -36.589 24.879 1.00 44.44 408 ALA A C 1
ATOM 3268 O O . ALA A 1 408 ? -5.186 -37.298 25.186 1.00 44.44 408 ALA A O 1
ATOM 3269 N N . ALA A 1 409 ? -6.436 -35.471 25.551 1.00 44.16 409 ALA A N 1
ATOM 3270 C CA . ALA A 1 409 ? -5.668 -34.981 26.700 1.00 44.16 409 ALA A CA 1
ATOM 3271 C C . ALA A 1 409 ? -5.870 -35.798 27.999 1.00 44.16 409 ALA A C 1
ATOM 3273 O O . ALA A 1 409 ? -5.078 -35.670 28.931 1.00 44.16 409 ALA A O 1
ATOM 3274 N N . ILE A 1 410 ? -6.917 -36.630 28.078 1.00 38.94 410 ILE A N 1
ATOM 3275 C CA . ILE A 1 410 ? -7.262 -37.438 29.266 1.00 38.94 410 ILE A CA 1
ATOM 3276 C C . ILE A 1 410 ? -6.755 -38.890 29.152 1.00 38.94 410 ILE A C 1
ATOM 3278 O O . ILE A 1 410 ? -6.688 -39.601 30.156 1.00 38.94 410 ILE A O 1
ATOM 3282 N N . LEU A 1 411 ? -6.344 -39.347 27.964 1.00 32.31 411 LEU A N 1
ATOM 3283 C CA . LEU A 1 411 ? -5.741 -40.671 27.797 1.00 32.31 411 LEU A CA 1
ATOM 3284 C C . LEU A 1 411 ? -4.276 -40.646 28.271 1.00 32.31 411 LEU A C 1
ATOM 3286 O O . LEU A 1 411 ? -3.455 -39.960 27.661 1.00 32.31 411 LEU A O 1
ATOM 3290 N N . PRO A 1 412 ? -3.897 -41.388 29.330 1.00 34.97 412 PRO A N 1
ATOM 3291 C CA . PRO A 1 412 ? -2.498 -41.485 29.713 1.00 34.97 412 PRO A CA 1
ATOM 3292 C C . PRO A 1 412 ? -1.723 -42.158 28.577 1.00 34.97 412 PRO A C 1
ATOM 3294 O O . PRO A 1 412 ? -2.131 -43.205 28.070 1.00 34.97 412 PRO A O 1
ATOM 3297 N N . ALA A 1 413 ? -0.601 -41.552 28.182 1.00 39.75 413 ALA A N 1
ATOM 3298 C CA . ALA A 1 413 ? 0.332 -42.130 27.227 1.00 39.75 413 ALA A CA 1
ATOM 3299 C C . ALA A 1 413 ? 0.708 -43.548 27.682 1.00 39.75 413 ALA A C 1
ATOM 3301 O O . ALA A 1 413 ? 1.363 -43.734 28.710 1.00 39.75 413 ALA A O 1
ATOM 3302 N N . VAL A 1 414 ? 0.268 -44.558 26.930 1.00 35.00 414 VAL A N 1
ATOM 3303 C CA . VAL A 1 414 ? 0.689 -45.942 27.143 1.00 35.00 414 VAL A CA 1
ATOM 3304 C C . VAL A 1 414 ? 2.168 -46.012 26.779 1.00 35.00 414 VAL A C 1
ATOM 3306 O O . VAL A 1 414 ? 2.538 -46.036 25.608 1.00 35.00 414 VAL A O 1
ATOM 3309 N N . VAL A 1 415 ? 3.020 -45.995 27.802 1.00 35.62 415 VAL A N 1
ATOM 3310 C CA . VAL A 1 415 ? 4.453 -46.268 27.675 1.00 35.62 415 VAL A CA 1
ATOM 3311 C C . VAL A 1 415 ? 4.609 -47.709 27.171 1.00 35.62 415 VAL A C 1
ATOM 3313 O O . VAL A 1 415 ? 4.095 -48.625 27.820 1.00 35.62 415 VAL A O 1
ATOM 3316 N N . PRO A 1 416 ? 5.303 -47.963 26.047 1.00 34.69 416 PRO A N 1
ATOM 3317 C CA . PRO A 1 416 ? 5.601 -49.325 25.642 1.00 34.69 416 PRO A CA 1
ATOM 3318 C C . PRO A 1 416 ? 6.641 -49.907 26.602 1.00 34.69 416 PRO A C 1
ATOM 3320 O O . PRO A 1 416 ? 7.759 -49.405 26.707 1.00 34.69 416 PRO A O 1
ATOM 3323 N N . ILE A 1 417 ? 6.272 -50.979 27.304 1.00 34.12 417 ILE A N 1
ATOM 3324 C CA . ILE A 1 417 ? 7.200 -51.797 28.088 1.00 34.12 417 ILE A CA 1
ATOM 3325 C C . ILE A 1 417 ? 8.082 -52.561 27.094 1.00 34.12 417 ILE A C 1
ATOM 3327 O O . ILE A 1 417 ? 7.665 -53.569 26.523 1.00 34.12 417 ILE A O 1
ATOM 3331 N N . THR A 1 418 ? 9.306 -52.091 26.872 1.00 35.66 418 THR A N 1
ATOM 3332 C CA . THR A 1 418 ? 10.361 -52.886 26.240 1.00 35.66 418 THR A CA 1
ATOM 3333 C C . THR A 1 418 ? 10.913 -53.865 27.273 1.00 35.66 418 THR A C 1
ATOM 3335 O O . THR A 1 418 ? 11.760 -53.532 28.097 1.00 35.66 418 THR A O 1
ATOM 3338 N N . ALA A 1 419 ? 10.392 -55.091 27.251 1.00 34.12 419 ALA A N 1
ATOM 3339 C CA . ALA A 1 419 ? 10.954 -56.202 28.003 1.00 34.12 419 ALA A CA 1
ATOM 3340 C C . ALA A 1 419 ? 12.278 -56.641 27.360 1.00 34.12 419 ALA A C 1
ATOM 3342 O O . ALA A 1 419 ? 12.314 -57.150 26.240 1.00 34.12 419 ALA A O 1
ATOM 3343 N N . SER A 1 420 ? 13.364 -56.445 28.098 1.00 39.56 420 SER A N 1
ATOM 3344 C CA . SER A 1 420 ? 14.612 -57.179 27.952 1.00 39.56 420 SER A CA 1
ATOM 3345 C C . SER A 1 420 ? 14.368 -58.666 28.221 1.00 39.56 420 SER A C 1
ATOM 3347 O O . SER A 1 420 ? 13.859 -59.032 29.277 1.00 39.56 420 SER A O 1
ATOM 3349 N N . ASN A 1 421 ? 14.764 -59.528 27.286 1.00 33.50 421 ASN A N 1
ATOM 3350 C CA . ASN A 1 421 ? 15.019 -60.935 27.574 1.00 33.50 421 ASN A CA 1
ATOM 3351 C C . ASN A 1 421 ? 16.210 -61.413 26.740 1.00 33.50 421 ASN A C 1
ATOM 3353 O O . ASN A 1 421 ? 16.147 -61.484 25.513 1.00 33.50 421 ASN A O 1
ATOM 3357 N N . GLU A 1 422 ? 17.299 -61.711 27.443 1.00 38.59 422 GLU A N 1
ATOM 3358 C CA . GLU A 1 422 ? 18.365 -62.587 26.974 1.00 38.59 422 GLU A CA 1
ATOM 3359 C C . GLU A 1 422 ? 17.872 -64.045 26.853 1.00 38.59 422 GLU A C 1
ATOM 3361 O O . GLU A 1 422 ? 16.877 -64.426 27.469 1.00 38.59 422 GLU A O 1
ATOM 3366 N N . LEU A 1 423 ? 18.680 -64.853 26.146 1.00 40.31 423 LEU A N 1
ATOM 3367 C CA . LEU A 1 423 ? 18.730 -66.326 26.066 1.00 40.31 423 LEU A CA 1
ATOM 3368 C C . LEU A 1 423 ? 17.886 -67.005 24.969 1.00 40.31 423 LEU A C 1
ATOM 3370 O O . LEU A 1 423 ? 16.786 -67.497 25.220 1.00 40.31 423 LEU A O 1
ATOM 3374 N N . ARG A 1 424 ? 18.501 -67.226 23.798 1.00 35.47 424 ARG A N 1
ATOM 3375 C CA . ARG A 1 424 ? 19.172 -68.506 23.487 1.00 35.47 424 ARG A CA 1
ATOM 3376 C C . ARG A 1 424 ? 20.095 -68.412 22.279 1.00 35.47 424 ARG A C 1
ATOM 3378 O O . ARG A 1 424 ? 19.711 -67.724 21.311 1.00 35.47 424 ARG A O 1
#

Foldseek 3Di:
DDWDADPVRFIKDKQFADPPPVVVLVVVLVVQLVVQVVCVVVDPDPAPDRSNVVSVVVSVLVLLLLFLVNFLVLLVVLCVLCVVPPQEAGWHWPVVQDDRGMTMTGDADFAQLLCLVVCVVLVADLVLLLLQLLLSQCCCQQPFQKHALDQASRQWGQHSVRHIYGRTRSRIDGDDPQLNLLVLVLVLCLLLLVLVVNLVSCCVNVQAPPPFDCPVVSVLCCVLRVVCNPPDLLPDDPVSSVVSVVVSVVVGVTDQPPVNVSSVNNVVNSVVSSCSNPVSDRSCLNVVLSSLLQLLQCPDVSSVVSVVSSQDDPLE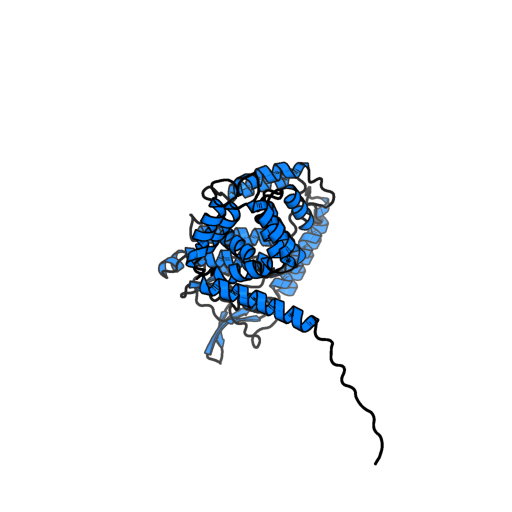GDLVSNLVSLVSVVVPPPDQVVNSVLVVLLCCPDPNVVVVVVSVVCNCCPPVDGPVVSVVSVCVSCVVSDPVVVVVVSNVVSVVVVVVVVVVVPDPPPDDPPDDDDDD

Sequence (424 aa):
VYHARLRSGEEVAVKVQRPNLVPILSLDLYLMRWAAGWMAPWLPLNLGHDLTLIVDEFGVKLFQEIDYLNEGRNAEKFAANFADDPSVKVPSIYWRYTSTCVLTLEWIDGYKLNCTETIEAAGLDTDALINVGVTSGLRQLLEFGFFHADPHPGNLFAMPDGRMAYIDFGMMDQLDEITKETLVDSVVHLINKDYVELAADFVKLGFLTPETDIGPIIPALETVFGDIIGQKVQDFNFKTITDKFSELMYDYPFRVPAKFALIIRSLVTEEGLALSLNPEFKIVEVAYPYVAKRLLNGESPALRRRLIEVLFKDGKFQWHRLENMIVIARSDRKFDLLPTAQLGLQFLLSEEGAFLRRQLLLALIEGDRLHTEEVQSLWKLIQPDLQPGRLFNAALGALAEFSTERAAAILPAVVPITASNELR

pLDDT: mean 78.26, std 15.27, range [32.31, 97.69]

Nearest PDB structures (foldseek):
  7cy2-assembly1_A  TM=6.911E-01  e=7.314E-12  Mycolicibacte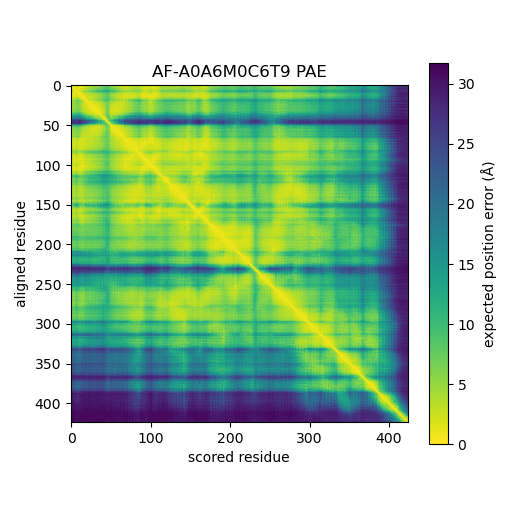rium smegmatis MC2 155
  5yk1-assembly1_A  TM=6.920E-01  e=9.778E-11  Mycobacterium tuberculosis H37Rv
  7udq-assembly2_B  TM=6.929E-01  e=4.633E-10  Homo sapiens
  7cyr-assembly1_A  TM=6.397E-01  e=1.238E-10  Mycolicibacterium smegmatis MC2 155
  5yk2-assembly1_A  TM=6.770E-01  e=4.633E-10  Mycobacterium tuberculosis H37Rv

Mean predicted aligned error: 12.13 Å

Solvent-accessible surface area (backbone atoms only — not comparable to full-atom values): 23801 Å² total; per-residue (Å²): 114,43,85,46,67,48,97,88,66,51,57,26,33,38,40,66,60,69,84,71,49,65,67,51,52,53,50,51,50,51,52,50,34,52,48,27,61,66,44,51,87,74,49,94,65,87,56,98,62,62,56,40,56,56,44,52,54,50,47,54,52,53,58,46,46,62,28,30,53,56,21,49,52,43,40,52,53,52,40,60,76,41,66,92,38,87,54,57,41,60,58,55,68,41,65,96,66,39,40,58,57,27,35,28,30,42,54,81,83,53,42,49,61,77,40,54,72,60,40,56,74,68,70,54,62,56,68,61,45,42,50,52,52,55,51,51,52,51,39,18,50,68,70,68,18,48,34,63,40,63,64,44,49,90,39,33,25,42,32,93,86,66,27,44,32,48,79,69,36,48,51,61,48,74,54,53,69,67,58,34,49,46,54,54,48,37,54,44,24,55,77,66,66,36,43,68,59,31,50,51,37,36,32,77,72,48,28,30,56,90,86,58,77,54,74,78,46,32,65,54,50,43,68,56,51,50,63,69,82,46,96,51,72,88,75,69,53,68,66,62,46,52,53,48,48,50,52,51,43,69,79,40,82,54,44,77,46,72,74,52,51,32,48,52,52,18,52,54,47,48,49,54,50,37,41,71,67,36,78,87,63,55,69,62,77,56,51,49,35,52,53,38,39,51,34,62,54,34,86,40,77,66,37,40,53,49,37,49,52,63,36,35,56,98,87,39,62,38,63,68,56,53,49,51,39,51,56,46,27,56,72,42,91,84,54,69,63,58,66,37,50,49,53,52,51,50,40,45,73,34,81,84,16,48,62,57,46,52,51,52,56,48,44,40,52,49,87,92,38,70,53,56,66,61,53,49,51,51,44,66,71,48,46,83,73,48,53,69,73,58,53,54,50,50,53,50,47,52,52,48,54,55,48,49,54,54,51,60,73,66,54,76,82,80,75,82,82,81,79,86,76,86,90,132

Secondary structure (DSSP, 8-state):
-EEEE-TTS-EEEEEEPPTTHHHHHHHHHHHHHHHHHHHGGG-----SS-HHHHHHHHHHHHHHHT-HHHHHHHHHHHHHHTTT-TTEE-PPB-GGG-BTTEEEEE----EETT-HHHHHHTT--HHHHHHHHHHHHHHIIIIISEEES---TTSEEE-TTSPEEE---SSEEE--HHHHHHHHHHHHHHHHT-HHHHHHHHHHTTSS-TTS--TTTHHHHHHHHTTTSSS-GGG--HHHHHHHHHHHHHHS-----HHHHHHHHHHHHHHHHHHHH-TT--HHHHHHHHHHHHHHHT-SHHHHHHHHHHHEETTEE-HHHHHHHHHHHHHSTT--HHHHHHHHHHHHHSSTTHHHHHHHHHHHTGGGS--HHHHHHHHHHHTTT--HHHHHHHHHHHHHHHHHHHHHHHS-------------